Protein 4Y6X (pdb70)

Organism: NCBI:txid12317

Foldseek 3Di:
DPDDPPQKDKDWDFDDWFAFDDDDAWDKDFPVNLCPPTVLADQPKWWFKKKKKKAAQAKWKKDKDQAQSDDGDDPPIGIDGHRDMDMDIDTRPRDGCVRRRRMIMIIDGPDPRGHTNRMHIGMMMIMIGDGDPDDPDPCPPPPD/DPDDPPQKDKDWDFDDWFAFDDDAFDKDAPVNLPPPTQQDDQPKWWFKKKKKKAFQAKWKKDKDFADSHDDHDPVPIDIDGHGDMDMDMDTRPRDGCVRRRRMIMTIDGPDPRRHTRRMHIGMMMIMIGGGDPDDPDPCPCVPVD/DPDDPPQKDKDWDFDDFFAFDDDQDKDKDFPVNLCPPTVLADQPKWWFKKKKKKAFQAKWKKAKDQAVDDDDHDPPPIGIDGHGDMDMDIDTRPRDGCVRRRHMIMIIDGPDPRGHTRRMHIGIMMIMIGGGDDDDDDPCPPVD

InterPro domains:
  IPR002681 Coat protein, Ilarvirus [PF01787] (43-238)
  IPR016405 Coat protein, Ilarvirus, predicted [PIRSF004078] (25-238)

Sequence (433 aa):
SLKLPNNQVWVTRKASEWSAKTIDTNDAIPFKTIVEGIPEINSETKFYRLLIGFVAVSDGTFGMVDGVIPDPPVVGRLGFKKNTYRSRDFDLGGKLLNQLDDRAIVWCLDERRRDAKRVQLAGYWIAISKPAPLMPPEDFLVNQSLKLPNNQVWVTRKASEWSAKTITNDAIPFKTIVEGIPEINSETKFYRLLIGFVAVSDGTFGMVDGVVIPDPPVVGRLGFKKNTYRSRDFDLGGKLLNQLDDRAIVWCLDERRRDAKRVQLAGYWIAISKPAPLMPPEDFLVNQDSLKLPNNQVWVTRKASEWSAKTIDTNDAIPFKTIVEGIPEINSETKFYRLLIGFVAVSDGTFGMVDGDVIPDPPVVGRLGFKKNTYRSRDFDLGGKLLNQLDDRAIVWCLDERRRDAKRVQLAGYWIAISKPAPLMPPEDFLVN

Structure (mmCIF, N/CA/C/O backbone):
data_4Y6X
#
_entry.id   4Y6X
#
_cell.length_a   91.580
_cell.length_b   74.670
_cell.length_c   85.500
_cell.angle_alpha   90.000
_cell.angle_beta   123.730
_cell.angle_gamma   90.000
#
_symmetry.space_group_name_H-M   'C 1 2 1'
#
loop_
_entity.id
_entity.type
_entity.pdbx_description
1 polymer 'Coat protein'
2 water water
#
loop_
_atom_site.group_PDB
_atom_site.id
_atom_site.type_symbol
_atom_site.label_atom_id
_atom_site.label_alt_id
_atom_site.label_comp_id
_atom_site.label_asym_id
_atom_site.label_entity_id
_atom_site.label_seq_id
_atom_site.pdbx_PDB_ins_code
_atom_site.Cartn_x
_atom_site.Cartn_y
_atom_site.Cartn_z
_atom_site.occupancy
_atom_site.B_iso_or_equiv
_atom_site.auth_seq_id
_atom_site.auth_comp_id
_atom_site.auth_asym_id
_atom_site.auth_atom_id
_atom_site.pdbx_PDB_model_num
ATOM 1 N N . SER A 1 18 ? -57.068 46.534 88.584 1.00 50.80 90 SER A N 1
ATOM 2 C CA . SER A 1 18 ? -56.126 45.454 88.970 1.00 50.17 90 SER A CA 1
ATOM 3 C C . SER A 1 18 ? -55.737 44.579 87.783 1.00 46.94 90 SER A C 1
ATOM 4 O O . SER A 1 18 ? -54.867 43.737 87.953 1.00 53.34 90 SER A O 1
ATOM 7 N N . LEU A 1 19 ? -56.323 44.808 86.587 1.00 46.63 91 LEU A N 1
ATOM 8 C CA . LEU A 1 19 ? -55.723 44.374 85.303 1.00 47.21 91 LEU A CA 1
ATOM 9 C C . LEU A 1 19 ? -54.956 45.451 84.553 1.00 43.37 91 LEU A C 1
ATOM 10 O O . LEU A 1 19 ? -54.361 45.172 83.497 1.00 42.57 91 LEU A O 1
ATOM 15 N N . LYS A 1 20 ? -54.930 46.657 85.097 1.00 42.11 92 LYS A N 1
ATOM 16 C CA . LYS A 1 20 ? -54.121 47.738 84.523 1.00 39.29 92 LYS A CA 1
ATOM 17 C C . LYS A 1 20 ? -52.669 47.541 84.897 1.00 34.50 92 LYS A C 1
ATOM 18 O O . LYS A 1 20 ? -52.354 47.064 85.989 1.00 33.47 92 LYS A O 1
ATOM 22 N N . LEU A 1 21 ? -51.766 47.878 83.983 1.00 32.86 93 LEU A N 1
ATOM 23 C CA . LEU A 1 21 ? -50.299 47.834 84.258 1.00 32.33 93 LEU A CA 1
ATOM 24 C C . LEU A 1 21 ? -49.590 49.218 84.231 1.00 30.39 93 LEU A C 1
ATOM 25 O O . LEU A 1 21 ? -50.058 50.105 83.560 1.00 25.96 93 LEU A O 1
ATOM 30 N N . PRO A 1 22 ? -48.425 49.345 84.893 1.00 29.31 94 PRO A N 1
ATOM 31 C CA . PRO A 1 22 ? -47.590 50.518 84.622 1.00 33.43 94 PRO A CA 1
ATOM 32 C C . PRO A 1 22 ? -47.221 50.542 83.144 1.00 34.43 94 PRO A C 1
ATOM 33 O O . PRO A 1 22 ? -47.274 49.528 82.437 1.00 25.30 94 PRO A O 1
ATOM 37 N N . ASN A 1 23 ? -46.780 51.694 82.716 1.00 33.16 95 ASN A N 1
ATOM 38 C CA . ASN A 1 23 ? -46.510 51.960 81.315 1.00 35.47 95 ASN A CA 1
ATOM 39 C C . ASN A 1 23 ? -45.278 51.238 80.780 1.00 30.75 95 ASN A C 1
ATOM 40 O O . ASN A 1 23 ? -45.156 51.000 79.590 1.00 36.72 95 ASN A O 1
ATOM 45 N N . ASN A 1 24 ? -44.385 50.796 81.647 1.00 26.60 96 ASN A N 1
ATOM 46 C CA . ASN A 1 24 ? -43.272 49.981 81.208 1.00 28.92 96 ASN A CA 1
ATOM 47 C C . ASN A 1 24 ? -43.472 48.419 81.241 1.00 27.10 96 ASN A C 1
ATOM 48 O O . ASN A 1 24 ? -42.514 47.652 81.098 1.00 23.88 96 ASN A O 1
ATOM 53 N N . GLN A 1 25 ? -44.715 47.977 81.338 1.00 27.04 97 GLN A N 1
ATOM 54 C CA . GLN A 1 25 ? -45.048 46.529 81.321 1.00 28.73 97 GLN A CA 1
ATOM 55 C C . GLN A 1 25 ? -46.132 46.242 80.276 1.00 25.73 97 GLN A C 1
ATOM 56 O O . GLN A 1 25 ? -46.904 47.106 80.005 1.00 25.80 97 GLN A O 1
ATOM 62 N N . VAL A 1 26 ? -46.194 45.012 79.766 1.00 23.20 98 VAL A N 1
ATOM 63 C CA . VAL A 1 26 ? -47.288 44.535 78.946 1.00 23.59 98 VAL A CA 1
ATOM 64 C C . VAL A 1 26 ? -47.737 43.142 79.418 1.00 21.19 98 VAL A C 1
ATOM 65 O O . VAL A 1 26 ? -47.004 42.427 80.104 1.00 20.71 98 VAL A O 1
ATOM 69 N N . TRP A 1 27 ? -48.937 42.788 78.997 1.00 18.61 99 TRP A N 1
ATOM 70 C CA . TRP A 1 27 ? -49.505 41.464 79.146 1.00 20.89 99 TRP A CA 1
ATOM 71 C C . TRP A 1 27 ? -49.127 40.635 77.969 1.00 24.28 99 TRP A C 1
ATOM 72 O O . TRP A 1 27 ? -49.208 41.111 76.838 1.00 27.57 99 TRP A O 1
ATOM 83 N N . VAL A 1 28 ? -48.713 39.407 78.232 1.00 23.26 100 VAL A N 1
ATOM 84 C CA . VAL A 1 28 ? -48.637 38.399 77.220 1.00 23.74 100 VAL A CA 1
ATOM 85 C C . VAL A 1 28 ? -49.379 37.183 77.719 1.00 26.61 100 VAL A C 1
ATOM 86 O O . VAL A 1 28 ? -49.640 37.041 78.946 1.00 21.61 100 VAL A O 1
ATOM 90 N N . THR A 1 29 ? -49.775 36.293 76.804 1.00 23.36 101 THR A N 1
ATOM 91 C CA . THR A 1 29 ? -50.596 35.161 77.178 1.00 26.47 101 THR A CA 1
ATOM 92 C C . THR A 1 29 ? -50.253 34.005 76.309 1.00 31.88 101 THR A C 1
ATOM 93 O O . THR A 1 29 ? -49.765 34.207 75.195 1.00 31.29 101 THR A O 1
ATOM 97 N N . ARG A 1 30 ? -50.591 32.816 76.777 1.00 30.25 102 ARG A N 1
ATOM 98 C CA . ARG A 1 30 ? -50.756 31.682 75.891 1.00 35.03 102 ARG A CA 1
ATOM 99 C C . ARG A 1 30 ? -51.727 30.667 76.392 1.00 31.06 102 ARG A C 1
ATOM 100 O O . ARG A 1 30 ? -52.070 30.632 77.577 1.00 27.39 102 ARG A O 1
ATOM 108 N N . LYS A 1 31 ? -52.222 29.872 75.446 1.00 30.87 103 LYS A N 1
ATOM 109 C CA . LYS A 1 31 ? -53.249 28.866 75.691 1.00 31.50 103 LYS A CA 1
ATOM 110 C C . LYS A 1 31 ? -52.716 27.794 76.559 1.00 29.08 103 LYS A C 1
ATOM 111 O O . LYS A 1 31 ? -51.558 27.389 76.413 1.00 29.58 103 LYS A O 1
ATOM 113 N N . ALA A 1 32 ? -53.518 27.304 77.464 1.00 29.24 104 ALA A N 1
ATOM 114 C CA . ALA A 1 32 ? -53.088 26.194 78.318 1.00 31.27 104 ALA A CA 1
ATOM 115 C C . ALA A 1 32 ? -53.493 24.831 77.687 1.00 32.58 104 ALA A C 1
ATOM 116 O O . ALA A 1 32 ? -54.537 24.737 77.091 1.00 40.05 104 ALA A O 1
ATOM 118 N N . SER A 1 33 ? -52.683 23.795 77.818 1.00 38.27 105 SER A N 1
ATOM 119 C CA . SER A 1 33 ? -53.095 22.422 77.381 1.00 41.14 105 SER A CA 1
ATOM 120 C C . SER A 1 33 ? -54.175 21.786 78.248 1.00 39.99 105 SER A C 1
ATOM 121 O O . SER A 1 33 ? -54.188 22.025 79.481 1.00 35.82 105 SER A O 1
ATOM 124 N N . GLU A 1 34 ? -55.063 20.998 77.623 1.00 37.52 106 GLU A N 1
ATOM 125 C CA . GLU A 1 34 ? -56.053 20.165 78.366 1.00 36.05 106 GLU A CA 1
ATOM 126 C C . GLU A 1 34 ? -55.295 19.052 79.068 1.00 33.14 106 GLU A C 1
ATOM 127 O O . GLU A 1 34 ? -54.280 18.607 78.583 1.00 34.38 106 GLU A O 1
ATOM 129 N N . TRP A 1 35 ? -55.773 18.621 80.225 1.00 31.49 107 TRP A N 1
ATOM 130 C CA . TRP A 1 35 ? -55.068 17.646 81.018 1.00 28.61 107 TRP A CA 1
ATOM 131 C C . TRP A 1 35 ? -55.624 16.275 80.707 1.00 32.17 107 TRP A C 1
ATOM 132 O O . TRP A 1 35 ? -56.875 16.038 80.755 1.00 30.20 107 TRP A O 1
ATOM 143 N N . SER A 1 36 ? -54.734 15.343 80.437 1.00 30.35 108 SER A N 1
ATOM 144 C CA . SER A 1 36 ? -55.160 13.971 80.229 1.00 33.21 108 SER A CA 1
ATOM 145 C C . SER A 1 36 ? -55.366 13.230 81.555 1.00 33.81 108 SER A C 1
ATOM 146 O O . SER A 1 36 ? -54.847 13.612 82.595 1.00 30.45 108 SER A O 1
ATOM 149 N N . ALA A 1 37 ? -56.081 12.128 81.472 1.00 33.50 109 ALA A N 1
ATOM 150 C CA . ALA A 1 37 ? -56.241 11.237 82.593 1.00 38.37 109 ALA A CA 1
ATOM 151 C C . ALA A 1 37 ? -54.879 10.747 83.043 1.00 40.92 109 ALA A C 1
ATOM 152 O O . ALA A 1 37 ? -53.947 10.718 82.261 1.00 40.39 109 ALA A O 1
ATOM 154 N N . LYS A 1 38 ? -54.736 10.363 84.300 1.00 44.07 110 LYS A N 1
ATOM 155 C CA . LYS A 1 38 ? -53.463 9.777 84.684 1.00 49.02 110 LYS A CA 1
ATOM 156 C C . LYS A 1 38 ? -53.540 8.445 85.427 1.00 49.35 110 LYS A C 1
ATOM 157 O O . LYS A 1 38 ? -54.565 8.089 85.976 1.00 48.33 110 LYS A O 1
ATOM 163 N N . THR A 1 39 ? -52.460 7.678 85.311 1.00 59.25 111 THR A N 1
ATOM 164 C CA . THR A 1 39 ? -52.383 6.321 85.825 1.00 66.35 111 THR A CA 1
ATOM 165 C C . THR A 1 39 ? -51.587 6.269 87.146 1.00 64.41 111 THR A C 1
ATOM 166 O O . THR A 1 39 ? -51.782 5.352 87.919 1.00 62.64 111 THR A O 1
ATOM 168 N N . ILE A 1 40 ? -50.704 7.241 87.379 1.00 63.61 112 ILE A N 1
ATOM 169 C CA . ILE A 1 40 ? -49.869 7.312 88.583 1.00 65.68 112 ILE A CA 1
ATOM 170 C C . ILE A 1 40 ? -50.642 8.015 89.698 1.00 66.53 112 ILE A C 1
ATOM 171 O O . ILE A 1 40 ? -51.593 8.762 89.443 1.00 70.38 112 ILE A O 1
ATOM 175 N N . ASP A 1 41 ? -50.233 7.769 90.934 1.00 68.47 113 ASP A N 1
ATOM 176 C CA . ASP A 1 41 ? -50.587 8.656 92.056 1.00 79.03 113 ASP A CA 1
ATOM 177 C C . ASP A 1 41 ? -49.528 9.735 92.241 1.00 79.12 113 ASP A C 1
ATOM 178 O O . ASP A 1 41 ? -48.414 9.439 92.663 1.00 94.50 113 ASP A O 1
ATOM 180 N N . THR A 1 42 ? -49.870 10.980 91.939 1.00 78.56 114 THR A N 1
ATOM 181 C CA . THR A 1 42 ? -48.961 12.108 92.177 1.00 77.69 114 THR A CA 1
ATOM 182 C C . THR A 1 42 ? -49.721 13.433 92.310 1.00 67.40 114 THR A C 1
ATOM 183 O O . THR A 1 42 ? -50.957 13.477 92.169 1.00 56.69 114 THR A O 1
ATOM 187 N N . ASN A 1 43 ? -48.948 14.485 92.603 1.00 61.72 115 ASN A N 1
ATOM 188 C CA . ASN A 1 43 ? -49.376 15.876 92.487 1.00 57.93 115 ASN A CA 1
ATOM 189 C C . ASN A 1 43 ? -49.455 16.314 91.032 1.00 46.11 115 ASN A C 1
ATOM 190 O O . ASN A 1 43 ? -48.676 15.886 90.195 1.00 53.51 115 ASN A O 1
ATOM 195 N N . ASP A 1 44 ? -50.412 17.178 90.735 1.00 39.54 116 ASP A N 1
ATOM 196 C CA . ASP A 1 44 ? -50.457 17.865 89.445 1.00 35.89 116 ASP A CA 1
ATOM 197 C C . ASP A 1 44 ? -49.725 19.188 89.554 1.00 35.88 116 ASP A C 1
ATOM 198 O O . ASP A 1 44 ? -50.053 20.002 90.418 1.00 36.37 116 ASP A O 1
ATOM 203 N N . ALA A 1 45 ? -48.694 19.363 88.745 1.00 33.62 117 ALA A N 1
ATOM 204 C CA . ALA A 1 45 ? -47.822 20.522 88.810 1.00 36.06 117 ALA A CA 1
ATOM 205 C C . ALA A 1 45 ? -47.578 21.021 87.409 1.00 37.58 117 ALA A C 1
ATOM 206 O O . ALA A 1 45 ? -47.311 20.236 86.530 1.00 38.55 117 ALA A O 1
ATOM 208 N N . ILE A 1 46 ? -47.627 22.327 87.221 1.00 35.87 118 ILE A N 1
ATOM 209 C CA . ILE A 1 46 ? -47.132 22.933 85.995 1.00 34.81 118 ILE A CA 1
ATOM 210 C C . ILE A 1 46 ? -45.939 23.843 86.283 1.00 32.07 118 ILE A C 1
ATOM 211 O O . ILE A 1 46 ? -46.092 24.856 86.981 1.00 30.70 118 ILE A O 1
ATOM 216 N N . PRO A 1 47 ? -44.739 23.495 85.758 1.00 32.12 119 PRO A N 1
ATOM 217 C CA . PRO A 1 47 ? -43.568 24.320 86.004 1.00 33.50 119 PRO A CA 1
ATOM 218 C C . PRO A 1 47 ? -43.619 25.644 85.275 1.00 34.89 119 PRO A C 1
ATOM 219 O O . PRO A 1 47 ? 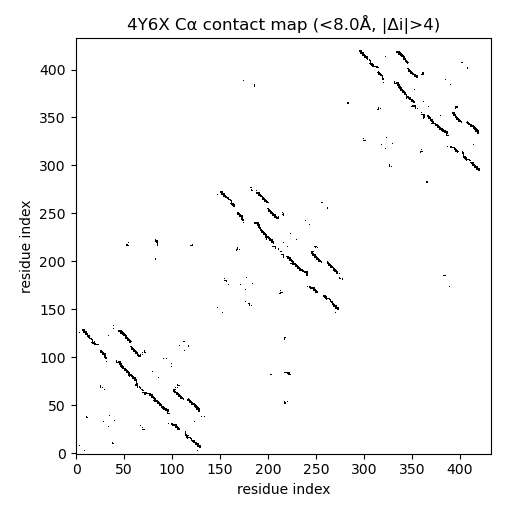-44.193 25.732 84.188 1.00 29.65 119 PRO A O 1
ATOM 223 N N . PHE A 1 48 ? -43.051 26.667 85.891 1.00 32.67 120 PHE A N 1
ATOM 224 C CA . PHE A 1 48 ? -43.014 27.995 85.286 1.00 36.89 120 PHE A CA 1
ATOM 225 C C . PHE A 1 48 ? -42.315 28.026 83.930 1.00 38.41 120 PHE A C 1
ATOM 226 O O . PHE A 1 48 ? -42.761 28.743 83.049 1.00 34.27 120 PHE A O 1
ATOM 234 N N . LYS A 1 49 ? -41.235 27.275 83.753 1.00 40.66 121 LYS A N 1
ATOM 235 C CA . LYS A 1 49 ? -40.546 27.255 82.445 1.00 40.98 121 LYS A CA 1
ATOM 236 C C . LYS A 1 49 ? -41.492 26.797 81.355 1.00 40.40 121 LYS A C 1
ATOM 237 O O . LYS A 1 49 ? -41.436 27.320 80.277 1.00 48.52 121 LYS A O 1
ATOM 239 N N . THR A 1 50 ? -42.388 25.855 81.641 1.00 39.06 122 THR A N 1
ATOM 240 C CA . THR A 1 50 ? -43.377 25.391 80.694 1.00 39.07 122 THR A CA 1
ATOM 241 C C . THR A 1 50 ? -44.414 26.453 80.397 1.00 42.68 122 THR A C 1
ATOM 242 O O . THR A 1 50 ? -44.873 26.552 79.293 1.00 39.77 122 THR A O 1
ATOM 246 N N . ILE A 1 51 ? -44.844 27.206 81.405 1.00 37.65 123 ILE A N 1
ATOM 247 C CA . ILE A 1 51 ? -45.810 28.228 81.180 1.00 37.45 123 ILE A CA 1
ATOM 248 C C . ILE A 1 51 ? -45.296 29.247 80.165 1.00 40.81 123 ILE A C 1
ATOM 249 O O . ILE A 1 51 ? -46.026 29.727 79.316 1.00 41.38 123 ILE A O 1
ATOM 254 N N . VAL A 1 52 ? -44.018 29.560 80.255 1.00 41.67 124 VAL A N 1
ATOM 255 C CA . VAL A 1 52 ? -43.380 30.568 79.428 1.00 44.20 124 VAL A CA 1
ATOM 256 C C . VAL A 1 52 ? -42.938 30.079 78.050 1.00 43.46 124 VAL A C 1
ATOM 257 O O . VAL A 1 52 ? -42.837 30.872 77.133 1.00 45.25 124 VAL A O 1
ATOM 261 N N . GLU A 1 53 ? -42.646 28.798 77.907 1.00 52.86 125 GLU A N 1
ATOM 262 C CA . GLU A 1 53 ? -42.291 28.226 76.618 1.00 54.65 125 GLU A CA 1
ATOM 263 C C . GLU A 1 53 ? -43.308 28.613 75.556 1.00 57.41 125 GLU A C 1
ATOM 264 O O . GLU A 1 53 ? -44.516 28.486 75.752 1.00 59.03 125 GLU A O 1
ATOM 268 N N . GLY A 1 54 ? -42.815 29.065 74.412 1.00 60.88 126 GLY A N 1
ATOM 269 C CA . GLY A 1 54 ? -43.691 29.421 73.292 1.00 59.58 126 GLY A CA 1
ATOM 270 C C . GLY A 1 54 ? -44.339 30.794 73.425 1.00 60.43 126 GLY A C 1
ATOM 271 O O . GLY A 1 54 ? -45.483 30.980 72.990 1.00 58.32 126 GLY A O 1
ATOM 272 N N . ILE A 1 55 ? -43.603 31.758 74.000 1.00 51.43 127 ILE A N 1
ATOM 273 C CA . ILE A 1 55 ? -44.014 33.147 74.012 1.00 47.34 127 ILE A CA 1
ATOM 274 C C . ILE A 1 55 ? -42.866 33.970 73.430 1.00 51.32 127 ILE A C 1
ATOM 275 O O . ILE A 1 55 ? -41.848 34.184 74.062 1.00 56.84 127 ILE A O 1
ATOM 280 N N . PRO A 1 56 ? -43.025 34.448 72.198 1.00 55.46 128 PRO A N 1
ATOM 281 C CA . PRO A 1 56 ? -41.889 35.119 71.518 1.00 53.52 128 PRO A CA 1
ATOM 282 C C . PRO A 1 56 ? -41.351 36.431 72.138 1.00 52.52 128 PRO A C 1
ATOM 283 O O . PRO A 1 56 ? -40.168 36.681 72.054 1.00 56.17 128 PRO A O 1
ATOM 287 N N . GLU A 1 57 ? -42.183 37.242 72.780 1.00 49.02 129 GLU A N 1
ATOM 288 C CA . GLU A 1 57 ? -41.732 38.473 73.480 1.00 49.58 129 GLU A CA 1
ATOM 289 C C . GLU A 1 57 ? -40.733 38.247 74.667 1.00 57.53 129 GLU A C 1
ATOM 290 O O . GLU A 1 57 ? -40.285 39.210 75.276 1.00 65.60 129 GLU A O 1
ATOM 296 N N . ILE A 1 58 ? -40.452 36.995 75.014 1.00 52.30 130 ILE A N 1
ATOM 297 C CA . ILE A 1 58 ? -39.711 36.649 76.201 1.00 56.04 130 ILE A CA 1
ATOM 298 C C . ILE A 1 58 ? -38.300 36.140 75.890 1.00 61.78 130 ILE A C 1
ATOM 299 O O . ILE A 1 58 ? -38.119 35.283 75.047 1.00 62.93 130 ILE A O 1
ATOM 304 N N . ASN A 1 59 ? -37.320 36.642 76.632 1.00 62.99 131 ASN A N 1
ATOM 305 C CA . ASN A 1 59 ? -35.926 36.234 76.486 1.00 59.05 131 ASN A CA 1
ATOM 306 C C . ASN A 1 59 ? -35.229 36.317 77.842 1.00 58.19 131 ASN A C 1
ATOM 307 O O . ASN A 1 59 ? -35.898 36.518 78.869 1.00 53.62 131 ASN A O 1
ATOM 312 N N . SER A 1 60 ? -33.896 36.170 77.847 1.00 55.74 132 SER A N 1
ATOM 313 C CA . SER A 1 60 ? -33.080 36.205 79.083 1.00 53.51 132 SER A CA 1
ATOM 314 C C . SER A 1 60 ? -33.089 37.497 79.873 1.00 43.97 132 SER A C 1
ATOM 315 O O . SER A 1 60 ? -32.800 37.494 81.055 1.00 50.17 132 SER A O 1
ATOM 318 N N . GLU A 1 61 ? -33.356 38.599 79.194 1.00 39.95 133 GLU A N 1
ATOM 319 C CA . GLU A 1 61 ? -33.468 39.913 79.819 1.00 40.82 133 GLU A CA 1
ATOM 320 C C . GLU A 1 61 ? -34.897 40.263 80.320 1.00 37.54 133 GLU A C 1
ATOM 321 O O . GLU A 1 61 ? -35.091 41.277 80.960 1.00 32.28 133 GLU A O 1
ATOM 323 N N . THR A 1 62 ? -35.906 39.442 80.037 1.00 36.07 134 THR A N 1
ATOM 324 C CA . THR A 1 62 ? -37.258 39.809 80.438 1.00 31.72 134 THR A CA 1
ATOM 325 C C . THR A 1 62 ? -37.418 39.768 81.959 1.00 27.02 134 THR A C 1
ATOM 326 O O . THR A 1 62 ? -37.058 38.800 82.566 1.00 31.58 134 THR A O 1
ATOM 330 N N . LYS A 1 63 ? -37.988 40.793 82.545 1.00 25.04 135 LYS A N 1
ATOM 331 C CA . LYS A 1 63 ? -38.412 40.749 83.929 1.00 28.61 135 LYS A CA 1
ATOM 332 C C . LYS A 1 63 ? -39.927 40.407 84.000 1.00 26.39 135 LYS A C 1
ATOM 333 O O . LYS A 1 63 ? -40.701 40.849 83.177 1.00 26.88 135 LYS A O 1
ATOM 339 N N . PHE A 1 64 ? -40.321 39.655 85.022 1.00 25.38 136 PHE A N 1
ATOM 340 C CA . PHE A 1 64 ? -41.653 39.110 85.202 1.00 24.90 136 PHE A CA 1
ATOM 341 C C . PHE A 1 64 ? -42.285 39.722 86.431 1.00 25.28 136 PHE A C 1
ATOM 342 O O . PHE A 1 64 ? -41.682 39.715 87.491 1.00 24.86 136 PHE A O 1
ATOM 350 N N . TYR A 1 65 ? -43.472 40.288 86.277 1.00 23.24 137 TYR A N 1
ATOM 351 C CA . TYR A 1 65 ? -44.152 40.944 87.375 1.00 24.46 137 TYR A CA 1
ATOM 352 C C . TYR A 1 65 ? -45.382 40.238 87.941 1.00 25.74 137 TYR A C 1
ATOM 353 O O . TYR A 1 65 ? -45.574 40.250 89.135 1.00 27.65 137 TYR A O 1
ATOM 362 N N . ARG A 1 66 ? -46.193 39.596 87.113 1.00 24.29 138 ARG A N 1
ATOM 363 C CA . ARG A 1 66 ? -47.434 38.953 87.606 1.00 25.80 138 ARG A CA 1
ATOM 364 C C . ARG A 1 66 ? -47.707 37.748 86.762 1.00 23.40 138 ARG A C 1
ATOM 365 O O . ARG A 1 66 ? -47.501 37.777 85.542 1.00 24.11 138 ARG A O 1
ATOM 373 N N . LEU A 1 67 ? -48.202 36.714 87.371 1.00 22.40 139 LEU A N 1
ATOM 374 C CA . LEU A 1 67 ? -48.775 35.608 86.656 1.00 22.32 139 LEU A CA 1
ATOM 375 C C . LEU A 1 67 ? -50.233 35.472 87.123 1.00 25.83 139 LEU A C 1
ATOM 376 O O . LEU A 1 67 ? -50.487 35.364 88.341 1.00 23.14 139 LEU A O 1
ATOM 381 N N . LEU A 1 68 ? -51.162 35.470 86.190 1.00 20.65 140 LEU A N 1
ATOM 382 C CA . LEU A 1 68 ? -52.575 35.251 86.436 1.00 22.62 140 LEU A CA 1
ATOM 383 C C . LEU A 1 68 ? -52.975 33.905 85.955 1.00 23.39 140 LEU A C 1
ATOM 384 O O . LEU A 1 68 ? -52.654 33.525 84.794 1.00 23.10 140 LEU A O 1
ATOM 389 N N . ILE A 1 69 ? -53.632 33.136 86.826 1.00 20.72 141 ILE A N 1
ATOM 390 C CA . ILE A 1 69 ? -54.198 31.906 86.401 1.00 23.46 141 ILE A CA 1
ATOM 391 C C . ILE A 1 69 ? -55.659 31.806 86.782 1.00 22.53 141 ILE A C 1
ATOM 392 O O . ILE A 1 69 ? -56.120 32.387 87.797 1.00 23.30 141 ILE A O 1
ATOM 397 N N . GLY A 1 70 ? -56.406 31.094 85.962 1.00 17.52 142 GLY A N 1
ATOM 398 C CA . GLY A 1 70 ? -57.817 30.842 86.250 1.00 19.02 142 GLY A CA 1
ATOM 399 C C . GLY A 1 70 ? -58.116 29.433 85.889 1.00 17.70 142 GLY A C 1
ATOM 400 O O . GLY A 1 70 ? -57.544 28.913 84.938 1.00 19.51 142 GLY A O 1
ATOM 401 N N . PHE A 1 71 ? -58.998 28.806 86.624 1.00 18.60 143 PHE A N 1
ATOM 402 C CA . PHE A 1 71 ? -59.340 27.435 86.362 1.00 18.40 143 PHE A CA 1
ATOM 403 C C . PHE A 1 71 ? -60.662 27.063 86.939 1.00 18.90 143 PHE A C 1
ATOM 404 O O . PHE A 1 71 ? -61.196 27.755 87.827 1.00 19.33 143 PHE A O 1
ATOM 412 N N . VAL A 1 72 ? -61.199 25.973 86.420 1.00 18.68 144 VAL A N 1
ATOM 413 C CA . VAL A 1 72 ? -62.333 25.270 87.008 1.00 22.12 144 VAL A CA 1
ATOM 414 C C . VAL A 1 72 ? -61.912 23.834 87.259 1.00 24.77 144 VAL A C 1
ATOM 415 O O . VAL A 1 72 ? -61.276 23.214 86.401 1.00 22.26 144 VAL A O 1
ATOM 419 N N . ALA A 1 73 ? -62.238 23.274 88.423 1.00 24.19 145 ALA A N 1
ATOM 420 C CA . ALA A 1 73 ? -61.884 21.866 88.721 1.00 22.88 145 ALA A CA 1
ATOM 421 C C . ALA A 1 73 ? -63.149 20.990 88.911 1.00 27.14 145 ALA A C 1
ATOM 422 O O . ALA A 1 73 ? -64.220 21.471 89.271 1.00 25.57 145 ALA A O 1
ATOM 424 N N . VAL A 1 74 ? -63.010 19.693 88.742 1.00 27.39 146 VAL A N 1
ATOM 425 C CA . VAL A 1 74 ? -64.126 18.769 88.984 1.00 31.96 146 VAL A CA 1
ATOM 426 C C . VAL A 1 74 ? -64.259 18.307 90.465 1.00 36.53 146 VAL A C 1
ATOM 427 O O . VAL A 1 74 ? -65.115 17.505 90.772 1.00 35.62 146 VAL A O 1
ATOM 431 N N . SER A 1 75 ? -63.430 18.826 91.366 1.00 34.51 147 SER A N 1
ATOM 432 C CA . SER A 1 75 ? -63.508 18.460 92.782 1.00 31.76 147 SER A CA 1
ATOM 433 C C . SER A 1 75 ? -63.047 19.679 93.613 1.00 30.93 147 SER A C 1
ATOM 434 O O . SER A 1 75 ? -62.419 20.585 93.086 1.00 26.70 147 SER A O 1
ATOM 437 N N . ASP A 1 76 ? -63.373 19.686 94.904 1.00 30.75 148 ASP A N 1
ATOM 438 C CA . ASP A 1 76 ? -62.758 20.612 95.858 1.00 34.72 148 ASP A CA 1
ATOM 439 C C . ASP A 1 76 ? -61.278 20.295 95.935 1.00 29.19 148 ASP A C 1
ATOM 440 O O . ASP A 1 76 ? -60.851 19.203 95.628 1.00 31.62 148 ASP A O 1
ATOM 445 N N . GLY A 1 77 ? -60.480 21.242 96.375 1.00 27.45 149 GLY A N 1
ATOM 446 C CA . GLY A 1 77 ? -59.083 20.956 96.604 1.00 27.64 149 GLY A CA 1
ATOM 447 C C . GLY A 1 77 ? -58.339 22.189 97.011 1.00 25.01 149 GLY A C 1
ATOM 448 O O . GLY A 1 77 ? -58.943 23.182 97.399 1.00 28.62 149 GLY A O 1
ATOM 449 N N . THR A 1 78 ? -57.017 22.131 96.901 1.00 26.99 150 THR A N 1
ATOM 450 C CA . THR A 1 78 ? -56.208 23.269 97.184 1.00 29.65 150 THR A CA 1
ATOM 451 C C . THR A 1 78 ? -55.118 23.435 96.112 1.00 28.90 150 THR A C 1
ATOM 452 O O . THR A 1 78 ? -54.797 22.512 95.379 1.00 26.46 150 THR A O 1
ATOM 456 N N . PHE A 1 79 ? -54.575 24.633 96.027 1.00 24.68 151 PHE A N 1
ATOM 457 C CA . PHE A 1 79 ? -53.512 24.892 95.125 1.00 25.67 151 PHE A CA 1
ATOM 458 C C . PHE A 1 79 ? -52.602 25.996 95.572 1.00 24.11 151 PHE A C 1
ATOM 459 O O . PHE A 1 79 ? -52.967 26.862 96.359 1.00 25.05 151 PHE A O 1
ATOM 467 N N . GLY A 1 80 ? -51.433 26.032 94.973 1.00 25.05 152 GLY A N 1
ATOM 468 C CA . GLY A 1 80 ? -50.543 27.187 95.159 1.00 26.75 152 GLY A CA 1
ATOM 469 C C . GLY A 1 80 ? -49.219 27.021 94.471 1.00 25.38 152 GLY A C 1
ATOM 470 O O . GLY A 1 80 ? -48.991 26.047 93.783 1.00 27.16 152 GLY A O 1
ATOM 471 N N . MET A 1 81 ? -48.388 28.040 94.593 1.00 28.79 153 MET A N 1
ATOM 472 C CA . MET A 1 81 ? -47.077 28.079 93.951 1.00 35.11 153 MET A CA 1
ATOM 473 C C . MET A 1 81 ? -46.018 27.509 94.863 1.00 35.92 153 MET A C 1
ATOM 474 O O . MET A 1 81 ? -46.013 27.816 96.032 1.00 35.92 153 MET A O 1
ATOM 479 N N . VAL A 1 82 ? -45.138 26.678 94.330 1.00 36.58 154 VAL A N 1
ATOM 480 C CA . VAL A 1 82 ? -44.000 26.136 95.075 1.00 38.42 154 VAL A CA 1
ATOM 481 C C . VAL A 1 82 ? -42.682 26.483 94.398 1.00 40.18 154 VAL A C 1
ATOM 482 O O . VAL A 1 82 ? -42.674 26.736 93.185 1.00 39.67 154 VAL A O 1
ATOM 486 N N . ASP A 1 83 ? -41.590 26.494 95.185 1.00 46.09 155 ASP A N 1
ATOM 487 C CA . ASP A 1 83 ? -40.212 26.876 94.748 1.00 48.93 155 ASP A CA 1
ATOM 488 C C . ASP A 1 83 ? -39.194 25.741 94.641 1.00 56.62 155 ASP A C 1
ATOM 489 O O . ASP A 1 83 ? -38.072 25.945 94.151 1.00 67.70 155 ASP A O 1
ATOM 491 N N . GLY A 1 84 ? -39.530 24.538 95.061 1.00 58.42 156 GLY A N 1
ATOM 492 C CA . GLY A 1 84 ? -38.458 23.520 95.137 1.00 68.45 156 GLY A CA 1
ATOM 493 C C . GLY A 1 84 ? -37.938 22.890 93.841 1.00 65.37 156 GLY A C 1
ATOM 494 O O . GLY A 1 84 ? -36.957 22.183 93.874 1.00 66.76 156 GLY A O 1
ATOM 495 N N . VAL A 1 85 ? -38.552 23.135 92.695 1.00 66.76 157 VAL A N 1
ATOM 496 C CA . VAL A 1 85 ? -38.388 22.200 91.578 1.00 70.10 157 VAL A CA 1
ATOM 497 C C . VAL A 1 85 ? -37.582 22.803 90.436 1.00 76.22 157 VAL A C 1
ATOM 498 O O . VAL A 1 85 ? -36.422 22.430 90.240 1.00 81.12 157 VAL A O 1
ATOM 502 N N . ILE A 1 90 ? -40.041 16.180 91.732 1.00 73.22 162 ILE A N 1
ATOM 503 C CA . ILE A 1 90 ? -41.354 15.774 92.253 1.00 76.96 162 ILE A CA 1
ATOM 504 C C . ILE A 1 90 ? -41.816 16.770 93.336 1.00 80.02 162 ILE A C 1
ATOM 505 O O . ILE A 1 90 ? -41.546 16.588 94.528 1.00 82.90 162 ILE A O 1
ATOM 507 N N . PRO A 1 91 ? -42.521 17.838 92.930 1.00 78.03 163 PRO A N 1
ATOM 508 C CA . PRO A 1 91 ? -42.745 18.980 93.848 1.00 70.32 163 PRO A CA 1
ATOM 509 C C . PRO A 1 91 ? -43.703 18.711 95.022 1.00 59.43 163 PRO A C 1
ATOM 510 O O . PRO A 1 91 ? -44.681 17.989 94.869 1.00 56.68 163 PRO A O 1
ATOM 514 N N . ASP A 1 92 ? -43.392 19.309 96.172 1.00 55.60 164 ASP A N 1
ATOM 515 C CA . ASP A 1 92 ? -44.153 19.154 97.391 1.00 58.93 164 ASP A CA 1
ATOM 516 C C . ASP A 1 92 ? -45.479 19.875 97.214 1.00 54.77 164 ASP A C 1
ATOM 517 O O . ASP A 1 92 ? -45.594 20.786 96.388 1.00 44.52 164 ASP A O 1
ATOM 519 N N . PRO A 1 93 ? -46.497 19.462 97.970 1.00 46.72 165 PRO A N 1
ATOM 520 C CA . PRO A 1 93 ? -47.656 20.336 98.041 1.00 42.31 165 PRO A CA 1
ATOM 521 C C . PRO A 1 93 ? -47.232 21.766 98.505 1.00 39.12 165 PRO A C 1
ATOM 522 O O . PRO A 1 93 ? -46.288 21.912 99.260 1.00 39.52 165 PRO A O 1
ATOM 526 N N . PRO A 1 94 ? -47.910 22.818 98.035 1.00 35.14 166 PRO A N 1
ATOM 527 C CA . PRO A 1 94 ? -47.561 24.170 98.465 1.00 33.58 166 PRO A CA 1
ATOM 528 C C . PRO A 1 94 ? -47.930 24.397 99.932 1.00 33.63 166 PRO A C 1
ATOM 529 O O . PRO A 1 94 ? -48.963 23.875 100.350 1.00 29.40 166 PRO A O 1
ATOM 533 N N . VAL A 1 95 ? -47.126 25.146 100.680 1.00 31.75 167 VAL A N 1
ATOM 534 C CA . VAL A 1 95 ? 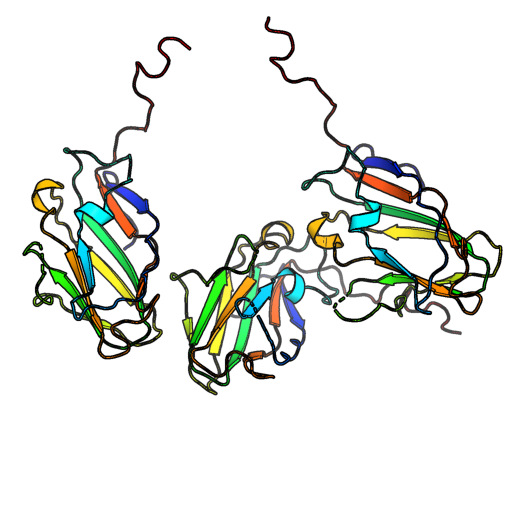-47.480 25.593 102.015 1.00 29.65 167 VAL A CA 1
ATOM 535 C C . VAL A 1 95 ? -47.904 27.049 102.057 1.00 28.41 167 VAL A C 1
ATOM 536 O O . VAL A 1 95 ? -49.101 27.365 102.164 1.00 28.31 167 VAL A O 1
ATOM 540 N N . VAL A 1 96 ? -46.947 27.960 102.007 1.00 31.73 168 VAL A N 1
ATOM 541 C CA . VAL A 1 96 ? -47.258 29.390 102.087 1.00 33.61 168 VAL A CA 1
ATOM 542 C C . VAL A 1 96 ? -48.102 29.802 100.889 1.00 33.54 168 VAL A C 1
ATOM 543 O O . VAL A 1 96 ? -47.783 29.438 99.785 1.00 37.81 168 VAL A O 1
ATOM 547 N N . GLY A 1 97 ? -49.179 30.526 101.143 1.00 30.84 169 GLY A N 1
ATOM 548 C CA . GLY A 1 97 ? -50.087 30.943 100.122 1.00 37.92 169 GLY A CA 1
ATOM 549 C C . GLY A 1 97 ? -51.025 29.887 99.545 1.00 37.80 169 GLY A C 1
ATOM 550 O O . GLY A 1 97 ? -51.667 30.172 98.552 1.00 37.40 169 GLY A O 1
ATOM 551 N N . ARG A 1 98 ? -51.054 28.673 100.109 1.00 34.72 170 ARG A N 1
ATOM 552 C CA . ARG A 1 98 ? -51.951 27.640 99.650 1.00 29.70 170 ARG A CA 1
ATOM 553 C C . ARG A 1 98 ? -53.364 28.175 99.756 1.00 33.74 170 ARG A C 1
ATOM 554 O O . ARG A 1 98 ? -53.717 28.813 100.743 1.00 31.98 170 ARG A O 1
ATOM 562 N N . LEU A 1 99 ? -54.186 27.946 98.742 1.00 33.16 171 LEU A N 1
ATOM 563 C CA . LEU A 1 99 ? -55.580 28.387 98.757 1.00 31.86 171 LEU A CA 1
ATOM 564 C C . LEU A 1 99 ? -56.511 27.250 98.354 1.00 30.09 171 LEU A C 1
ATOM 565 O O . LEU A 1 99 ? -56.140 26.397 97.609 1.00 28.72 171 LEU A O 1
ATOM 570 N N . GLY A 1 100 ? -57.745 27.300 98.817 1.00 28.19 172 GLY A N 1
ATOM 571 C CA . GLY A 1 100 ? -58.779 26.348 98.493 1.00 28.33 172 GLY A CA 1
ATOM 572 C C . GLY A 1 100 ? -59.566 26.745 97.248 1.00 30.81 172 GLY A C 1
ATOM 573 O O . GLY A 1 100 ? -59.533 27.917 96.808 1.00 29.66 172 GLY A O 1
ATOM 574 N N . PHE A 1 101 ? -60.208 25.746 96.646 1.00 28.58 173 PHE A N 1
ATOM 575 C CA . PHE A 1 101 ? -61.199 25.929 95.582 1.00 29.65 173 PHE A CA 1
ATOM 576 C C . PHE A 1 101 ? -62.295 24.904 95.716 1.00 28.13 173 PHE A C 1
ATOM 577 O O . PHE A 1 101 ? -62.119 23.910 96.385 1.00 27.94 173 PHE A O 1
ATOM 585 N N . LYS A 1 102 ? -63.418 25.173 95.064 1.00 32.17 174 LYS A N 1
ATOM 586 C CA . LYS A 1 102 ? -64.609 24.341 95.084 1.00 31.32 174 LYS A CA 1
ATOM 587 C C . LYS A 1 102 ? -64.923 23.744 93.722 1.00 32.21 174 LYS A C 1
ATOM 588 O O . LYS A 1 102 ? -64.558 24.298 92.697 1.00 26.88 174 LYS A O 1
ATOM 592 N N . LYS A 1 103 ? -65.629 22.623 93.731 1.00 26.62 175 LYS A N 1
ATOM 593 C CA . LYS A 1 103 ? -65.978 21.909 92.534 1.00 27.48 175 LYS A CA 1
ATOM 594 C C . LYS A 1 103 ? -66.771 22.809 91.635 1.00 27.45 175 LYS A C 1
ATOM 595 O O . LYS A 1 103 ? -67.615 23.541 92.093 1.00 24.20 175 LYS A O 1
ATOM 601 N N . ASN A 1 104 ? -66.511 22.734 90.332 1.00 26.56 176 ASN A N 1
ATOM 602 C CA . ASN A 1 104 ? -67.247 23.477 89.314 1.00 26.24 176 ASN A CA 1
ATOM 603 C C . ASN A 1 104 ? -67.398 24.944 89.597 1.00 26.18 176 ASN A C 1
ATOM 604 O O . ASN A 1 104 ? -68.371 25.525 89.230 1.00 27.93 176 ASN A O 1
ATOM 609 N N . THR A 1 105 ? -66.444 25.552 90.241 1.00 26.25 177 THR A N 1
ATOM 610 C CA . THR A 1 105 ? -66.489 26.982 90.504 1.00 28.05 177 THR A CA 1
ATOM 611 C C . THR A 1 105 ? -65.195 27.631 90.022 1.00 24.69 177 THR A C 1
ATOM 612 O O . THR A 1 105 ? -64.088 27.280 90.435 1.00 22.92 177 THR A O 1
ATOM 616 N N . TYR A 1 106 ? -65.329 28.570 89.101 1.00 24.41 178 TYR A N 1
ATOM 617 C CA . TYR A 1 106 ? -64.154 29.307 88.597 1.00 21.28 178 TYR A CA 1
ATOM 618 C C . TYR A 1 106 ? -63.377 29.873 89.783 1.00 21.34 178 TYR A C 1
ATOM 619 O O . TYR A 1 106 ? -63.929 30.518 90.661 1.00 24.89 178 TYR A O 1
ATOM 628 N N . ARG A 1 107 ? -62.088 29.691 89.772 1.00 20.92 179 ARG A N 1
ATOM 629 C CA . ARG A 1 107 ? -61.186 30.261 90.748 1.00 22.19 179 ARG A CA 1
ATOM 630 C C . ARG A 1 107 ? -60.051 30.945 90.035 1.00 21.05 179 ARG A C 1
ATOM 631 O O . ARG A 1 107 ? -59.527 30.444 89.030 1.00 19.13 179 ARG A O 1
ATOM 639 N N . SER A 1 108 ? -59.611 32.077 90.531 1.00 21.28 180 SER A N 1
ATOM 640 C CA . SER A 1 108 ? -58.446 32.674 89.920 1.00 21.44 180 SER A CA 1
ATOM 641 C C . SER A 1 108 ? -57.453 33.140 90.952 1.00 24.98 180 SER A C 1
ATOM 642 O O . SER A 1 108 ? -57.739 33.124 92.125 1.00 22.27 180 SER A O 1
ATOM 645 N N . ARG A 1 109 ? -56.246 33.462 90.510 1.00 23.63 181 ARG A N 1
ATOM 646 C CA . ARG A 1 109 ? -55.186 33.908 91.404 1.00 28.35 181 ARG A CA 1
ATOM 647 C C . ARG A 1 109 ? -54.184 34.737 90.654 1.00 27.12 181 ARG A C 1
ATOM 648 O O . ARG A 1 109 ? -53.847 34.399 89.502 1.00 24.30 181 ARG A O 1
ATOM 656 N N . ASP A 1 110 ? -53.758 35.828 91.281 1.00 27.84 182 ASP A N 1
ATOM 657 C CA . ASP A 1 110 ? -52.650 36.673 90.800 1.00 29.07 182 ASP A CA 1
ATOM 658 C C . ASP A 1 110 ? -51.421 36.412 91.612 1.00 31.92 182 ASP A C 1
ATOM 659 O O . ASP A 1 110 ? -51.448 36.575 92.815 1.00 38.85 182 ASP A O 1
ATOM 661 N N . PHE A 1 111 ? -50.366 35.913 91.019 1.00 31.09 183 PHE A N 1
ATOM 662 C CA . PHE A 1 111 ? -49.135 35.617 91.745 1.00 31.90 183 PHE A CA 1
ATOM 663 C C . PHE A 1 111 ? -48.169 36.768 91.441 1.00 39.69 183 PHE A C 1
ATOM 664 O O . PHE A 1 111 ? -48.012 37.133 90.257 1.00 34.31 183 PHE A O 1
ATOM 672 N N . ASP A 1 112 ? -47.534 37.334 92.475 1.00 38.16 184 ASP A N 1
ATOM 673 C CA . ASP A 1 112 ? -46.564 38.430 92.302 1.00 40.85 184 ASP A CA 1
ATOM 674 C C . ASP A 1 112 ? -45.207 37.771 92.020 1.00 36.65 184 ASP A C 1
ATOM 675 O O . ASP A 1 112 ? -44.772 36.867 92.713 1.00 40.33 184 ASP A O 1
ATOM 677 N N . LEU A 1 113 ? -44.576 38.155 90.932 1.00 34.59 185 LEU A N 1
ATOM 678 C CA . LEU A 1 113 ? -43.306 37.515 90.559 1.00 34.05 185 LEU A CA 1
ATOM 679 C C . LEU A 1 113 ? -42.101 38.411 90.868 1.00 34.32 185 LEU A C 1
ATOM 680 O O . LEU A 1 113 ? -40.980 38.015 90.619 1.00 38.87 185 LEU A O 1
ATOM 685 N N . GLY A 1 114 ? -42.347 39.621 91.370 1.00 40.95 186 GLY A N 1
ATOM 686 C CA . GLY A 1 114 ? -41.287 40.425 91.956 1.00 44.80 186 GLY A CA 1
ATOM 687 C C . GLY A 1 114 ? -40.302 41.123 91.042 1.00 45.76 186 GLY A C 1
ATOM 688 O O . GLY A 1 114 ? -39.258 41.583 91.488 1.00 43.82 186 GLY A O 1
ATOM 689 N N . GLY A 1 115 ? -40.597 41.212 89.752 1.00 44.94 187 GLY A N 1
ATOM 690 C CA . GLY A 1 115 ? -39.650 41.817 88.817 1.00 36.09 187 GLY A CA 1
ATOM 691 C C . GLY A 1 115 ? -38.446 40.951 88.527 1.00 37.02 187 GLY A C 1
ATOM 692 O O . GLY A 1 115 ? -37.418 41.452 88.124 1.00 43.41 187 GLY A O 1
ATOM 693 N N . LYS A 1 116 ? -38.558 39.644 88.714 1.00 36.09 188 LYS A N 1
ATOM 694 C CA . LYS A 1 116 ? -37.422 38.766 88.589 1.00 33.72 188 LYS A CA 1
ATOM 695 C C . LYS A 1 116 ? -37.225 38.298 87.148 1.00 37.98 188 LYS A C 1
ATOM 696 O O . LYS A 1 116 ? -38.168 38.317 86.337 1.00 30.94 188 LYS A O 1
ATOM 702 N N . LEU A 1 117 ? -36.029 37.794 86.862 1.00 38.01 189 LEU A N 1
ATOM 703 C CA . LEU A 1 117 ? -35.707 37.185 85.573 1.00 41.45 189 LEU A CA 1
ATOM 704 C C . LEU A 1 117 ? -36.048 35.723 85.598 1.00 37.57 189 LEU A C 1
ATOM 705 O O . LEU A 1 117 ? -36.223 35.112 86.660 1.00 35.00 189 LEU A O 1
ATOM 710 N N . LEU A 1 118 ? -36.137 35.137 84.415 1.00 36.64 190 LEU A N 1
ATOM 711 C CA . LEU A 1 118 ? -36.489 33.720 84.273 1.00 43.06 190 LEU A CA 1
ATOM 712 C C . LEU A 1 118 ? -35.584 32.774 85.061 1.00 47.36 190 LEU A C 1
ATOM 713 O O . LEU A 1 118 ? -36.082 31.846 85.713 1.00 42.44 190 LEU A O 1
ATOM 718 N N . ASN A 1 119 ? -34.280 33.014 85.054 1.00 47.96 191 ASN A N 1
ATOM 719 C CA . ASN A 1 119 ? -33.371 32.138 85.776 1.00 53.20 191 ASN A CA 1
ATOM 720 C C . ASN A 1 119 ? -33.636 32.129 87.280 1.00 54.17 191 ASN A C 1
ATOM 721 O O . ASN A 1 119 ? -33.260 31.171 87.952 1.00 53.08 191 ASN A O 1
ATOM 726 N N . GLN A 1 120 ? -34.273 33.177 87.806 1.00 49.68 192 GLN A N 1
ATOM 727 C CA . GLN A 1 120 ? -34.668 33.215 89.216 1.00 46.68 192 GLN A CA 1
ATOM 728 C C . GLN A 1 120 ? -36.049 32.587 89.503 1.00 49.94 192 GLN A C 1
ATOM 729 O O . GLN A 1 120 ? -36.377 32.352 90.655 1.00 55.93 192 GLN A O 1
ATOM 735 N N . LEU A 1 121 ? -36.846 32.321 88.472 1.00 42.20 193 LEU A N 1
ATOM 736 C CA . LEU A 1 121 ? -38.182 31.741 88.611 1.00 39.96 193 LEU A CA 1
ATOM 737 C C . LEU A 1 121 ? -38.294 30.337 88.038 1.00 42.75 193 LEU A C 1
ATOM 738 O O . LEU A 1 121 ? -39.341 29.678 88.181 1.00 42.83 193 LEU A O 1
ATOM 743 N N . ASP A 1 122 ? -37.229 29.847 87.423 1.00 49.31 194 ASP A N 1
ATOM 744 C CA . ASP A 1 122 ? -37.328 28.586 86.667 1.00 57.54 194 ASP A CA 1
ATOM 745 C C . ASP A 1 122 ? -37.400 27.337 87.564 1.00 50.55 194 ASP A C 1
ATOM 746 O O . ASP A 1 122 ? -37.571 26.252 87.047 1.00 51.41 194 ASP A O 1
ATOM 751 N N . ASP A 1 123 ? -37.277 27.491 88.887 1.00 43.55 195 ASP A N 1
ATOM 752 C CA . ASP A 1 123 ? -37.542 26.413 89.827 1.00 42.51 195 ASP A CA 1
ATOM 753 C C . ASP A 1 123 ? -39.016 26.397 90.383 1.00 37.23 195 ASP A C 1
ATOM 754 O O . ASP A 1 123 ? -39.320 25.623 91.293 1.00 37.07 195 ASP A O 1
ATOM 756 N N . ARG A 1 124 ? -39.880 27.283 89.897 1.00 33.00 196 ARG A N 1
ATOM 757 C CA . ARG A 1 124 ? -41.231 27.430 90.417 1.00 32.48 196 ARG A CA 1
ATOM 758 C C . ARG A 1 124 ? -42.268 26.614 89.647 1.00 32.44 196 ARG A C 1
ATOM 759 O O . ARG A 1 124 ? -42.147 26.381 88.451 1.00 29.76 196 ARG A O 1
ATOM 767 N N . ALA A 1 125 ? -43.309 26.226 90.339 1.00 29.98 197 ALA A N 1
ATOM 768 C CA . ALA A 1 125 ? -44.424 25.538 89.740 1.00 29.58 197 ALA A CA 1
ATOM 769 C C . ALA A 1 125 ? -45.694 25.888 90.438 1.00 29.89 197 ALA A C 1
ATOM 770 O O . ALA A 1 125 ? -45.686 26.322 91.603 1.00 25.75 197 ALA A O 1
ATOM 772 N N . ILE A 1 126 ? -46.802 25.686 89.737 1.00 25.97 198 ILE A N 1
ATOM 773 C CA . ILE A 1 126 ? -48.095 25.730 90.386 1.00 25.99 198 ILE A CA 1
ATOM 774 C C . ILE A 1 126 ? -48.543 24.303 90.575 1.00 25.36 198 ILE A C 1
ATOM 775 O O . ILE A 1 126 ? -48.407 23.492 89.675 1.00 24.82 198 ILE A O 1
ATOM 780 N N . VAL A 1 127 ? -49.044 24.004 91.760 1.00 24.68 199 VAL A N 1
ATOM 781 C CA . VAL A 1 127 ? -49.411 22.667 92.131 1.00 26.45 199 VAL A CA 1
ATOM 782 C C . VAL A 1 127 ? -50.850 22.631 92.616 1.00 24.88 199 VAL A C 1
ATOM 783 O O . VAL A 1 127 ? -51.244 23.456 93.415 1.00 27.84 199 VAL A O 1
ATOM 787 N N . TRP A 1 128 ? -51.623 21.657 92.135 1.00 23.46 200 TRP A N 1
ATOM 788 C CA . TRP A 1 128 ? -52.982 21.415 92.574 1.00 25.89 200 TRP A CA 1
ATOM 789 C C . TRP A 1 128 ? -53.085 20.081 93.335 1.00 31.38 200 TRP A C 1
ATOM 790 O O . TRP A 1 128 ? -52.496 19.100 92.897 1.00 31.16 200 TRP A O 1
ATOM 801 N N . CYS A 1 129 ? -53.839 20.077 94.429 1.00 31.01 201 CYS A N 1
ATOM 802 C CA . CYS A 1 129 ? -54.192 18.836 95.176 1.00 36.75 201 CYS A CA 1
ATOM 803 C C . CYS A 1 129 ? -55.711 18.688 95.227 1.00 29.48 201 CYS A C 1
ATOM 804 O O . CYS A 1 129 ? -56.404 19.461 95.898 1.00 31.51 201 CYS A O 1
ATOM 807 N N . LEU A 1 130 ? -56.231 17.690 94.537 1.00 28.93 202 LEU A N 1
ATOM 808 C CA . LEU A 1 130 ? -57.650 17.462 94.509 1.00 30.38 202 LEU A CA 1
ATOM 809 C C . LEU A 1 130 ? -58.063 16.480 95.591 1.00 32.53 202 LEU A C 1
ATOM 810 O O . LEU A 1 130 ? -57.405 15.481 95.793 1.00 34.89 202 LEU A O 1
ATOM 815 N N . ASP A 1 131 ? -59.215 16.740 96.194 1.00 35.71 203 ASP A N 1
ATOM 816 C CA . ASP A 1 131 ? -59.839 15.854 97.184 1.00 40.71 203 ASP A CA 1
ATOM 817 C C . ASP A 1 131 ? -60.318 14.560 96.547 1.00 38.39 203 ASP A C 1
ATOM 818 O O . ASP A 1 131 ? -60.110 13.508 97.096 1.00 51.47 203 ASP A O 1
ATOM 823 N N . GLU A 1 132 ? -60.956 14.666 95.390 1.00 39.44 204 GLU A N 1
ATOM 824 C CA . GLU A 1 132 ? -61.584 13.553 94.720 1.00 44.97 204 GLU A CA 1
ATOM 825 C C . GLU A 1 132 ? -61.280 13.608 93.194 1.00 45.07 204 GLU A C 1
ATOM 826 O O . GLU A 1 132 ? -60.759 14.611 92.680 1.00 39.81 204 GLU A O 1
ATOM 828 N N . ARG A 1 133 ? -61.575 12.516 92.493 1.00 41.43 205 ARG A N 1
ATOM 829 C CA . ARG A 1 133 ? -61.384 12.407 91.033 1.00 43.54 205 ARG A CA 1
ATOM 830 C C . ARG A 1 133 ? -59.978 12.784 90.573 1.00 38.98 205 ARG A C 1
ATOM 831 O O . ARG A 1 133 ? -59.766 13.452 89.509 1.00 37.72 205 ARG A O 1
ATOM 839 N N . ARG A 1 134 ? -59.017 12.330 91.368 1.00 35.08 206 ARG A N 1
ATOM 840 C CA . ARG A 1 134 ? -57.627 12.781 91.252 1.00 40.60 206 ARG A CA 1
ATOM 841 C C . ARG A 1 134 ? -56.925 12.358 89.968 1.00 33.53 206 ARG A C 1
ATOM 842 O O . ARG A 1 134 ? -55.842 12.860 89.652 1.00 30.73 206 ARG A O 1
ATOM 847 N N . ARG A 1 135 ? -57.541 11.453 89.224 1.00 34.88 207 ARG A N 1
ATOM 848 C CA . ARG A 1 135 ? -56.942 10.897 87.998 1.00 37.85 207 ARG A CA 1
ATOM 849 C C . ARG A 1 135 ? -57.740 11.180 86.727 1.00 34.16 207 ARG A C 1
ATOM 850 O O . ARG A 1 135 ? -57.296 10.833 85.629 1.00 43.17 207 ARG A O 1
ATOM 858 N N . ASP A 1 136 ? -58.890 11.822 86.869 1.00 33.75 208 ASP A N 1
ATOM 859 C CA . ASP A 1 136 ? -59.778 12.128 85.710 1.00 31.60 208 ASP A CA 1
ATOM 860 C C . ASP A 1 136 ? -59.218 13.066 84.674 1.00 29.80 208 ASP A C 1
ATOM 861 O O . ASP A 1 136 ? -58.459 14.000 84.986 1.00 31.85 208 ASP A O 1
ATOM 863 N N . ALA A 1 137 ? -59.593 12.832 83.422 1.00 28.44 209 ALA A N 1
ATOM 864 C CA . ALA A 1 137 ? -59.244 13.727 82.360 1.00 31.78 209 ALA A CA 1
ATOM 865 C C . ALA A 1 137 ? -59.982 15.059 82.628 1.00 30.86 209 ALA A C 1
ATOM 866 O O . ALA A 1 137 ? -61.051 15.073 83.188 1.00 31.73 209 ALA A O 1
ATOM 868 N N . LYS A 1 138 ? -59.323 16.156 82.299 1.00 32.35 210 LYS A N 1
ATOM 869 C CA . LYS A 1 138 ? -59.843 17.508 82.500 1.00 32.84 210 LYS A CA 1
ATOM 870 C C . LYS A 1 138 ? -60.221 17.783 83.929 1.00 29.37 210 LYS A C 1
ATOM 871 O O . LYS A 1 138 ? -61.097 18.562 84.189 1.00 29.24 210 LYS A O 1
ATOM 877 N N . ARG A 1 139 ? -59.549 17.147 84.862 1.00 26.89 211 ARG A N 1
ATOM 878 C CA . ARG A 1 139 ? -59.897 17.304 86.251 1.00 27.43 211 ARG A CA 1
ATOM 879 C C . ARG A 1 139 ? -59.676 18.757 86.703 1.00 26.44 211 ARG A C 1
ATOM 880 O O . ARG A 1 139 ? -60.378 19.204 87.613 1.00 26.40 211 ARG A O 1
ATOM 888 N N . VAL A 1 140 ? -58.733 19.442 86.087 1.00 23.08 212 VAL A N 1
ATOM 889 C CA . VAL A 1 140 ? -58.579 20.897 86.173 1.00 24.43 212 VAL A CA 1
ATOM 890 C C . VAL A 1 140 ? -58.526 21.468 84.731 1.00 23.39 212 VAL A C 1
ATOM 891 O O . VAL A 1 140 ? -57.833 20.931 83.872 1.00 24.74 212 VAL A O 1
ATOM 895 N N . GLN A 1 141 ? -59.341 22.437 84.435 1.00 22.60 213 GLN A N 1
ATOM 896 C CA . GLN A 1 141 ? -59.339 23.083 83.128 1.00 24.34 213 GLN A CA 1
ATOM 897 C C . GLN A 1 141 ? -58.871 24.514 83.327 1.00 23.17 213 GLN A C 1
ATOM 898 O O . GLN A 1 141 ? -59.522 25.279 84.046 1.00 19.55 213 GLN A O 1
ATOM 904 N N . LEU A 1 142 ? -57.750 24.835 82.708 1.00 22.34 214 LEU A N 1
ATOM 905 C CA . LEU A 1 142 ? -57.096 26.118 82.851 1.00 22.99 214 LEU A CA 1
ATOM 906 C C . LEU A 1 142 ? -57.466 27.054 81.737 1.00 23.72 214 LEU A C 1
ATOM 907 O O . LEU A 1 142 ? -57.523 26.676 80.600 1.00 22.28 214 LEU A O 1
ATOM 912 N N . ALA A 1 143 ? -57.751 28.286 82.085 1.00 21.20 215 ALA A N 1
ATOM 913 C CA . ALA A 1 143 ? -57.821 29.371 81.095 1.00 21.73 215 ALA A CA 1
ATOM 914 C C . ALA A 1 143 ? -56.450 29.636 80.556 1.00 25.27 215 ALA A C 1
ATOM 915 O O . ALA A 1 143 ? -55.443 29.080 81.075 1.00 28.78 215 ALA A O 1
ATOM 917 N N . GLY A 1 144 ? -56.340 30.485 79.550 1.00 26.79 216 GLY A N 1
ATOM 918 C CA . GLY A 1 144 ? -55.012 30.997 79.140 1.00 27.84 216 GLY A CA 1
ATOM 919 C C . GLY A 1 144 ? -54.190 31.547 80.319 1.00 26.44 216 GLY A C 1
ATOM 920 O O . GLY A 1 144 ? -54.749 32.068 81.282 1.00 30.76 216 GLY A O 1
ATOM 921 N N . TYR A 1 145 ? -52.878 31.398 80.268 1.00 26.84 217 TYR A N 1
ATOM 922 C CA . TYR A 1 145 ? -51.972 31.993 81.249 1.00 27.71 217 TYR A CA 1
ATOM 923 C C . TYR A 1 145 ? -51.739 33.421 80.844 1.00 27.43 217 TYR A C 1
ATOM 924 O O . TYR A 1 145 ? -51.595 33.691 79.639 1.00 24.40 217 TYR A O 1
ATOM 933 N N . TRP A 1 146 ? -51.770 34.350 81.808 1.00 22.57 218 TRP A N 1
ATOM 934 C CA . TRP A 1 146 ? -51.483 35.762 81.511 1.00 21.85 218 TRP A CA 1
ATOM 935 C C . TRP A 1 146 ? -50.284 36.155 82.366 1.00 24.03 218 TRP A C 1
ATOM 936 O O . TRP A 1 146 ? -50.292 35.882 83.532 1.00 21.77 218 TRP A O 1
ATOM 947 N N . ILE A 1 147 ? -49.286 36.788 81.771 1.00 20.74 219 ILE A N 1
ATOM 948 C CA . ILE A 1 147 ? -48.086 37.182 82.420 1.00 22.65 219 ILE A CA 1
ATOM 949 C C . ILE A 1 147 ? -47.809 38.639 82.100 1.00 22.12 219 ILE A C 1
ATOM 950 O O . ILE A 1 147 ? -47.847 39.036 80.933 1.00 22.12 219 ILE A O 1
ATOM 955 N N . ALA A 1 148 ? -47.546 39.426 83.125 1.00 18.95 220 ALA A N 1
ATOM 956 C CA . ALA A 1 148 ? -47.124 40.796 82.940 1.00 20.54 220 ALA A CA 1
ATOM 957 C C . ALA A 1 148 ? -45.591 40.795 82.956 1.00 22.31 220 ALA A C 1
ATOM 958 O O . ALA A 1 148 ? -44.992 40.310 83.902 1.00 22.63 220 ALA A O 1
ATOM 960 N N . ILE A 1 149 ? -45.006 41.323 81.867 1.00 20.83 221 ILE A N 1
ATOM 961 C CA . ILE A 1 149 ? -43.595 41.371 81.666 1.00 22.22 221 ILE A CA 1
ATOM 962 C C . ILE A 1 149 ? -43.135 42.786 81.339 1.00 21.15 221 ILE A C 1
ATOM 963 O O . ILE A 1 149 ? -43.933 43.650 80.959 1.00 19.30 221 ILE A O 1
ATOM 968 N N . SER A 1 150 ? -41.849 43.001 81.438 1.00 22.90 222 SER A N 1
ATOM 969 C CA . SER A 1 150 ? -41.233 44.242 80.930 1.00 25.49 222 SER A CA 1
ATOM 970 C C . SER A 1 150 ? -41.525 44.384 79.453 1.00 25.48 222 SER A C 1
ATOM 971 O O . SER A 1 150 ? -41.472 43.398 78.694 1.00 25.71 222 SER A O 1
ATOM 974 N N . LYS A 1 151 ? -41.899 45.594 79.075 1.00 26.83 223 LYS A N 1
ATOM 975 C CA . LYS A 1 151 ? -42.352 45.891 77.721 1.00 28.68 223 LYS A CA 1
ATOM 976 C C . LYS A 1 151 ? -41.206 45.708 76.723 1.00 34.58 223 LYS A C 1
ATOM 977 O O . LYS A 1 151 ? -40.134 46.253 76.910 1.00 34.79 223 LYS A O 1
ATOM 983 N N . PRO A 1 152 ? -41.410 44.861 75.702 1.00 35.26 224 PRO A N 1
ATOM 984 C CA . PRO A 1 152 ? -40.363 44.606 74.735 1.00 35.17 224 PRO A CA 1
ATOM 985 C C . PRO A 1 152 ? -40.299 45.707 73.679 1.00 32.60 224 PRO A C 1
ATOM 986 O O . PRO A 1 152 ? -41.239 46.441 73.500 1.00 33.83 224 PRO A O 1
ATOM 990 N N . ALA A 1 153 ? -39.199 45.802 72.946 1.00 38.03 225 ALA A N 1
ATOM 991 C CA . ALA A 1 153 ? -39.178 46.631 71.719 1.00 46.04 225 ALA A CA 1
ATOM 992 C C . ALA A 1 153 ? -40.239 46.119 70.713 1.00 46.22 225 ALA A C 1
ATOM 993 O O . ALA A 1 153 ? -40.625 44.964 70.760 1.00 38.22 225 ALA A O 1
ATOM 995 N N . PRO A 1 154 ? -40.680 46.965 69.781 1.00 49.13 226 PRO A N 1
ATOM 996 C CA . PRO A 1 154 ? -41.616 46.478 68.739 1.00 53.01 226 PRO A CA 1
ATOM 997 C C . PRO A 1 154 ? -41.081 45.246 67.998 1.00 41.76 226 PRO A C 1
ATOM 998 O O . PRO A 1 154 ? -39.925 45.154 67.653 1.00 41.05 226 PRO A O 1
ATOM 1002 N N . LEU A 1 155 ? -41.927 44.274 67.825 1.00 39.86 227 LEU A N 1
ATOM 1003 C CA . LEU A 1 155 ? -41.484 42.998 67.316 1.00 40.33 227 LEU A CA 1
ATOM 1004 C C . LEU A 1 155 ? -41.120 43.128 65.810 1.00 37.21 227 LEU A C 1
ATOM 1005 O O . LEU A 1 155 ? -41.835 43.766 65.032 1.00 34.63 227 LEU A O 1
ATOM 1010 N N . MET A 1 156 ? -40.000 42.542 65.407 1.00 35.66 228 MET A N 1
ATOM 1011 C CA . MET A 1 156 ? -39.503 42.723 64.047 1.00 38.39 228 MET A CA 1
ATOM 1012 C C . MET A 1 156 ? -38.768 41.459 63.702 1.00 34.74 228 MET A C 1
ATOM 1013 O O . MET A 1 156 ? -38.032 40.986 64.549 1.00 26.33 228 MET A O 1
ATOM 1018 N N . PRO A 1 157 ? -38.882 40.953 62.444 1.00 26.15 229 PRO A N 1
ATOM 1019 C CA . PRO A 1 157 ? -38.034 39.790 62.112 1.00 27.28 229 PRO A CA 1
ATOM 1020 C C . PRO A 1 157 ? -36.540 40.141 62.139 1.00 28.89 229 PRO A C 1
ATOM 1021 O O . PRO A 1 157 ? -36.183 41.292 61.952 1.00 29.86 229 PRO A O 1
ATOM 1025 N N . PRO A 1 158 ? -35.665 39.159 62.352 1.00 32.10 230 PRO A N 1
ATOM 1026 C CA . PRO A 1 158 ? -34.234 39.503 62.343 1.00 33.36 230 PRO A CA 1
ATOM 1027 C C . PRO A 1 158 ? -33.850 40.074 60.998 1.00 35.25 230 PRO A C 1
ATOM 1028 O O . PRO A 1 158 ? -34.466 39.762 59.957 1.00 31.95 230 PRO A O 1
ATOM 1032 N N . GLU A 1 159 ? -32.853 40.924 61.008 1.00 39.03 231 GLU A N 1
ATOM 1033 C CA . GLU A 1 159 ? -32.372 41.614 59.823 1.00 41.89 231 GLU A CA 1
ATOM 1034 C C . GLU A 1 159 ? -31.963 40.630 58.702 1.00 42.48 231 GLU A C 1
ATOM 1035 O O . GLU A 1 159 ? -32.163 40.902 57.529 1.00 49.20 231 GLU A O 1
ATOM 1037 N N . ASP A 1 160 ? -31.407 39.488 59.060 1.00 39.53 232 ASP A N 1
ATOM 1038 C CA . ASP A 1 160 ? -31.007 38.519 58.059 1.00 46.22 232 ASP A CA 1
ATOM 1039 C C . ASP A 1 160 ? -32.129 37.528 57.691 1.00 40.44 232 ASP A C 1
ATOM 1040 O O . ASP A 1 160 ? -31.867 36.503 57.053 1.00 37.48 232 ASP A O 1
ATOM 1045 N N . PHE A 1 161 ? -33.387 37.840 58.006 1.00 35.75 233 PHE A N 1
ATOM 1046 C CA . PHE A 1 161 ? -34.436 36.900 57.660 1.00 29.14 233 PHE A CA 1
ATOM 1047 C C . PHE A 1 161 ? -34.645 36.694 56.153 1.00 32.23 233 PHE A C 1
ATOM 1048 O O . PHE A 1 161 ? -34.925 35.549 55.709 1.00 28.22 233 PHE A O 1
ATOM 1056 N N . LEU A 1 162 ? -34.529 37.755 55.362 1.00 27.67 234 LEU A N 1
ATOM 1057 C CA . LEU A 1 162 ? -34.843 37.656 53.946 1.00 33.34 234 LEU A CA 1
ATOM 1058 C C . LEU A 1 162 ? -33.610 37.568 53.048 1.00 31.85 234 LEU A C 1
ATOM 1059 O O . LEU A 1 162 ? -33.691 37.898 51.888 1.00 39.03 234 LEU A O 1
ATOM 1064 N N . VAL A 1 163 ? -32.501 37.080 53.581 1.00 35.22 235 VAL A N 1
ATOM 1065 C CA . VAL A 1 163 ? -31.377 36.586 52.771 1.00 34.08 235 VAL A CA 1
ATOM 1066 C C . VAL A 1 163 ? -31.909 35.522 51.803 1.00 33.48 235 VAL A C 1
ATOM 1067 O O . VAL A 1 163 ? -32.748 34.694 52.174 1.00 29.13 235 VAL A O 1
ATOM 1071 N N . ASN A 1 164 ? -31.481 35.616 50.535 1.00 35.61 236 ASN A N 1
ATOM 1072 C CA . ASN A 1 164 ? -31.779 34.609 49.480 1.00 31.68 236 ASN A CA 1
ATOM 1073 C C . ASN A 1 164 ? -33.291 34.438 49.324 1.00 31.60 236 ASN A C 1
ATOM 1074 O O . ASN A 1 164 ? -33.842 33.287 49.390 1.00 28.13 236 ASN A O 1
ATOM 1079 N N . GLN A 1 165 ? -33.966 35.583 49.133 1.00 33.75 237 GLN A N 1
ATOM 1080 C CA . GLN A 1 165 ? -35.430 35.631 48.930 1.00 42.46 237 GLN A CA 1
ATOM 1081 C C . GLN A 1 165 ? -35.776 35.755 47.456 1.00 44.06 237 GLN A C 1
ATOM 1082 O O . GLN A 1 165 ? -35.003 35.325 46.633 1.00 48.05 237 GLN A O 1
ATOM 1088 N N . SER B 1 18 ? -78.886 45.981 85.452 1.00 70.54 90 SER B N 1
ATOM 1089 C CA . SER B 1 18 ? -80.297 46.470 85.445 1.00 65.57 90 SER B CA 1
ATOM 1090 C C . SER B 1 18 ? -81.010 46.037 84.167 1.00 63.29 90 SER B C 1
ATOM 1091 O O . SER B 1 18 ? -80.396 45.991 83.102 1.00 55.96 90 SER B O 1
ATOM 1094 N N . LEU B 1 19 ? -82.322 45.827 84.263 1.00 53.42 91 LEU B N 1
ATOM 1095 C CA . LEU B 1 19 ? -83.095 45.399 83.126 1.00 49.62 91 LEU B CA 1
ATOM 1096 C C . LEU B 1 19 ? -83.581 46.563 82.264 1.00 49.36 91 LEU B C 1
ATOM 1097 O O . LEU B 1 19 ? -84.195 46.312 81.223 1.00 42.35 91 LEU B O 1
ATOM 1102 N N . LYS B 1 20 ? -83.381 47.815 82.698 1.00 47.28 92 LYS B N 1
ATOM 1103 C CA . LYS B 1 20 ? -83.909 48.971 81.953 1.00 51.37 92 LYS B CA 1
ATOM 1104 C C . LYS B 1 20 ? -83.037 49.179 80.768 1.00 45.90 92 LYS B C 1
ATOM 1105 O O . LYS B 1 20 ? -81.831 49.170 80.904 1.00 52.57 92 LYS B O 1
ATOM 1109 N N . LEU B 1 21 ? -83.637 49.417 79.616 1.00 42.73 93 LEU B N 1
ATOM 1110 C CA . LEU B 1 21 ? -82.854 49.583 78.407 1.00 42.59 93 LEU B CA 1
ATOM 1111 C C . LEU B 1 21 ? -82.863 51.023 77.909 1.00 43.37 93 LEU B C 1
ATOM 1112 O O . LEU B 1 21 ? -83.802 51.749 78.154 1.00 45.35 93 LEU B O 1
ATOM 1117 N N . PRO B 1 22 ? -81.835 51.419 77.153 1.00 48.39 94 PRO B N 1
ATOM 1118 C CA . PRO B 1 22 ? -81.926 52.702 76.445 1.00 51.56 94 PRO B CA 1
ATOM 1119 C C . PRO B 1 22 ? -83.115 52.703 75.527 1.00 56.56 94 PRO B C 1
ATOM 1120 O O . PRO B 1 22 ? -83.674 51.637 75.217 1.00 55.67 94 PRO B O 1
ATOM 1124 N N . ASN B 1 23 ? -83.496 53.895 75.083 1.00 58.77 95 ASN B N 1
ATOM 1125 C CA . ASN B 1 23 ? -84.731 54.090 74.305 1.00 56.18 95 ASN B CA 1
ATOM 1126 C C . ASN B 1 23 ? -84.718 53.471 72.927 1.00 51.83 95 ASN B C 1
ATOM 1127 O O . ASN B 1 23 ? -85.749 53.168 72.353 1.00 52.12 95 ASN B O 1
ATOM 1132 N N . ASN B 1 24 ? -83.542 53.293 72.378 1.00 46.70 96 ASN B N 1
ATOM 1133 C CA . ASN B 1 24 ? -83.491 52.686 71.075 1.00 48.95 96 ASN B CA 1
ATOM 1134 C C . ASN B 1 24 ? -83.414 51.135 71.117 1.00 40.53 96 ASN B C 1
ATOM 1135 O O . ASN B 1 24 ? -83.003 50.531 70.118 1.00 40.34 96 ASN B O 1
ATOM 1140 N N . GLN B 1 25 ? -83.713 50.519 72.270 1.00 33.15 97 GLN B N 1
ATOM 1141 C CA . GLN B 1 25 ? -83.596 49.033 72.445 1.00 32.43 97 GLN B CA 1
ATOM 1142 C C . GLN B 1 25 ? -84.835 48.463 73.075 1.00 28.85 97 GLN B C 1
ATOM 1143 O O . GLN B 1 25 ? -85.503 49.158 73.769 1.00 31.32 97 GLN B O 1
ATOM 1149 N N . VAL B 1 26 ? -85.163 47.217 72.798 1.00 28.02 98 VAL B N 1
ATOM 1150 C CA . VAL B 1 26 ? -86.296 46.552 73.407 1.00 27.06 98 VAL B CA 1
ATOM 1151 C C . VAL B 1 26 ? -85.907 45.132 73.764 1.00 24.99 98 VAL B C 1
ATOM 1152 O O . VAL B 1 26 ? -84.977 44.573 73.185 1.00 24.71 98 VAL B O 1
ATOM 1156 N N . TRP B 1 27 ? -86.677 44.555 74.667 1.00 23.99 99 TRP B N 1
ATOM 1157 C CA . TRP B 1 27 ? -86.622 43.168 75.009 1.00 24.09 99 TRP B CA 1
ATOM 1158 C C . TRP B 1 27 ? -87.556 42.400 74.102 1.00 24.08 99 TRP B C 1
ATOM 1159 O O . TRP B 1 27 ? -88.666 42.835 73.858 1.00 29.17 99 TRP B O 1
ATOM 1170 N N . VAL B 1 28 ? -87.092 41.268 73.594 1.00 23.36 100 VAL B N 1
ATOM 1171 C CA . VAL B 1 28 ? -87.944 40.290 72.957 1.00 24.32 100 VAL B CA 1
ATOM 1172 C C . VAL B 1 28 ? -87.638 38.942 73.599 1.00 25.76 100 VAL B C 1
ATOM 1173 O O . VAL B 1 28 ? -86.572 38.764 74.238 1.00 24.03 100 VAL B O 1
ATOM 1177 N N . THR B 1 29 ? -88.567 38.013 73.479 1.00 25.78 101 THR B N 1
ATOM 1178 C CA . THR B 1 29 ? -88.435 36.728 74.129 1.00 33.84 101 THR B CA 1
ATOM 1179 C C . THR B 1 29 ? -89.113 35.658 73.295 1.00 34.52 101 THR B C 1
ATOM 1180 O O . THR B 1 29 ? -89.915 35.952 72.416 1.00 37.13 101 THR B O 1
ATOM 1184 N N . ARG B 1 30 ? -88.728 34.424 73.512 1.00 30.66 102 ARG B N 1
ATOM 1185 C CA . ARG B 1 30 ? -89.511 33.301 73.012 1.00 32.85 102 ARG B CA 1
ATOM 1186 C C . ARG B 1 30 ? -89.268 32.086 73.894 1.00 35.27 102 ARG B C 1
ATOM 1187 O O . ARG B 1 30 ? -88.207 31.965 74.548 1.00 28.94 102 ARG B O 1
ATOM 1195 N N . LYS B 1 31 ? -90.214 31.169 73.799 1.00 35.65 103 LYS B N 1
ATOM 1196 C CA . LYS B 1 31 ? -90.196 29.965 74.575 1.00 41.15 103 LYS B CA 1
ATOM 1197 C C . LYS B 1 31 ? -89.080 29.088 74.052 1.00 34.61 103 LYS B C 1
ATOM 1198 O O . LYS B 1 31 ? -88.863 28.970 72.865 1.00 29.07 103 LYS B O 1
ATOM 1204 N N . ALA B 1 32 ? -88.390 28.433 74.955 1.00 33.99 104 ALA B N 1
ATOM 1205 C CA . ALA B 1 32 ? -87.343 27.487 74.548 1.00 35.41 104 ALA B CA 1
ATOM 1206 C C . ALA B 1 32 ? -87.896 26.087 74.193 1.00 35.19 104 ALA B C 1
ATOM 1207 O O . ALA B 1 32 ? -88.823 25.639 74.825 1.00 35.41 104 ALA B O 1
ATOM 1209 N N . SER B 1 33 ? -87.274 25.376 73.254 1.00 35.36 105 SER B N 1
ATOM 1210 C CA . SER B 1 33 ? -87.574 23.937 72.988 1.00 41.39 105 SER B CA 1
ATOM 1211 C C . SER B 1 33 ? -87.183 23.008 74.128 1.00 38.76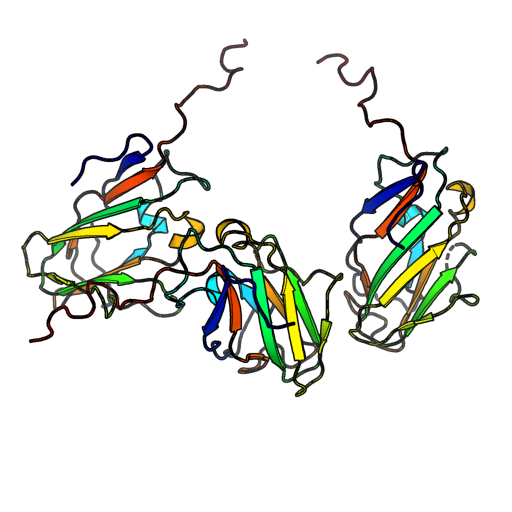 105 SER B C 1
ATOM 1212 O O . SER B 1 33 ? -86.151 23.220 74.785 1.00 41.77 105 SER B O 1
ATOM 1215 N N . GLU B 1 34 ? -87.973 21.955 74.320 1.00 39.20 106 GLU B N 1
ATOM 1216 C CA . GLU B 1 34 ? -87.650 20.870 75.281 1.00 35.47 106 GLU B CA 1
ATOM 1217 C C . GLU B 1 34 ? -86.540 20.009 74.705 1.00 32.73 106 GLU B C 1
ATOM 1218 O O . GLU B 1 34 ? -86.378 19.945 73.483 1.00 33.97 106 GLU B O 1
ATOM 1221 N N . TRP B 1 35 ? -85.692 19.416 75.541 1.00 30.43 107 TRP B N 1
ATOM 1222 C CA . TRP B 1 35 ? -84.542 18.679 74.997 1.00 28.67 107 TRP B CA 1
ATOM 1223 C C . TRP B 1 35 ? -84.887 17.178 74.955 1.00 32.46 107 TRP B C 1
ATOM 1224 O O . TRP B 1 35 ? -85.316 16.583 75.975 1.00 31.34 107 TRP B O 1
ATOM 1235 N N . SER B 1 36 ? -84.686 16.547 73.812 1.00 27.56 108 SER B N 1
ATOM 1236 C CA . SER B 1 36 ? -84.941 15.128 73.731 1.00 29.98 108 SER B CA 1
ATOM 1237 C C . SER B 1 36 ? -83.716 14.346 74.200 1.00 29.31 108 SER B C 1
ATOM 1238 O O . SER B 1 36 ? -82.579 14.868 74.310 1.00 30.83 108 SER B O 1
ATOM 1241 N N . ALA B 1 37 ? -83.943 13.087 74.538 1.00 29.07 109 ALA B N 1
ATOM 1242 C CA . ALA B 1 37 ? -82.874 12.180 74.905 1.00 30.51 109 ALA B CA 1
ATOM 1243 C C . ALA B 1 37 ? -81.888 12.108 73.757 1.00 34.79 109 ALA B C 1
ATOM 1244 O O . ALA B 1 37 ? -82.241 12.292 72.605 1.00 33.47 109 ALA B O 1
ATOM 1246 N N . LYS B 1 38 ? -80.647 11.787 74.040 1.00 37.36 110 LYS B N 1
ATOM 1247 C CA . LYS B 1 38 ? -79.736 11.608 72.904 1.00 44.76 110 LYS B CA 1
ATOM 1248 C C . LYS B 1 38 ? -78.912 10.337 72.947 1.00 43.42 110 LYS B C 1
ATOM 1249 O O . LYS B 1 38 ? -78.759 9.696 73.971 1.00 48.03 110 LYS B O 1
ATOM 1255 N N . THR B 1 39 ? -78.421 9.974 71.776 1.00 57.48 111 THR B N 1
ATOM 1256 C CA . THR B 1 39 ? -77.390 8.980 71.624 1.00 63.75 111 THR B CA 1
ATOM 1257 C C . THR B 1 39 ? -76.316 9.737 70.816 1.00 76.51 111 THR B C 1
ATOM 1258 O O . THR B 1 39 ? -76.539 10.090 69.658 1.00 86.54 111 THR B O 1
ATOM 1260 N N . ILE B 1 40 ? -75.191 10.088 71.430 1.00 87.34 112 ILE B N 1
ATOM 1261 C CA . ILE B 1 40 ? -74.197 10.898 70.706 1.00 80.90 112 ILE B CA 1
ATOM 1262 C C . ILE B 1 40 ? -72.947 11.088 71.527 1.00 72.81 112 ILE B C 1
ATOM 1263 O O . ILE B 1 40 ? -71.973 11.601 70.997 1.00 67.84 112 ILE B O 1
ATOM 1265 N N . THR B 1 42 ? -71.369 14.534 71.072 1.00 53.27 114 THR B N 1
ATOM 1266 C CA . THR B 1 42 ? -71.230 15.996 71.029 1.00 61.05 114 THR B CA 1
ATOM 1267 C C . THR B 1 42 ? -71.659 16.586 72.389 1.00 57.41 114 THR B C 1
ATOM 1268 O O . THR B 1 42 ? -72.372 15.926 73.124 1.00 59.69 114 THR B O 1
ATOM 1270 N N . ASN B 1 43 ? -71.160 17.775 72.761 1.00 56.85 115 ASN B N 1
ATOM 1271 C CA . ASN B 1 43 ? -71.615 18.515 73.997 1.00 56.12 115 ASN B CA 1
ATOM 1272 C C . ASN B 1 43 ? -73.095 18.911 73.840 1.00 42.54 115 ASN B C 1
ATOM 1273 O O . ASN B 1 43 ? -73.575 18.819 72.711 1.00 46.80 115 ASN B O 1
ATOM 1278 N N . ASP B 1 44 ? -73.813 19.389 74.874 1.00 35.22 116 ASP B N 1
ATOM 1279 C CA . ASP B 1 44 ? -75.116 20.037 74.609 1.00 33.47 116 ASP B CA 1
ATOM 1280 C C . ASP B 1 44 ? -74.873 21.500 74.364 1.00 31.08 116 ASP B C 1
ATOM 1281 O O . ASP B 1 44 ? -74.263 22.174 75.189 1.00 27.64 116 ASP B O 1
ATOM 1286 N N . ALA B 1 45 ? -75.369 21.966 73.247 1.00 29.78 117 ALA B N 1
ATOM 1287 C CA . ALA B 1 45 ? -75.082 23.313 72.766 1.00 31.99 117 ALA B CA 1
ATOM 1288 C C . ALA B 1 45 ? -76.342 23.811 72.118 1.00 34.73 117 ALA B C 1
ATOM 1289 O O . ALA B 1 45 ? -76.969 23.088 71.371 1.00 33.98 117 ALA B O 1
ATOM 1291 N N . ILE B 1 46 ? -76.660 25.067 72.345 1.00 31.18 118 ILE B N 1
ATOM 1292 C CA . ILE B 1 46 ? -77.636 25.727 71.572 1.00 27.51 118 ILE B CA 1
ATOM 1293 C C . ILE B 1 46 ? -77.007 26.891 70.822 1.00 27.29 118 ILE B C 1
ATOM 1294 O O . ILE B 1 46 ? -76.507 27.848 71.442 1.00 27.95 118 ILE B O 1
ATOM 1299 N N . PRO B 1 47 ? -77.005 26.812 69.508 1.00 29.18 119 PRO B N 1
ATOM 1300 C CA . PRO B 1 47 ? -76.383 27.882 68.739 1.00 29.64 119 PRO B CA 1
ATOM 1301 C C . PRO B 1 47 ? -77.209 29.136 68.855 1.00 28.71 119 PRO B C 1
ATOM 1302 O O . PRO B 1 47 ? -78.452 29.081 68.915 1.00 29.22 119 PRO B O 1
ATOM 1306 N N . PHE B 1 48 ? -76.533 30.262 68.831 1.00 30.25 120 PHE B N 1
ATOM 1307 C CA . PHE B 1 48 ? -77.231 31.542 68.809 1.00 33.30 120 PHE B CA 1
ATOM 1308 C C . PHE B 1 48 ? -78.225 31.716 67.654 1.00 33.27 120 PHE B C 1
ATOM 1309 O O . PHE B 1 48 ? -79.301 32.270 67.846 1.00 28.70 120 PHE B O 1
ATOM 1317 N N . LYS B 1 49 ? -77.903 31.241 66.459 1.00 36.72 121 LYS B N 1
ATOM 1318 C CA . LYS B 1 49 ? -78.863 31.341 65.329 1.00 42.05 121 LYS B CA 1
ATOM 1319 C C . LYS B 1 49 ? -80.206 30.631 65.610 1.00 42.74 121 LYS B C 1
ATOM 1320 O O . LYS B 1 49 ? -81.259 31.150 65.275 1.00 42.82 121 LYS B O 1
ATOM 1326 N N . THR B 1 50 ? -80.175 29.517 66.336 1.00 37.43 122 THR B N 1
ATOM 1327 C CA . THR B 1 50 ? -81.395 28.854 66.762 1.00 36.50 122 THR B CA 1
ATOM 1328 C C . THR B 1 50 ? -82.163 29.633 67.793 1.00 32.92 122 THR B C 1
ATOM 1329 O O . THR B 1 50 ? -83.381 29.624 67.800 1.00 40.35 122 THR B O 1
ATOM 1333 N N . ILE B 1 51 ? -81.469 30.264 68.724 1.00 32.60 123 ILE B N 1
ATOM 1334 C CA . ILE B 1 51 ? -82.141 31.055 69.717 1.00 32.38 123 ILE B CA 1
ATOM 1335 C C . ILE B 1 51 ? -83.017 32.139 69.088 1.00 34.78 123 ILE B C 1
ATOM 1336 O O . ILE B 1 51 ? -84.125 32.409 69.529 1.00 36.00 123 ILE B O 1
ATOM 1341 N N . VAL B 1 52 ? -82.501 32.724 68.043 1.00 34.39 124 VAL B N 1
ATOM 1342 C CA . VAL B 1 52 ? -83.137 33.822 67.404 1.00 39.83 124 VAL B CA 1
ATOM 1343 C C . VAL B 1 52 ? -84.190 33.419 66.371 1.00 45.94 124 VAL B C 1
ATOM 1344 O O . VAL B 1 52 ? -85.103 34.192 66.111 1.00 53.14 124 VAL B O 1
ATOM 1348 N N . GLU B 1 53 ? -84.077 32.237 65.776 1.00 50.02 125 GLU B N 1
ATOM 1349 C CA . GLU B 1 53 ? -85.108 31.755 64.829 1.00 55.80 125 GLU B CA 1
ATOM 1350 C C . GLU B 1 53 ? -86.526 31.843 65.422 1.00 55.20 125 GLU B C 1
ATOM 1351 O O . GLU B 1 53 ? -86.764 31.441 66.557 1.00 56.98 125 GLU B O 1
ATOM 1354 N N . GLY B 1 54 ? -87.467 32.375 64.648 1.00 55.19 126 GLY B N 1
ATOM 1355 C CA . GLY B 1 54 ? -88.865 32.487 65.091 1.00 53.68 126 GLY B CA 1
ATOM 1356 C C . GLY B 1 54 ? -89.149 33.653 66.043 1.00 57.31 126 GLY B C 1
ATOM 1357 O O . GLY B 1 54 ? -89.963 33.544 66.960 1.00 58.87 126 GLY B O 1
ATOM 1358 N N . ILE B 1 55 ? -88.447 34.760 65.856 1.00 47.02 127 ILE B N 1
ATOM 1359 C CA . ILE B 1 55 ? -88.762 35.991 66.549 1.00 42.07 127 ILE B CA 1
ATOM 1360 C C . ILE B 1 55 ? -88.981 36.996 65.428 1.00 39.29 127 ILE B C 1
ATOM 1361 O O . ILE B 1 55 ? -88.024 37.458 64.800 1.00 36.58 127 ILE B O 1
ATOM 1366 N N . PRO B 1 56 ? -90.222 37.375 65.190 1.00 42.94 128 PRO B N 1
ATOM 1367 C CA . PRO B 1 56 ? -90.490 38.275 64.056 1.00 41.74 128 PRO B CA 1
ATOM 1368 C C . PRO B 1 56 ? -89.811 39.669 64.066 1.00 44.60 128 PRO B C 1
ATOM 1369 O O . PRO B 1 56 ? -89.479 40.181 63.001 1.00 42.60 128 PRO B O 1
ATOM 1373 N N . GLU B 1 57 ? -89.566 40.265 65.228 1.00 44.18 129 GLU B N 1
ATOM 1374 C CA . GLU B 1 57 ? -88.891 41.582 65.333 1.00 48.04 129 GLU B CA 1
ATOM 1375 C C . GLU B 1 57 ? -87.418 41.605 64.879 1.00 46.21 129 GLU B C 1
ATOM 1376 O O . GLU B 1 57 ? -86.800 42.673 64.817 1.00 53.35 129 GLU B O 1
ATOM 1382 N N . ILE B 1 58 ? -86.867 40.449 64.527 1.00 40.81 130 ILE B N 1
ATOM 1383 C CA . ILE B 1 58 ? -85.459 40.304 64.186 1.00 38.48 130 ILE B CA 1
ATOM 1384 C C . ILE B 1 58 ? -85.189 40.097 62.700 1.00 40.91 130 ILE B C 1
ATOM 1385 O O . ILE B 1 58 ? -85.866 39.340 62.026 1.00 44.45 130 ILE B O 1
ATOM 1390 N N . ASN B 1 59 ? -84.211 40.815 62.173 1.00 42.90 131 ASN B N 1
ATOM 1391 C CA . ASN B 1 59 ? -83.889 40.698 60.758 1.00 43.80 131 ASN B CA 1
ATOM 1392 C C . ASN B 1 59 ? -82.394 40.844 60.629 1.00 41.74 131 ASN B C 1
ATOM 1393 O O . ASN B 1 59 ? -81.704 40.941 61.649 1.00 41.64 131 ASN B O 1
ATOM 1398 N N . SER B 1 60 ? -81.893 40.903 59.388 1.00 41.13 132 SER B N 1
ATOM 1399 C CA . SER B 1 60 ? -80.432 40.916 59.151 1.00 43.51 132 SER B CA 1
ATOM 1400 C C . SER B 1 60 ? -79.736 42.165 59.687 1.00 41.27 132 SER B C 1
ATOM 1401 O O . SER B 1 60 ? -78.516 42.176 59.877 1.00 42.80 132 SER B O 1
ATOM 1404 N N . GLU B 1 61 ? -80.498 43.234 59.884 1.00 39.07 133 GLU B N 1
ATOM 1405 C CA . GLU B 1 61 ? -79.931 44.518 60.362 1.00 38.97 133 GLU B CA 1
ATOM 1406 C C . GLU B 1 61 ? -80.075 44.690 61.884 1.00 36.09 133 GLU B C 1
ATOM 1407 O O . GLU B 1 61 ? -79.582 45.642 62.452 1.00 34.84 133 GLU B O 1
ATOM 1411 N N . THR B 1 62 ? -80.733 43.750 62.570 1.00 34.99 134 THR B N 1
ATOM 1412 C CA . THR B 1 62 ? -80.889 43.889 64.027 1.00 29.62 134 THR B CA 1
ATOM 1413 C C . THR B 1 62 ? -79.521 43.811 64.740 1.00 28.30 134 THR B C 1
ATOM 1414 O O . THR B 1 62 ? -78.703 42.946 64.462 1.00 26.37 134 THR B O 1
ATOM 1418 N N . LYS B 1 63 ? -79.287 44.725 65.667 1.00 29.25 135 LYS B N 1
ATOM 1419 C CA . LYS B 1 63 ? -78.149 44.631 66.580 1.00 29.74 135 LYS B CA 1
ATOM 1420 C C . LYS B 1 63 ? -78.594 43.964 67.892 1.00 29.31 135 LYS B C 1
ATOM 1421 O O . LYS B 1 63 ? -79.691 44.255 68.352 1.00 30.24 135 LYS B O 1
ATOM 1427 N N . PHE B 1 64 ? -77.692 43.185 68.517 1.00 25.97 136 PHE B N 1
ATOM 1428 C CA . PHE B 1 64 ? -77.958 42.420 69.715 1.00 24.35 136 PHE B CA 1
ATOM 1429 C C . PHE B 1 64 ? -77.144 42.953 70.851 1.00 23.37 136 PHE B C 1
ATOM 1430 O O . PHE B 1 64 ? -75.950 43.105 70.714 1.00 29.65 136 PHE B O 1
ATOM 1438 N N . TYR B 1 65 ? -77.773 43.316 71.951 1.00 24.57 137 TYR B N 1
ATOM 1439 C CA . TYR B 1 65 ? -77.082 43.811 73.103 1.00 25.66 137 TYR B CA 1
ATOM 1440 C C . TYR B 1 65 ? -76.950 42.859 74.285 1.00 28.84 137 TYR B C 1
ATOM 1441 O O . TYR B 1 65 ? -75.910 42.854 74.943 1.00 31.24 137 TYR B O 1
ATOM 1450 N N . ARG B 1 66 ? -77.972 42.047 74.581 1.00 27.24 138 ARG B N 1
ATOM 1451 C CA . ARG B 1 66 ? -77.930 41.219 75.797 1.00 29.44 138 ARG B CA 1
ATOM 1452 C C . ARG B 1 66 ? -78.698 39.970 75.566 1.00 25.44 138 ARG B C 1
ATOM 1453 O O . ARG B 1 66 ? -79.697 39.995 74.875 1.00 25.64 138 ARG B O 1
ATOM 1461 N N . LEU B 1 67 ? -78.219 38.864 76.099 1.00 21.72 139 LEU B N 1
ATOM 1462 C CA . LEU B 1 67 ? -78.978 37.630 76.098 1.00 24.98 139 LEU B CA 1
ATOM 1463 C C . LEU B 1 67 ? -79.059 37.134 77.556 1.00 27.88 139 LEU B C 1
ATOM 1464 O O . LEU B 1 67 ? -78.046 36.995 78.215 1.00 26.08 139 LEU B O 1
ATOM 1469 N N . LEU B 1 68 ? -80.268 36.852 78.002 1.00 22.77 140 LEU B N 1
ATOM 1470 C CA . LEU B 1 68 ? -80.543 36.308 79.315 1.00 22.93 140 LEU B CA 1
ATOM 1471 C C . LEU B 1 68 ? -81.045 34.900 79.175 1.00 21.36 140 LEU B C 1
ATOM 1472 O O . LEU B 1 68 ? -81.944 34.633 78.378 1.00 26.98 140 LEU B O 1
ATOM 1477 N N . ILE B 1 69 ? -80.426 34.001 79.897 1.00 22.08 141 ILE B N 1
ATOM 1478 C CA . ILE B 1 69 ? -80.888 32.671 79.953 1.00 26.26 141 ILE B CA 1
ATOM 1479 C C . ILE B 1 69 ? -81.032 32.187 81.368 1.00 25.52 141 ILE B C 1
ATOM 1480 O O . ILE B 1 69 ? -80.290 32.587 82.293 1.00 25.76 141 ILE B O 1
ATOM 1485 N N . GLY B 1 70 ? -82.012 31.304 81.531 1.00 20.80 142 GLY B N 1
ATOM 1486 C CA . GLY B 1 70 ? -82.251 30.686 82.817 1.00 22.41 142 GLY B CA 1
ATOM 1487 C C . GLY B 1 70 ? -82.613 29.250 82.610 1.00 20.71 142 GLY B C 1
ATOM 1488 O O . GLY B 1 70 ? -83.208 28.912 81.615 1.00 22.40 142 GLY B O 1
ATOM 1489 N N . PHE B 1 71 ? -82.269 28.400 83.556 1.00 19.08 143 PHE B N 1
ATOM 1490 C CA . PHE B 1 71 ? -82.534 27.007 83.404 1.00 18.61 143 PHE B CA 1
ATOM 1491 C C . PHE B 1 71 ? -82.438 26.295 84.719 1.00 19.21 143 PHE B C 1
ATOM 1492 O O . PHE B 1 71 ? -81.885 26.827 85.668 1.00 18.33 143 PHE B O 1
ATOM 1500 N N . VAL B 1 72 ? -83.038 25.093 84.742 1.00 18.71 144 VAL B N 1
ATOM 1501 C CA . VAL B 1 72 ? -82.813 24.100 85.768 1.00 20.68 144 VAL B CA 1
ATOM 1502 C C . VAL B 1 72 ? -82.267 22.825 85.102 1.00 20.47 144 VAL B C 1
ATOM 1503 O O . VAL B 1 72 ? -82.826 22.356 84.093 1.00 22.83 144 VAL B O 1
ATOM 1507 N N . ALA B 1 73 ? -81.241 22.223 85.657 1.00 21.76 145 ALA B N 1
ATOM 1508 C CA . ALA B 1 73 ? -80.735 20.947 85.159 1.00 23.01 145 ALA B CA 1
ATOM 1509 C C . ALA B 1 73 ? -80.974 19.785 86.105 1.00 27.23 145 ALA B C 1
ATOM 1510 O O . ALA B 1 73 ? -81.019 19.963 87.311 1.00 27.10 145 ALA B O 1
ATOM 1512 N N . VAL B 1 74 ? -81.010 18.566 85.571 1.00 27.02 146 VAL B N 1
ATOM 1513 C CA . VAL B 1 74 ? -81.127 17.361 86.450 1.00 31.11 146 VAL B CA 1
ATOM 1514 C C . VAL B 1 74 ? -79.812 16.856 87.075 1.00 33.07 146 VAL B C 1
ATOM 1515 O O . VAL B 1 74 ? -79.790 15.844 87.760 1.00 30.39 146 VAL B O 1
ATOM 1519 N N . SER B 1 75 ? -78.720 17.559 86.864 1.00 31.54 147 SER B N 1
ATOM 1520 C CA . SER B 1 75 ? -77.426 17.183 87.427 1.00 32.10 147 SER B CA 1
ATOM 1521 C C . SER B 1 75 ? -76.605 18.436 87.674 1.00 29.07 147 SER B C 1
ATOM 1522 O O . SER B 1 75 ? -76.937 19.496 87.155 1.00 29.73 147 SER B O 1
ATOM 1525 N N . ASP B 1 76 ? -75.586 18.350 88.509 1.00 28.53 148 ASP B N 1
ATOM 1526 C CA . ASP B 1 76 ? -74.556 19.411 88.634 1.00 29.83 148 ASP B CA 1
ATOM 1527 C C . ASP B 1 76 ? -73.783 19.512 87.310 1.00 27.73 148 ASP B C 1
ATOM 1528 O O . ASP B 1 76 ? -73.794 18.562 86.509 1.00 22.58 148 ASP B O 1
ATOM 1533 N N . GLY B 1 77 ? -73.093 20.609 87.086 1.00 21.22 149 GLY B N 1
ATOM 1534 C CA . GLY B 1 77 ? -72.298 20.745 85.880 1.00 23.75 149 GLY B CA 1
ATOM 1535 C C . GLY B 1 77 ? -71.824 22.180 85.707 1.00 24.64 149 GLY B C 1
ATOM 1536 O O . GLY B 1 77 ? -71.874 22.972 86.660 1.00 24.60 149 GLY B O 1
ATOM 1537 N N . THR B 1 78 ? -71.374 22.524 84.511 1.00 21.73 150 THR B N 1
ATOM 1538 C CA . THR B 1 78 ? -70.989 23.902 84.219 1.00 23.32 150 THR B CA 1
ATOM 1539 C C . THR B 1 78 ? -71.489 24.294 82.848 1.00 20.78 150 THR B C 1
ATOM 1540 O O . THR B 1 78 ? -71.875 23.429 82.003 1.00 21.56 150 THR B O 1
ATOM 1544 N N . PHE B 1 79 ? -71.543 25.594 82.621 1.00 22.14 151 PHE B N 1
ATOM 1545 C CA . PHE B 1 79 ? -71.970 26.082 81.350 1.00 22.32 151 PHE B CA 1
ATOM 1546 C C . PHE B 1 79 ? -71.355 27.388 81.006 1.00 22.88 151 PHE B C 1
ATOM 1547 O O . PHE B 1 79 ? -70.842 28.144 81.885 1.00 19.67 151 PHE B O 1
ATOM 1555 N N . GLY B 1 80 ? -71.392 27.691 79.722 1.00 24.48 152 GLY B N 1
ATOM 1556 C CA . GLY B 1 80 ? -70.910 29.037 79.264 1.00 28.47 152 GLY B CA 1
ATOM 1557 C C . GLY B 1 80 ? -71.038 29.205 77.752 1.00 27.82 152 GLY B C 1
ATOM 1558 O O . GLY B 1 80 ? -71.499 28.309 77.042 1.00 24.18 152 GLY B O 1
ATOM 1559 N N . MET B 1 81 ? -70.726 30.395 77.276 1.00 27.59 153 MET B N 1
ATOM 1560 C CA . MET B 1 81 ? -70.869 30.736 75.854 1.00 32.57 153 MET B CA 1
ATOM 1561 C C . MET B 1 81 ? -69.532 30.483 75.139 1.00 30.75 153 MET B C 1
ATOM 1562 O O . MET B 1 81 ? -68.522 30.842 75.635 1.00 33.27 153 MET B O 1
ATOM 1567 N N . VAL B 1 82 ? -69.569 29.874 73.980 1.00 32.14 154 VAL B N 1
ATOM 1568 C CA . VAL B 1 82 ? -68.397 29.658 73.169 1.00 39.42 154 VAL B CA 1
ATOM 1569 C C . VAL B 1 82 ? -68.541 30.312 71.803 1.00 43.07 154 VAL B C 1
ATOM 1570 O O . VAL B 1 82 ? -69.663 30.496 71.316 1.00 37.70 154 VAL B O 1
ATOM 1574 N N . ASP B 1 83 ? -67.387 30.586 71.189 1.00 46.98 155 ASP B N 1
ATOM 1575 C CA . ASP B 1 83 ? -67.240 31.232 69.890 1.00 52.74 155 ASP B CA 1
ATOM 1576 C C . ASP B 1 83 ? -66.729 30.175 68.883 1.00 55.91 155 ASP B C 1
ATOM 1577 O O . ASP B 1 83 ? -66.536 29.019 69.233 1.00 56.89 155 ASP B O 1
ATOM 1579 N N . GLY B 1 84 ? -66.530 30.566 67.636 1.00 62.33 156 GLY B N 1
ATOM 1580 C CA . GLY B 1 84 ? -66.047 29.666 66.593 1.00 65.22 156 GLY B CA 1
ATOM 1581 C C . GLY B 1 84 ? -66.554 28.226 66.669 1.00 69.27 156 GLY B C 1
ATOM 1582 O O . GLY B 1 84 ? -65.828 27.309 67.056 1.00 86.79 156 GLY B O 1
ATOM 1583 N N . VAL B 1 85 ? -67.831 28.034 66.348 1.00 71.66 157 VAL B N 1
ATOM 1584 C CA . VAL B 1 85 ? -68.364 26.718 66.013 1.00 75.93 157 VAL B CA 1
ATOM 1585 C C . VAL B 1 85 ? -69.062 26.811 64.656 1.00 80.55 157 VAL B C 1
ATOM 1586 O O . VAL B 1 85 ? -68.400 26.836 63.621 1.00 81.98 157 VAL B O 1
ATOM 1590 N N . VAL B 1 89 ? -69.151 20.253 64.891 1.00 58.32 161 VAL B N 1
ATOM 1591 C CA . VAL B 1 89 ? -68.124 20.146 65.926 1.00 65.10 161 VAL B CA 1
ATOM 1592 C C . VAL B 1 89 ? -68.381 21.185 67.032 1.00 69.73 161 VAL B C 1
ATOM 1593 O O . VAL B 1 89 ? -68.311 22.374 66.758 1.00 73.16 161 VAL B O 1
ATOM 1595 N N . ILE B 1 90 ? -68.666 20.742 68.263 1.00 70.72 162 ILE B N 1
ATOM 1596 C CA . ILE B 1 90 ? -69.018 21.627 69.409 1.00 63.17 162 ILE B CA 1
ATOM 1597 C C . ILE B 1 90 ? -67.939 21.658 70.529 1.00 53.60 162 ILE B C 1
ATOM 1598 O O . ILE B 1 90 ? -67.779 20.693 71.283 1.00 56.48 162 ILE B O 1
ATOM 1600 N N . PRO B 1 91 ? -67.191 22.753 70.652 1.00 49.79 163 PRO B N 1
ATOM 1601 C CA . PRO B 1 91 ? -66.159 22.839 71.714 1.00 54.54 163 PRO B CA 1
ATOM 1602 C C . PRO B 1 91 ? -66.723 22.944 73.126 1.00 52.49 163 PRO B C 1
ATOM 1603 O O . PRO B 1 91 ? -67.847 23.424 73.309 1.00 56.08 163 PRO B O 1
ATOM 1607 N N . ASP B 1 92 ? -65.950 22.507 74.116 1.00 53.08 164 ASP B N 1
ATOM 1608 C CA . ASP B 1 92 ? -66.208 22.890 75.536 1.00 51.91 164 ASP B CA 1
ATOM 1609 C C . ASP B 1 92 ? -66.313 24.415 75.725 1.00 47.20 164 ASP B C 1
ATOM 1610 O O . ASP B 1 92 ? -65.645 25.188 75.020 1.00 45.31 164 ASP B O 1
ATOM 1612 N N . PRO B 1 93 ? -67.132 24.858 76.703 1.00 44.78 165 PRO B N 1
ATOM 1613 C CA . PRO B 1 93 ? -67.073 26.292 77.018 1.00 48.72 165 PRO B CA 1
ATOM 1614 C C . PRO B 1 93 ? -65.640 26.777 77.417 1.00 44.32 165 PRO B C 1
ATOM 1615 O O . PRO B 1 93 ? -64.883 26.028 78.042 1.00 42.89 165 PRO B O 1
ATOM 1619 N N . PRO B 1 94 ? -65.296 28.020 77.106 1.00 37.97 166 PRO B N 1
ATOM 1620 C CA . PRO B 1 94 ? -64.087 28.514 77.705 1.00 36.60 166 PRO B CA 1
ATOM 1621 C C . PRO B 1 94 ? -64.166 28.476 79.271 1.00 32.08 166 PRO B C 1
ATOM 1622 O O . PRO B 1 94 ? -65.224 28.298 79.890 1.00 30.06 166 PRO B O 1
ATOM 1626 N N . VAL B 1 95 ? -63.009 28.632 79.893 1.00 29.41 167 VAL B N 1
ATOM 1627 C CA . VAL B 1 95 ? -62.908 28.496 81.307 1.00 27.88 167 VAL B CA 1
ATOM 1628 C C . VAL B 1 95 ? -63.315 29.811 81.844 1.00 24.78 167 VAL B C 1
ATOM 1629 O O . VAL B 1 95 ? -64.087 29.871 82.743 1.00 23.31 167 VAL B O 1
ATOM 1633 N N . VAL B 1 96 ? -62.820 30.881 81.267 1.00 26.26 168 VAL B N 1
ATOM 1634 C CA . VAL B 1 96 ? -63.176 32.211 81.766 1.00 29.61 168 VAL B CA 1
ATOM 1635 C C . VAL B 1 96 ? -64.663 32.463 81.510 1.00 28.76 168 VAL B C 1
ATOM 1636 O O . VAL B 1 96 ? -65.149 32.171 80.453 1.00 33.02 168 VAL B O 1
ATOM 1640 N N . GLY B 1 97 ? -65.356 32.924 82.530 1.00 28.64 169 GLY B N 1
ATOM 1641 C CA . GLY B 1 97 ? -66.807 33.109 82.488 1.00 32.76 169 GLY B CA 1
ATOM 1642 C C . GLY B 1 97 ? -67.653 31.852 82.686 1.00 30.64 169 GLY B C 1
ATOM 1643 O O . GLY B 1 97 ? -68.848 31.917 82.498 1.00 38.34 169 GLY B O 1
ATOM 1644 N N . ARG B 1 98 ? -67.051 30.697 82.965 1.00 27.46 170 ARG B N 1
ATOM 1645 C CA . ARG B 1 98 ? -67.768 29.460 83.185 1.00 27.09 170 ARG B CA 1
ATOM 1646 C C . ARG B 1 98 ? -68.534 29.607 84.484 1.00 28.38 170 ARG B C 1
ATOM 1647 O O . ARG B 1 98 ? -67.970 30.062 85.493 1.00 30.59 170 ARG B O 1
ATOM 1655 N N . LEU B 1 99 ? -69.802 29.202 84.480 1.00 26.65 171 LEU B N 1
ATOM 1656 C CA . LEU B 1 99 ? -70.542 29.103 85.729 1.00 29.50 171 LEU B CA 1
ATOM 1657 C C . LEU B 1 99 ? -70.936 27.675 86.036 1.00 26.15 171 LEU B C 1
ATOM 1658 O O . LEU B 1 99 ? -71.307 26.915 85.155 1.00 26.21 171 LEU B O 1
ATOM 1663 N N . GLY B 1 100 ? -70.858 27.337 87.298 1.00 23.49 172 GLY B N 1
ATOM 1664 C CA . GLY B 1 100 ? -71.324 26.066 87.801 1.00 22.89 172 GLY B CA 1
ATOM 1665 C C . GLY B 1 100 ? -72.821 26.105 88.097 1.00 24.12 172 GLY B C 1
ATOM 1666 O O . GLY B 1 100 ? -73.395 27.161 88.342 1.00 23.55 172 GLY B O 1
ATOM 1667 N N . PHE B 1 101 ? -73.463 24.953 88.031 1.00 23.86 173 PHE B N 1
ATOM 1668 C CA . PHE B 1 101 ? -74.816 24.854 88.469 1.00 26.44 173 PHE B CA 1
ATOM 1669 C C . PHE B 1 101 ? -75.034 23.564 89.265 1.00 30.63 173 PHE B C 1
ATOM 1670 O O . PHE B 1 101 ? -74.232 22.646 89.181 1.00 25.11 173 PHE B O 1
ATOM 1678 N N . LYS B 1 102 ? -76.100 23.556 90.064 1.00 34.07 174 LYS B N 1
ATOM 1679 C CA . LYS B 1 102 ? -76.443 22.400 90.939 1.00 34.42 174 LYS B CA 1
ATOM 1680 C C . LYS B 1 102 ? -77.721 21.779 90.443 1.00 30.51 174 LYS B C 1
ATOM 1681 O O . LYS B 1 102 ? -78.571 22.462 89.875 1.00 30.18 174 LYS B O 1
ATOM 1687 N N . LYS B 1 103 ? -77.869 20.502 90.722 1.00 27.38 175 LYS B N 1
ATOM 1688 C CA . LYS B 1 103 ? -79.026 19.739 90.366 1.00 28.78 175 LYS B CA 1
ATOM 1689 C C . LYS B 1 103 ? -80.270 20.416 90.892 1.00 27.67 175 LYS B C 1
ATOM 1690 O O . LYS B 1 103 ? -80.311 20.888 92.030 1.00 27.88 175 LYS B O 1
ATOM 1696 N N . ASN B 1 104 ? -81.281 20.499 90.032 1.00 27.19 176 ASN B N 1
ATOM 1697 C CA . ASN B 1 104 ? -82.594 21.051 90.343 1.00 30.00 176 ASN B CA 1
ATOM 1698 C C . ASN B 1 104 ? -82.685 22.498 90.853 1.00 27.35 176 ASN B C 1
ATOM 1699 O O . ASN B 1 104 ? -83.699 22.897 91.361 1.00 34.62 176 ASN B O 1
ATOM 1704 N N . THR B 1 105 ? -81.636 23.278 90.689 1.00 26.55 177 THR B N 1
ATOM 1705 C CA . THR B 1 105 ? -81.560 24.626 91.247 1.00 26.60 177 THR B CA 1
ATOM 1706 C C . THR B 1 105 ? -81.492 25.643 90.089 1.00 24.07 177 THR B C 1
ATOM 1707 O O . THR B 1 105 ? -80.719 25.493 89.167 1.00 23.49 177 THR B O 1
ATOM 1711 N N . TYR B 1 106 ? -82.369 26.617 90.109 1.00 23.88 178 TYR B N 1
ATOM 1712 C CA . TYR B 1 106 ? -82.436 27.626 89.042 1.00 24.50 178 TYR B CA 1
ATOM 1713 C C . TYR B 1 106 ? -81.107 28.363 88.953 1.00 24.39 178 TYR B C 1
ATOM 1714 O O . TYR B 1 106 ? -80.526 28.754 89.948 1.00 22.82 178 TYR B O 1
ATOM 1723 N N . ARG B 1 107 ? -80.604 28.472 87.750 1.00 21.03 179 ARG B N 1
ATOM 1724 C CA . ARG B 1 107 ? -79.426 29.237 87.512 1.00 23.83 179 ARG B CA 1
ATOM 1725 C C . ARG B 1 107 ? -79.714 30.176 86.361 1.00 26.04 179 ARG B C 1
ATOM 1726 O O . ARG B 1 107 ? -80.389 29.808 85.379 1.00 24.19 179 ARG B O 1
ATOM 1734 N N . SER B 1 108 ? -79.144 31.363 86.396 1.00 24.02 180 SER B N 1
ATOM 1735 C CA . SER B 1 108 ? -79.312 32.262 85.262 1.00 24.43 180 SER B CA 1
ATOM 1736 C C . SER B 1 108 ? -78.002 32.941 84.858 1.00 25.86 180 SER B C 1
ATOM 1737 O O . SER B 1 108 ? -77.041 32.874 85.570 1.00 25.92 180 SER B O 1
ATOM 1740 N N . ARG B 1 109 ? -77.997 33.582 83.709 1.00 23.58 181 ARG B N 1
ATOM 1741 C CA . ARG B 1 109 ? -76.828 34.318 83.260 1.00 27.26 181 ARG B CA 1
ATOM 1742 C C . ARG B 1 109 ? -77.266 35.385 82.276 1.00 25.27 181 ARG B C 1
ATOM 1743 O O . ARG B 1 109 ? -78.111 35.150 81.417 1.00 24.87 181 ARG B O 1
ATOM 1751 N N . ASP B 1 110 ? -76.674 36.554 82.413 1.00 26.70 182 ASP B N 1
ATOM 1752 C CA . ASP B 1 110 ? -76.750 37.656 81.423 1.00 31.46 182 ASP B CA 1
ATOM 1753 C C . ASP B 1 110 ? -75.484 37.696 80.570 1.00 31.61 182 ASP B C 1
ATOM 1754 O O . ASP B 1 110 ? -74.408 37.887 81.092 1.00 28.95 182 ASP B O 1
ATOM 1759 N N . PHE B 1 111 ? -75.592 37.524 79.269 1.00 34.67 183 PHE B N 1
ATOM 1760 C CA . PHE B 1 111 ? -74.432 37.554 78.365 1.00 31.54 183 PHE B CA 1
ATOM 1761 C C . PHE B 1 111 ? -74.447 38.896 77.612 1.00 34.49 183 PHE B C 1
ATOM 1762 O O . PHE B 1 111 ? -75.505 39.322 77.112 1.00 33.01 183 PHE B O 1
ATOM 1770 N N . ASP B 1 112 ? -73.295 39.563 77.520 1.00 39.20 184 ASP B N 1
ATOM 1771 C CA . ASP B 1 112 ? -73.156 40.882 76.802 1.00 39.86 184 ASP B CA 1
ATOM 1772 C C . ASP B 1 112 ? -72.873 40.549 75.362 1.00 37.33 184 ASP B C 1
ATOM 1773 O O . ASP B 1 112 ? -71.989 39.752 75.072 1.00 37.46 184 ASP B O 1
ATOM 1778 N N . LEU B 1 113 ? -73.663 41.077 74.440 1.00 38.37 185 LEU B N 1
ATOM 1779 C CA . LEU B 1 113 ? -73.470 40.695 73.024 1.00 34.79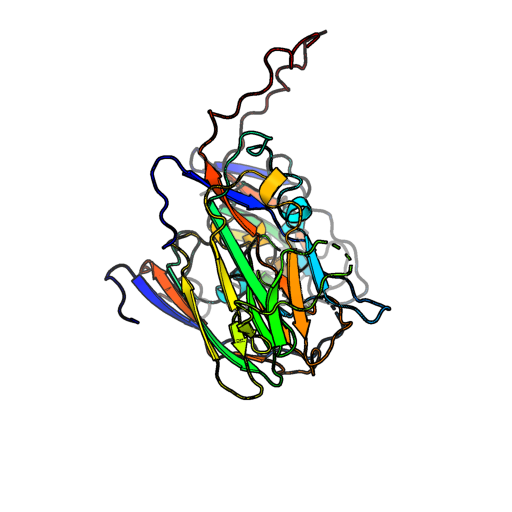 185 LEU B CA 1
ATOM 1780 C C . LEU B 1 113 ? -72.824 41.833 72.218 1.00 37.75 185 LEU B C 1
ATOM 1781 O O . LEU B 1 113 ? -72.608 41.689 71.005 1.00 42.93 185 LEU B O 1
ATOM 1786 N N . GLY B 1 114 ? -72.585 42.961 72.853 1.00 35.56 186 GLY B N 1
ATOM 1787 C CA . GLY B 1 114 ? -71.758 44.013 72.226 1.00 43.22 186 GLY B CA 1
ATOM 1788 C C . GLY B 1 114 ? -72.316 44.865 71.074 1.00 42.04 186 GLY B C 1
ATOM 1789 O O . GLY B 1 114 ? -71.577 45.603 70.447 1.00 49.10 186 GLY B O 1
ATOM 1790 N N . GLY B 1 115 ? -73.616 44.846 70.836 1.00 36.02 187 GLY B N 1
ATOM 1791 C CA . GLY B 1 115 ? -74.202 45.608 69.767 1.00 34.45 187 GLY B CA 1
ATOM 1792 C C . GLY B 1 115 ? -73.908 45.012 68.405 1.00 37.07 187 GLY B C 1
ATOM 1793 O O . GLY B 1 115 ? -73.956 45.711 67.426 1.00 41.94 187 GLY B O 1
ATOM 1794 N N . LYS B 1 116 ? -73.625 43.721 68.341 1.00 34.48 188 LYS B N 1
ATOM 1795 C CA . LYS B 1 116 ? -73.237 43.116 67.117 1.00 34.99 188 LYS B CA 1
ATOM 1796 C C . LYS B 1 116 ? -74.426 42.652 66.285 1.00 39.43 188 LYS B C 1
ATOM 1797 O O . LYS B 1 116 ? -75.528 42.454 66.808 1.00 35.81 188 LYS B O 1
ATOM 1803 N N . LEU B 1 117 ? -74.168 42.396 65.003 1.00 34.17 189 LEU B N 1
ATOM 1804 C CA . LEU B 1 117 ? -75.138 41.818 64.099 1.00 35.91 189 LEU B CA 1
ATOM 1805 C C . LEU B 1 117 ? -75.083 40.318 64.170 1.00 36.81 189 LEU B C 1
ATOM 1806 O O . LEU B 1 117 ? -74.104 39.738 64.593 1.00 37.20 189 LEU B O 1
ATOM 1811 N N . LEU B 1 118 ? -76.132 39.695 63.695 1.00 36.30 190 LEU B N 1
ATOM 1812 C CA . LEU B 1 118 ? -76.233 38.254 63.672 1.00 40.57 190 LEU B CA 1
ATOM 1813 C C . LEU B 1 118 ? -75.055 37.592 62.972 1.00 46.70 190 LEU B C 1
ATOM 1814 O O . LEU B 1 118 ? -74.567 36.581 63.468 1.00 42.25 190 LEU B O 1
ATOM 1819 N N . ASN B 1 119 ? -74.595 38.116 61.833 1.00 45.54 191 ASN B N 1
ATOM 1820 C CA . ASN B 1 119 ? -73.470 37.455 61.123 1.00 52.06 191 ASN B CA 1
ATOM 1821 C C . ASN B 1 119 ? -72.172 37.462 61.924 1.00 51.08 191 ASN B C 1
ATOM 1822 O O . ASN B 1 119 ? -71.318 36.630 61.702 1.00 53.43 191 ASN B O 1
ATOM 1827 N N . GLN B 1 120 ? -72.053 38.369 62.891 1.00 51.09 192 GLN B N 1
ATOM 1828 C CA . GLN B 1 120 ? -70.933 38.370 63.821 1.00 45.20 192 GLN B CA 1
ATOM 1829 C C . GLN B 1 120 ? -71.137 37.456 65.052 1.00 44.05 192 GLN B C 1
ATOM 1830 O O . GLN B 1 120 ? -70.189 37.220 65.795 1.00 47.46 192 GLN B O 1
ATOM 1836 N N . LEU B 1 121 ? -72.357 36.990 65.290 1.00 42.16 193 LEU B N 1
ATOM 1837 C CA . LEU B 1 121 ? -72.699 36.151 66.450 1.00 40.53 193 LEU B CA 1
ATOM 1838 C C . LEU B 1 121 ? -73.107 34.723 66.045 1.00 43.60 193 LEU B C 1
ATOM 1839 O O . LEU B 1 121 ? -73.318 33.863 66.895 1.00 47.77 193 LEU B O 1
ATOM 1844 N N . ASP B 1 122 ? -73.143 34.447 64.746 1.00 44.99 194 ASP B N 1
ATOM 1845 C CA . ASP B 1 122 ? -73.569 33.172 64.186 1.00 50.75 194 ASP B CA 1
ATOM 1846 C C . ASP B 1 122 ? -72.584 32.019 64.437 1.00 48.11 194 ASP B C 1
ATOM 1847 O O . ASP B 1 122 ? -72.909 30.878 64.161 1.00 49.78 194 ASP B O 1
ATOM 1849 N N . ASP B 1 123 ? -71.390 32.315 64.927 1.00 44.26 195 ASP B N 1
ATOM 1850 C CA . ASP B 1 123 ? -70.451 31.288 65.351 1.00 47.44 195 ASP B CA 1
ATOM 1851 C C . ASP B 1 123 ? -70.607 30.930 66.854 1.00 42.69 195 ASP B C 1
ATOM 1852 O O . ASP B 1 123 ? -69.871 30.104 67.354 1.00 45.82 195 ASP B O 1
ATOM 1854 N N . ARG B 1 124 ? -71.514 31.596 67.578 1.00 39.48 196 ARG B N 1
ATOM 1855 C CA . ARG B 1 124 ? -71.631 31.447 69.033 1.00 35.11 196 ARG B CA 1
ATOM 1856 C C . ARG B 1 124 ? -72.674 30.433 69.442 1.00 32.04 196 ARG B C 1
ATOM 1857 O O . ARG B 1 124 ? -73.689 30.201 68.751 1.00 29.72 196 ARG B O 1
ATOM 1865 N N . ALA B 1 125 ? -72.427 29.847 70.607 1.00 29.93 197 ALA B N 1
ATOM 1866 C CA . ALA B 1 125 ? -73.358 28.898 71.201 1.00 25.77 197 ALA B CA 1
ATOM 1867 C C . ALA B 1 125 ? -73.241 28.890 72.700 1.00 24.90 197 ALA B C 1
ATOM 1868 O O . ALA B 1 125 ? -72.256 29.300 73.257 1.00 25.81 197 ALA B O 1
ATOM 1870 N N . ILE B 1 126 ? -74.302 28.459 73.356 1.00 24.90 198 ILE B N 1
ATOM 1871 C CA . ILE B 1 126 ? -74.240 28.212 74.791 1.00 27.33 198 ILE B CA 1
ATOM 1872 C C . ILE B 1 126 ? -74.112 26.732 74.972 1.00 25.62 198 ILE B C 1
ATOM 1873 O O . ILE B 1 126 ? -74.800 25.979 74.282 1.00 26.63 198 ILE B O 1
ATOM 1878 N N . VAL B 1 127 ? -73.191 26.330 75.826 1.00 24.61 199 VAL B N 1
ATOM 1879 C CA . VAL B 1 127 ? -72.847 24.936 75.965 1.00 25.42 199 VAL B CA 1
ATOM 1880 C C . VAL B 1 127 ? -72.952 24.554 77.424 1.00 25.18 199 VAL B C 1
ATOM 1881 O O . VAL B 1 127 ? -72.420 25.277 78.286 1.00 25.73 199 VAL B O 1
ATOM 1885 N N . TRP B 1 128 ? -73.557 23.401 77.678 1.00 22.52 200 TRP B N 1
ATOM 1886 C CA . TRP B 1 128 ? -73.663 22.810 79.013 1.00 24.53 200 TRP B CA 1
ATOM 1887 C C . TRP B 1 128 ? -72.880 21.549 79.100 1.00 26.90 200 TRP B C 1
ATOM 1888 O O . TRP B 1 128 ? -72.927 20.762 78.159 1.00 29.55 200 TRP B O 1
ATOM 1899 N N . CYS B 1 129 ? -72.156 21.349 80.208 1.00 27.74 201 CYS B N 1
ATOM 1900 C CA . CYS B 1 129 ? -71.465 20.091 80.501 1.00 30.55 201 CYS B CA 1
ATOM 1901 C C . CYS B 1 129 ? -72.017 19.537 81.807 1.00 28.89 201 CYS B C 1
ATOM 1902 O O . CYS B 1 129 ? -71.741 20.081 82.876 1.00 25.98 201 CYS B O 1
ATOM 1905 N N . LEU B 1 130 ? -72.780 18.470 81.698 1.00 29.14 202 LEU B N 1
ATOM 1906 C CA . LEU B 1 130 ? -73.370 17.826 82.827 1.00 32.59 202 LEU B CA 1
ATOM 1907 C C . LEU B 1 130 ? -72.475 16.747 83.392 1.00 32.61 202 LEU B C 1
ATOM 1908 O O . LEU B 1 130 ? -71.912 15.942 82.644 1.00 32.52 202 LEU B O 1
ATOM 1913 N N . ASP B 1 131 ? -72.411 16.681 84.718 1.00 34.76 203 ASP B N 1
ATOM 1914 C CA . ASP B 1 131 ? -71.660 15.640 85.440 1.00 38.93 203 ASP B CA 1
ATOM 1915 C C . ASP B 1 131 ? -72.287 14.261 85.224 1.00 42.59 203 ASP B C 1
ATOM 1916 O O . ASP B 1 131 ? -71.580 13.297 85.030 1.00 49.83 203 ASP B O 1
ATOM 1921 N N . GLU B 1 132 ? -73.611 14.168 85.270 1.00 41.03 204 GLU B N 1
ATOM 1922 C CA . GLU B 1 132 ? -74.291 12.879 85.124 1.00 42.73 204 GLU B CA 1
ATOM 1923 C C . GLU B 1 132 ? -75.562 13.044 84.282 1.00 41.02 204 GLU B C 1
ATOM 1924 O O . GLU B 1 132 ? -75.963 14.170 83.966 1.00 37.78 204 GLU B O 1
ATOM 1927 N N . ARG B 1 133 ? -76.207 11.922 83.947 1.00 38.60 205 ARG B N 1
ATOM 1928 C CA . ARG B 1 133 ? -77.479 11.895 83.210 1.00 36.43 205 ARG B CA 1
ATOM 1929 C C . ARG B 1 133 ? -77.391 12.637 81.890 1.00 34.38 205 ARG B C 1
ATOM 1930 O O . ARG B 1 133 ? -78.342 13.277 81.433 1.00 29.82 205 ARG B O 1
ATOM 1935 N N . ARG B 1 134 ? -76.243 12.493 81.257 1.00 33.96 206 ARG B N 1
ATOM 1936 C CA . ARG B 1 134 ? -75.865 13.319 80.123 1.00 37.73 206 ARG B CA 1
ATOM 1937 C C . ARG B 1 134 ? -76.676 13.093 78.866 1.00 33.12 206 ARG B C 1
ATOM 1938 O O . ARG B 1 134 ? -76.569 13.865 77.931 1.00 34.76 206 ARG B O 1
ATOM 1946 N N . ARG B 1 135 ? -77.442 12.006 78.815 1.00 31.36 207 ARG B N 1
ATOM 1947 C CA . ARG B 1 135 ? -78.212 11.655 77.648 1.00 34.88 207 ARG B CA 1
ATOM 1948 C C . ARG B 1 135 ? -79.698 11.696 77.873 1.00 34.24 207 ARG B C 1
ATOM 1949 O O . ARG B 1 135 ? -80.479 11.514 76.930 1.00 31.27 207 ARG B O 1
ATOM 1953 N N . ASP B 1 136 ? -80.120 11.931 79.104 1.00 34.62 208 ASP B N 1
ATOM 1954 C CA . ASP B 1 136 ? -81.556 11.895 79.455 1.00 31.19 208 ASP B CA 1
ATOM 1955 C C . ASP B 1 136 ? -82.389 13.001 78.819 1.00 25.95 208 ASP B C 1
ATOM 1956 O O . ASP B 1 136 ? -81.946 14.170 78.626 1.00 25.35 208 ASP B O 1
ATOM 1961 N N . ALA B 1 137 ? -83.637 12.667 78.511 1.00 25.66 209 ALA B N 1
ATOM 1962 C CA . ALA B 1 137 ? -84.598 13.649 78.042 1.00 26.88 20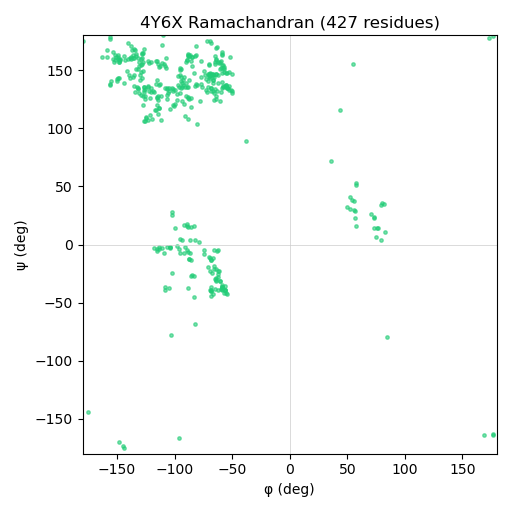9 ALA B CA 1
ATOM 1963 C C . ALA B 1 137 ? -84.827 14.698 79.131 1.00 26.32 209 ALA B C 1
ATOM 1964 O O . ALA B 1 137 ? -84.687 14.420 80.329 1.00 27.06 209 ALA B O 1
ATOM 1966 N N . LYS B 1 138 ? -85.063 15.925 78.719 1.00 26.88 210 LYS B N 1
ATOM 1967 C CA . LYS B 1 138 ? -85.326 17.052 79.645 1.00 28.65 210 LYS B CA 1
ATOM 1968 C C . LYS B 1 138 ? -84.210 17.247 80.646 1.00 24.28 210 LYS B C 1
ATOM 1969 O O . LYS B 1 138 ? -84.433 17.767 81.700 1.00 27.07 210 LYS B O 1
ATOM 1975 N N . ARG B 1 139 ? -82.973 16.884 80.294 1.00 23.85 211 ARG B N 1
ATOM 1976 C CA . ARG B 1 139 ? -81.849 16.985 81.265 1.00 23.39 211 ARG B CA 1
ATOM 1977 C C . ARG B 1 139 ? -81.564 18.451 81.656 1.00 24.69 211 ARG B C 1
ATOM 1978 O O . ARG B 1 139 ? -81.026 18.718 82.721 1.00 23.45 211 ARG B O 1
ATOM 1986 N N . VAL B 1 140 ? -81.847 19.364 80.738 1.00 24.24 212 VAL B N 1
ATOM 1987 C CA . VAL B 1 140 ? -81.821 20.820 81.017 1.00 24.32 212 VAL B CA 1
ATOM 1988 C C . VAL B 1 140 ? -83.173 21.397 80.586 1.00 22.57 212 VAL B C 1
ATOM 1989 O O . VAL B 1 140 ? -83.673 21.095 79.528 1.00 26.89 212 VAL B O 1
ATOM 1993 N N . GLN B 1 141 ? -83.791 22.161 81.435 1.00 22.44 213 GLN B N 1
ATOM 1994 C CA . GLN B 1 141 ? -85.016 22.805 81.115 1.00 25.16 213 GLN B CA 1
ATOM 1995 C C . GLN B 1 141 ? -84.778 24.290 81.125 1.00 22.03 213 GLN B C 1
ATOM 1996 O O . GLN B 1 141 ? -84.512 24.875 82.165 1.00 19.63 213 GLN B O 1
ATOM 1998 N N . LEU B 1 142 ? -85.008 24.903 79.993 1.00 22.80 214 LEU B N 1
ATOM 1999 C CA . LEU B 1 142 ? -84.764 26.336 79.802 1.00 24.69 214 LEU B CA 1
ATOM 2000 C C . LEU B 1 142 ? -86.002 27.185 79.978 1.00 26.98 214 LEU B C 1
ATOM 2001 O O . LEU B 1 142 ? -87.069 26.843 79.497 1.00 26.52 214 LEU B O 1
ATOM 2006 N N . ALA B 1 143 ? -85.847 28.301 80.654 1.00 27.90 215 ALA B N 1
ATOM 2007 C CA . ALA B 1 143 ? -86.878 29.313 80.682 1.00 32.17 215 ALA B CA 1
ATOM 2008 C C . ALA B 1 143 ? -86.882 29.950 79.286 1.00 33.34 215 ALA B C 1
ATOM 2009 O O . ALA B 1 143 ? -86.029 29.645 78.444 1.00 34.53 215 ALA B O 1
ATOM 2011 N N . GLY B 1 144 ? -87.824 30.847 79.047 1.00 35.22 216 GLY B N 1
ATOM 2012 C CA . GLY B 1 144 ? -87.770 31.632 77.817 1.00 36.39 216 GLY B CA 1
ATOM 2013 C C . GLY B 1 144 ? -86.423 32.350 77.655 1.00 33.31 216 GLY B C 1
ATOM 2014 O O . GLY B 1 144 ? -85.787 32.731 78.620 1.00 34.56 216 GLY B O 1
ATOM 2015 N N . TYR B 1 145 ? -85.987 32.506 76.415 1.00 32.93 217 TYR B N 1
ATOM 2016 C CA . TYR B 1 145 ? -84.820 33.330 76.092 1.00 29.14 217 TYR B CA 1
ATOM 2017 C C . TYR B 1 145 ? -85.272 34.793 76.071 1.00 27.09 217 TYR B C 1
ATOM 2018 O O . TYR B 1 145 ? -86.370 35.081 75.554 1.00 28.32 217 TYR B O 1
ATOM 2027 N N . TRP B 1 146 ? -84.487 35.692 76.643 1.00 23.33 218 TRP B N 1
ATOM 2028 C CA . TRP B 1 146 ? -84.741 37.117 76.575 1.00 23.62 218 TRP B CA 1
ATOM 2029 C C . TRP B 1 146 ? -83.541 37.728 75.878 1.00 24.50 218 TRP B C 1
ATOM 2030 O O . TRP B 1 146 ? -82.428 37.487 76.261 1.00 26.17 218 TRP B O 1
ATOM 2041 N N . ILE B 1 147 ? -83.785 38.574 74.907 1.00 26.04 219 ILE B N 1
ATOM 2042 C CA . ILE B 1 147 ? -82.743 39.241 74.145 1.00 25.27 219 ILE B CA 1
ATOM 2043 C C . ILE B 1 147 ? -83.050 40.724 74.032 1.00 23.92 219 ILE B C 1
ATOM 2044 O O . ILE B 1 147 ? -84.205 41.101 73.753 1.00 23.85 219 ILE B O 1
ATOM 2049 N N . ALA B 1 148 ? -82.046 41.570 74.241 1.00 21.74 220 ALA B N 1
ATOM 2050 C CA . ALA B 1 148 ? -82.195 43.009 74.079 1.00 23.28 220 ALA B CA 1
ATOM 2051 C C . ALA B 1 148 ? -81.629 43.348 72.722 1.00 24.47 220 ALA B C 1
ATOM 2052 O O . ALA B 1 148 ? -80.518 42.969 72.416 1.00 23.05 220 ALA B O 1
ATOM 2054 N N . ILE B 1 149 ? -82.481 43.925 71.879 1.00 27.18 221 ILE B N 1
ATOM 2055 C CA . ILE B 1 149 ? -82.173 44.222 70.506 1.00 25.88 221 ILE B CA 1
ATOM 2056 C C . ILE B 1 149 ? -82.486 45.679 70.148 1.00 26.28 221 ILE B C 1
ATOM 2057 O O . ILE B 1 149 ? -83.212 46.366 70.853 1.00 26.01 221 ILE B O 1
ATOM 2062 N N . SER B 1 150 ? -81.935 46.142 69.022 1.00 29.55 222 SER B N 1
ATOM 2063 C CA . SER B 1 150 ? -82.307 47.454 68.428 1.00 30.73 222 SER B CA 1
ATOM 2064 C C . SER B 1 150 ? -83.796 47.466 68.125 1.00 29.54 222 SER B C 1
ATOM 2065 O O . SER B 1 150 ? -84.381 46.473 67.692 1.00 26.62 222 SER B O 1
ATOM 2068 N N . LYS B 1 151 ? -84.420 48.570 68.495 1.00 29.46 223 LYS B N 1
ATOM 2069 C CA . LYS B 1 151 ? -85.875 48.690 68.402 1.00 34.55 223 LYS B CA 1
ATOM 2070 C C . LYS B 1 151 ? -86.345 48.527 66.949 1.00 32.96 223 LYS B C 1
ATOM 2071 O O . LYS B 1 151 ? -85.907 49.263 66.084 1.00 32.40 223 LYS B O 1
ATOM 2076 N N . PRO B 1 152 ? -87.250 47.574 66.685 1.00 36.04 224 PRO B N 1
ATOM 2077 C CA . PRO B 1 152 ? -87.776 47.357 65.351 1.00 33.77 224 PRO B CA 1
ATOM 2078 C C . PRO B 1 152 ? -88.901 48.295 64.925 1.00 31.17 224 PRO B C 1
ATOM 2079 O O . PRO B 1 152 ? -89.424 49.090 65.714 1.00 27.47 224 PRO B O 1
ATOM 2083 N N . ALA B 1 153 ? -89.250 48.216 63.650 1.00 34.53 225 ALA B N 1
ATOM 2084 C CA . ALA B 1 153 ? -90.492 48.811 63.156 1.00 40.64 225 ALA B CA 1
ATOM 2085 C C . ALA B 1 153 ? -91.654 48.131 63.879 1.00 39.01 225 ALA B C 1
ATOM 2086 O O . ALA B 1 153 ? -91.507 47.037 64.364 1.00 36.25 225 ALA B O 1
ATOM 2088 N N . PRO B 1 154 ? -92.808 48.802 63.971 1.00 41.94 226 PRO B N 1
ATOM 2089 C CA . PRO B 1 154 ? -93.966 48.181 64.655 1.00 43.31 226 PRO B CA 1
ATOM 2090 C C . PRO B 1 154 ? -94.320 46.807 64.027 1.00 34.16 226 PRO B C 1
ATOM 2091 O O . PRO B 1 154 ? -94.267 46.651 62.833 1.00 36.72 226 PRO B O 1
ATOM 2095 N N . LEU B 1 155 ? -94.611 45.840 64.863 1.00 32.18 227 LEU B N 1
ATOM 2096 C CA . LEU B 1 155 ? -94.823 44.507 64.426 1.00 32.88 227 LEU B CA 1
ATOM 2097 C C . LEU B 1 155 ? -96.126 44.416 63.607 1.00 32.41 227 LEU B C 1
ATOM 2098 O O . LEU B 1 155 ? -97.143 45.036 63.954 1.00 28.27 227 LEU B O 1
ATOM 2103 N N . MET B 1 156 ? -96.075 43.728 62.472 1.00 31.05 228 MET B N 1
ATOM 2104 C CA . MET B 1 156 ? -97.246 43.541 61.603 1.00 34.55 228 MET B CA 1
ATOM 2105 C C . MET B 1 156 ? -97.258 42.085 61.194 1.00 34.08 228 MET B C 1
ATOM 2106 O O . MET B 1 156 ? -96.202 41.499 61.065 1.00 31.10 228 MET B O 1
ATOM 2111 N N . PRO B 1 157 ? -98.449 41.471 61.018 1.00 32.93 229 PRO B N 1
ATOM 2112 C CA . PRO B 1 157 ? -98.424 40.105 60.454 1.00 32.06 229 PRO B CA 1
ATOM 2113 C C . PRO B 1 157 ? -97.827 40.100 59.030 1.00 32.60 229 PRO B C 1
ATOM 2114 O O . PRO B 1 157 ? -97.887 41.096 58.341 1.00 30.23 229 PRO B O 1
ATOM 2118 N N . PRO B 1 158 ? -97.307 38.967 58.578 1.00 36.00 230 PRO B N 1
ATOM 2119 C CA . PRO B 1 158 ? -96.806 38.973 57.190 1.00 39.47 230 PRO B CA 1
ATOM 2120 C C . PRO B 1 158 ? -97.902 39.367 56.213 1.00 38.31 230 PRO B C 1
ATOM 2121 O O . PRO B 1 158 ? -99.074 39.103 56.456 1.00 33.08 230 PRO B O 1
ATOM 2125 N N . GLU B 1 159 ? -97.498 39.974 55.113 1.00 37.58 231 GLU B N 1
ATOM 2126 C CA . GLU B 1 159 ? -98.403 40.448 54.064 1.00 44.20 231 GLU B CA 1
ATOM 2127 C C . GLU B 1 159 ? -99.220 39.298 53.436 1.00 43.08 231 GLU B C 1
ATOM 2128 O O . GLU B 1 159 ? -100.355 39.497 53.025 1.00 50.02 231 GLU B O 1
ATOM 2130 N N . ASP B 1 160 ? -98.656 38.095 53.384 1.00 37.67 232 ASP B N 1
ATOM 2131 C CA . ASP B 1 160 ? -99.413 36.959 52.898 1.00 42.13 232 ASP B CA 1
ATOM 2132 C C . ASP B 1 160 ? -100.213 36.214 54.007 1.00 38.16 232 ASP B C 1
ATOM 2133 O O . ASP B 1 160 ? -100.725 35.143 53.748 1.00 30.52 232 ASP B O 1
ATOM 2138 N N . PHE B 1 161 ? -100.424 36.810 55.196 1.00 33.56 233 PHE B N 1
ATOM 2139 C CA . PHE B 1 161 ? -101.187 36.090 56.226 1.00 29.00 233 PHE B CA 1
ATOM 2140 C C . PHE B 1 161 ? -102.655 35.886 55.908 1.00 29.16 233 PHE B C 1
ATOM 2141 O O . PHE B 1 161 ? -103.200 34.790 56.131 1.00 30.00 233 PHE B O 1
ATOM 2149 N N . LEU B 1 162 ? -103.285 36.893 55.332 1.00 26.57 234 LEU B N 1
ATOM 2150 C CA . LEU B 1 162 ? -104.668 36.828 55.060 1.00 29.57 234 LEU B CA 1
ATOM 2151 C C . LEU B 1 162 ? -105.004 36.527 53.581 1.00 32.93 234 LEU B C 1
ATOM 2152 O O . LEU B 1 162 ? -106.091 36.834 53.126 1.00 38.03 234 LEU B O 1
ATOM 2157 N N . VAL B 1 163 ? -104.126 35.833 52.884 1.00 34.20 235 VAL B N 1
ATOM 2158 C CA . VAL B 1 163 ? -104.487 35.095 51.661 1.00 36.02 235 VAL B CA 1
ATOM 2159 C C . VAL B 1 163 ? -105.616 34.131 51.993 1.00 35.50 235 VAL B C 1
ATOM 2160 O O . VAL B 1 163 ? -105.621 33.483 53.051 1.00 36.80 235 VAL B O 1
ATOM 2164 N N . ASN B 1 164 ? -106.600 34.080 51.109 1.00 34.39 236 ASN B N 1
ATOM 2165 C CA . ASN B 1 164 ? -107.726 33.116 51.195 1.00 36.33 236 ASN B CA 1
ATOM 2166 C C . ASN B 1 164 ? -108.484 33.243 52.516 1.00 36.41 236 ASN B C 1
ATOM 2167 O O . ASN B 1 164 ? -108.713 32.268 53.242 1.00 30.37 236 ASN B O 1
ATOM 2172 N N . GLN B 1 165 ? -108.865 34.484 52.828 1.00 39.96 237 GLN B N 1
ATOM 2173 C CA . GLN B 1 165 ? -109.547 34.778 54.085 1.00 4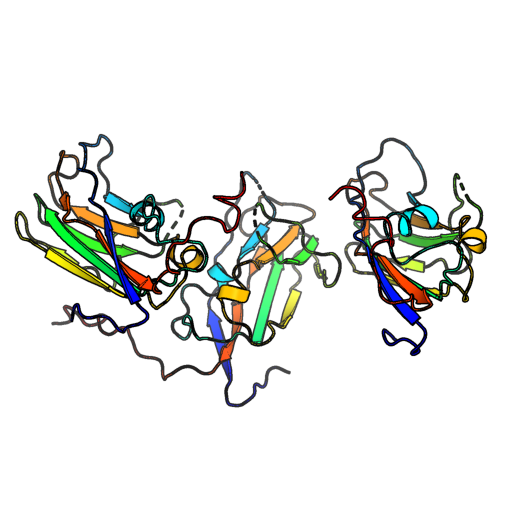3.85 237 GLN B CA 1
ATOM 2174 C C . GLN B 1 165 ? -111.077 34.807 53.940 1.00 49.35 237 GLN B C 1
ATOM 2175 O O . GLN B 1 165 ? -111.815 34.946 54.945 1.00 51.88 237 GLN B O 1
ATOM 2181 N N . ASP B 1 166 ? -111.523 34.724 52.697 1.00 51.56 238 ASP B N 1
ATOM 2182 C CA . ASP B 1 166 ? -112.942 34.759 52.302 1.00 67.10 238 ASP B CA 1
ATOM 2183 C C . ASP B 1 166 ? -113.205 36.004 51.486 1.00 69.28 238 ASP B C 1
ATOM 2184 O O . ASP B 1 166 ? -113.522 37.039 52.069 1.00 85.32 238 ASP B O 1
ATOM 2186 N N . SER C 1 18 ? -89.957 43.798 39.747 1.00 66.79 90 SER C N 1
ATOM 2187 C CA . SER C 1 18 ? -89.140 44.021 38.513 1.00 64.18 90 SER C CA 1
ATOM 2188 C C . SER C 1 18 ? -87.830 43.242 38.559 1.00 57.07 90 SER C C 1
ATOM 2189 O O . SER C 1 18 ? -87.265 43.035 39.623 1.00 70.33 90 SER C O 1
ATOM 2192 N N . LEU C 1 19 ? -87.329 42.868 37.393 1.00 54.59 91 LEU C N 1
ATOM 2193 C CA . LEU C 1 19 ? -86.132 42.061 37.297 1.00 55.08 91 LEU C CA 1
ATOM 2194 C C . LEU C 1 19 ? -84.847 42.917 37.229 1.00 64.16 91 LEU C C 1
ATOM 2195 O O . LEU C 1 19 ? -83.751 42.341 37.240 1.00 51.91 91 LEU C O 1
ATOM 2200 N N . LYS C 1 20 ? -84.957 44.257 37.159 1.00 64.48 92 LYS C N 1
ATOM 2201 C CA . LYS C 1 20 ? -83.729 45.107 37.164 1.00 61.05 92 LYS C CA 1
ATOM 2202 C C . LYS C 1 20 ? -83.233 45.174 38.570 1.00 56.91 92 LYS C C 1
ATOM 2203 O O . LYS C 1 20 ? -84.014 45.309 39.527 1.00 52.05 92 LYS C O 1
ATOM 2206 N N . LEU C 1 21 ? -81.930 45.069 38.704 1.00 53.89 93 LEU C N 1
ATOM 2207 C CA . LEU C 1 21 ? -81.339 45.035 40.039 1.00 53.83 93 LEU C CA 1
ATOM 2208 C C . LEU C 1 21 ? -80.618 46.343 40.323 1.00 47.49 93 LEU C C 1
ATOM 2209 O O . LEU C 1 21 ? -80.107 46.965 39.407 1.00 44.92 93 LEU C O 1
ATOM 2214 N N . PRO C 1 22 ? -80.526 46.725 41.596 1.00 45.40 94 PRO C N 1
ATOM 2215 C CA . PRO C 1 22 ? -79.518 47.743 41.886 1.00 54.76 94 PRO C CA 1
ATOM 2216 C C . PRO C 1 22 ? -78.121 47.395 41.349 1.00 58.21 94 PRO C C 1
ATOM 2217 O O . PRO C 1 22 ? -77.812 46.233 41.084 1.00 56.34 94 PRO C O 1
ATOM 2221 N N . ASN C 1 23 ? -77.273 48.403 41.237 1.00 62.85 95 ASN C N 1
ATOM 2222 C CA . ASN C 1 23 ? -75.942 48.242 40.622 1.00 61.23 95 ASN C CA 1
ATOM 2223 C C . ASN C 1 23 ? -74.953 47.417 41.432 1.00 55.09 95 ASN C C 1
ATOM 2224 O O . ASN C 1 23 ? -74.024 46.863 40.887 1.00 53.07 95 ASN C O 1
ATOM 2229 N N . ASN C 1 24 ? -75.167 47.319 42.730 1.00 46.58 96 ASN C N 1
ATOM 2230 C CA . ASN C 1 24 ? -74.320 46.467 43.524 1.00 50.18 96 ASN C CA 1
ATOM 2231 C C . ASN C 1 24 ? -74.758 44.953 43.576 1.00 50.00 96 ASN C C 1
ATOM 2232 O O . ASN C 1 24 ? -74.298 44.220 44.440 1.00 43.87 96 ASN C O 1
ATOM 2237 N N . GLN C 1 25 ? -75.650 44.518 42.664 1.00 54.08 97 GLN C N 1
ATOM 2238 C CA . GLN C 1 25 ? -76.185 43.140 42.636 1.00 45.56 97 GLN C CA 1
ATOM 2239 C C . GLN C 1 25 ? -76.149 42.611 41.245 1.00 43.19 97 GLN C C 1
ATOM 2240 O O . GLN C 1 25 ? -76.226 43.356 40.325 1.00 49.55 97 GLN C O 1
ATOM 2246 N N . VAL C 1 26 ? -76.024 41.297 41.093 1.00 39.71 98 VAL C N 1
ATOM 2247 C CA . VAL C 1 26 ? -76.123 40.659 39.821 1.00 35.25 98 VAL C CA 1
ATOM 2248 C C . VAL C 1 26 ? -76.989 39.393 39.915 1.00 32.29 98 VAL C C 1
ATOM 2249 O O . VAL C 1 26 ? -77.182 38.842 40.995 1.00 32.74 98 VAL C O 1
ATOM 2253 N N . TRP C 1 27 ? -77.432 38.934 38.751 1.00 35.97 99 TRP C N 1
ATOM 2254 C CA . TRP C 1 27 ? -78.135 37.672 38.603 1.00 36.66 99 TRP C CA 1
ATOM 2255 C C . TRP C 1 27 ? -77.117 36.623 38.275 1.00 36.11 99 TRP C C 1
ATOM 2256 O O . TRP C 1 27 ? -76.223 36.842 37.488 1.00 44.16 99 TRP C O 1
ATOM 2267 N N . VAL C 1 28 ? -77.269 35.492 38.900 1.00 38.15 100 VAL C N 1
ATOM 2268 C CA . VAL C 1 28 ? -76.583 34.283 38.484 1.00 38.62 100 VAL C CA 1
ATOM 2269 C C . VAL C 1 28 ? -77.656 33.207 38.331 1.00 36.44 100 VAL C C 1
ATOM 2270 O O . VAL C 1 28 ? -78.733 33.300 38.911 1.00 38.84 100 VAL C O 1
ATOM 2274 N N . THR C 1 29 ? -77.350 32.203 37.544 1.00 42.60 101 THR C N 1
ATOM 2275 C CA . THR C 1 29 ? -78.262 31.128 37.304 1.00 43.61 101 THR C CA 1
ATOM 2276 C C . THR C 1 29 ? -77.519 29.824 37.206 1.00 40.93 101 THR C C 1
ATOM 2277 O O . THR C 1 29 ? -76.341 29.809 36.931 1.00 46.35 101 THR C O 1
ATOM 2281 N N . ARG C 1 30 ? -78.230 28.736 37.423 1.00 40.05 102 ARG C N 1
ATOM 2282 C CA . ARG C 1 30 ? -77.779 27.458 36.928 1.00 44.61 102 ARG C CA 1
ATOM 2283 C C . ARG C 1 30 ? -78.963 26.564 36.578 1.00 44.94 102 ARG C C 1
ATOM 2284 O O . ARG C 1 30 ? -80.082 26.761 37.061 1.00 43.48 102 ARG C O 1
ATOM 2292 N N . LYS C 1 31 ? -78.685 25.621 35.703 1.00 43.05 103 LYS C N 1
ATOM 2293 C CA . LYS C 1 31 ? -79.678 24.725 35.147 1.00 49.86 103 LYS C CA 1
ATOM 2294 C C . LYS C 1 31 ? -80.037 23.762 36.254 1.00 50.65 103 LYS C C 1
ATOM 2295 O O . LYS C 1 31 ? -79.210 23.393 37.108 1.00 50.82 103 LYS C O 1
ATOM 2297 N N . ALA C 1 32 ? -81.309 23.425 36.298 1.00 62.54 104 ALA C N 1
ATOM 2298 C CA . ALA C 1 32 ? -81.794 22.497 37.317 1.00 63.47 104 ALA C CA 1
ATOM 2299 C C . ALA C 1 32 ? -81.645 21.054 36.791 1.00 58.39 104 ALA C C 1
ATOM 2300 O O . ALA C 1 32 ? -81.863 20.828 35.613 1.00 59.87 104 ALA C O 1
ATOM 2302 N N . SER C 1 33 ? -81.263 20.106 37.644 1.00 59.27 105 SER C N 1
ATOM 2303 C CA . SER C 1 33 ? -81.273 18.663 37.289 1.00 60.92 105 SER C CA 1
ATOM 2304 C C . SER C 1 33 ? -82.700 18.120 37.066 1.00 54.90 105 SER C C 1
ATOM 2305 O O . SER C 1 33 ? -83.649 18.571 37.740 1.00 62.40 105 SER C O 1
ATOM 2307 N N . GLU C 1 34 ? -82.860 17.237 36.074 1.00 47.26 106 GLU C N 1
ATOM 2308 C CA . GLU C 1 34 ? -84.155 16.603 35.782 1.00 46.50 106 GLU C CA 1
ATOM 2309 C C . GLU C 1 34 ? -84.463 15.656 36.914 1.00 44.49 106 GLU C C 1
ATOM 2310 O O . GLU C 1 34 ? -83.568 15.067 37.460 1.00 46.83 106 GLU C O 1
ATOM 2312 N N . TRP C 1 35 ? -85.728 15.519 37.289 1.00 41.79 107 TRP C N 1
ATOM 2313 C CA . TRP C 1 35 ? -86.033 14.748 38.469 1.00 37.44 107 TRP C CA 1
ATOM 2314 C C . TRP C 1 35 ? -86.257 13.270 38.089 1.00 41.23 107 TRP C C 1
ATOM 2315 O O . TRP C 1 35 ? -87.096 12.967 37.237 1.00 36.96 107 TRP C O 1
ATOM 2326 N N . SER C 1 36 ? -85.553 12.365 38.757 1.00 42.16 108 SER C N 1
ATOM 2327 C CA . SER C 1 36 ? -85.735 10.949 38.494 1.00 44.51 108 SER C CA 1
ATOM 2328 C C . SER C 1 36 ? -86.911 10.403 39.302 1.00 42.75 108 SER C C 1
ATOM 2329 O O . SER C 1 36 ? -87.383 11.004 40.295 1.00 37.83 108 SER C O 1
ATOM 2332 N N . ALA C 1 37 ? -87.408 9.257 38.857 1.00 42.30 109 ALA C N 1
ATOM 2333 C CA . ALA C 1 37 ? -88.446 8.529 39.577 1.00 42.11 109 ALA C CA 1
ATOM 2334 C C . ALA C 1 37 ? -87.964 8.149 40.978 1.00 40.78 109 ALA C C 1
ATOM 2335 O O . ALA C 1 37 ? -86.788 8.047 41.227 1.00 41.02 109 ALA C O 1
ATOM 2337 N N . LYS C 1 38 ? -88.873 8.011 41.918 1.00 41.07 110 LYS C N 1
ATOM 2338 C CA . LYS C 1 38 ? -88.439 7.619 43.238 1.00 45.26 110 LYS C CA 1
ATOM 2339 C C . LYS C 1 38 ? -89.245 6.453 43.821 1.00 48.04 110 LYS C C 1
ATOM 2340 O O . LYS C 1 38 ? -90.348 6.187 43.416 1.00 48.24 110 LYS C O 1
ATOM 2346 N N . THR C 1 39 ? -88.652 5.743 44.753 1.00 58.58 111 THR C N 1
ATOM 2347 C CA . THR C 1 39 ? -89.327 4.592 45.377 1.00 64.47 111 THR C CA 1
ATOM 2348 C C . THR C 1 39 ? -90.179 4.989 46.621 1.00 69.68 111 THR C C 1
ATOM 2349 O O . THR C 1 39 ? -91.273 4.457 46.829 1.00 69.88 111 THR C O 1
ATOM 2353 N N . ILE C 1 40 ? -89.686 5.946 47.413 1.00 69.42 112 ILE C N 1
ATOM 2354 C CA . ILE C 1 40 ? -90.363 6.415 48.625 1.00 65.55 112 ILE C CA 1
ATOM 2355 C C . ILE C 1 40 ? -91.361 7.503 48.213 1.00 66.08 112 ILE C C 1
ATOM 2356 O O . ILE C 1 40 ? -90.969 8.532 47.689 1.00 69.66 112 ILE C O 1
ATOM 2358 N N . ASP C 1 41 ? -92.651 7.294 48.437 1.00 64.93 113 ASP C N 1
ATOM 2359 C CA . ASP C 1 41 ? -93.641 8.322 48.115 1.00 63.50 113 ASP C CA 1
ATOM 2360 C C . ASP C 1 41 ? -93.689 9.385 49.226 1.00 67.94 113 ASP C C 1
ATOM 2361 O O . ASP C 1 41 ? -94.232 9.155 50.303 1.00 73.41 113 ASP C O 1
ATOM 2366 N N . THR C 1 42 ? -93.097 10.535 48.965 1.00 57.40 114 THR C N 1
ATOM 2367 C CA . THR C 1 42 ? -93.078 11.637 49.920 1.00 56.08 114 THR C CA 1
ATOM 2368 C C . THR C 1 42 ? -92.887 12.954 49.160 1.00 49.82 114 THR C C 1
ATOM 2369 O O . THR C 1 42 ? -92.759 12.979 47.931 1.00 47.51 114 THR C O 1
ATOM 2373 N N . ASN C 1 43 ? -92.888 14.032 49.916 1.00 37.10 115 ASN C N 1
ATOM 2374 C CA . ASN C 1 43 ? -92.698 15.358 49.373 1.00 40.39 115 ASN C CA 1
ATOM 2375 C C . ASN C 1 43 ? -91.322 15.478 48.795 1.00 35.89 115 ASN C C 1
ATOM 2376 O O . ASN C 1 43 ? -90.420 14.761 49.168 1.00 42.81 115 ASN C O 1
ATOM 2381 N N . ASP C 1 44 ? -91.176 16.411 47.896 1.00 33.88 116 ASP C N 1
ATOM 2382 C CA . ASP C 1 44 ? -89.898 16.727 47.287 1.00 31.85 116 ASP C CA 1
ATOM 2383 C C . ASP C 1 44 ? -89.360 18.036 47.849 1.00 33.02 116 ASP C C 1
ATOM 2384 O O . ASP C 1 44 ? -90.059 19.020 47.862 1.00 31.02 116 ASP C O 1
ATOM 2389 N N . ALA C 1 45 ? -88.108 18.050 48.273 1.00 31.60 117 ALA C N 1
ATOM 2390 C CA . ALA C 1 45 ? -87.483 19.252 48.818 1.00 39.39 117 ALA C CA 1
ATOM 2391 C C . ALA C 1 45 ? -86.148 19.442 48.173 1.00 41.90 117 ALA C C 1
ATOM 2392 O O . ALA C 1 45 ? -85.435 18.487 47.962 1.00 44.66 117 ALA C O 1
ATOM 2394 N N . ILE C 1 46 ? -85.853 20.661 47.767 1.00 41.88 118 ILE C N 1
ATOM 2395 C CA . ILE C 1 46 ? -84.544 21.013 47.300 1.00 38.30 118 ILE C CA 1
ATOM 2396 C C . ILE C 1 46 ? -83.979 22.018 48.305 1.00 43.42 118 ILE C C 1
ATOM 2397 O O . ILE C 1 46 ? -84.477 23.158 48.411 1.00 38.06 118 ILE C O 1
ATOM 2402 N N . PRO C 1 47 ? -82.934 21.607 49.039 1.00 47.81 119 PRO C N 1
ATOM 2403 C CA . PRO C 1 47 ? -82.298 22.509 49.972 1.00 45.36 119 PRO C CA 1
ATOM 2404 C C . PRO C 1 47 ? -81.607 23.643 49.269 1.00 44.70 119 PRO C C 1
ATOM 2405 O O . PRO C 1 47 ? -81.092 23.499 48.140 1.00 42.93 119 PRO C O 1
ATOM 2409 N N . PHE C 1 48 ? -81.629 24.805 49.911 1.00 41.13 120 PHE C N 1
ATOM 2410 C CA . PHE C 1 48 ? -80.952 25.970 49.339 1.00 41.47 120 PHE C CA 1
ATOM 2411 C C . PHE C 1 48 ? -79.457 25.760 49.103 1.00 40.95 120 PHE C C 1
ATOM 2412 O O . PHE C 1 48 ? -78.927 26.246 48.090 1.00 40.19 120 PHE C O 1
ATOM 2420 N N . LYS C 1 49 ? -78.759 25.027 49.980 1.00 37.50 121 LYS C N 1
ATOM 2421 C CA . LYS C 1 49 ? -77.332 24.728 49.730 1.00 43.93 121 LYS C CA 1
ATOM 2422 C C . LYS C 1 49 ? -77.121 24.046 48.384 1.00 40.96 121 LYS C C 1
ATOM 2423 O O . LYS C 1 49 ? -76.160 24.339 47.700 1.00 46.75 121 LYS C O 1
ATOM 2425 N N . THR C 1 50 ? -78.015 23.142 48.003 1.00 39.75 122 THR C N 1
ATOM 2426 C CA . THR C 1 50 ? -77.915 22.451 46.713 1.00 40.92 122 THR C CA 1
ATOM 2427 C C . THR C 1 50 ? -78.163 23.374 45.537 1.00 40.68 122 THR C C 1
ATOM 2428 O O . THR C 1 50 ? -77.551 23.246 44.494 1.00 47.44 122 THR C O 1
ATOM 2432 N N . ILE C 1 51 ? -79.083 24.311 45.683 1.00 40.86 123 ILE C N 1
ATOM 2433 C CA . ILE C 1 51 ? -79.356 25.246 44.581 1.00 42.96 123 ILE C CA 1
ATOM 2434 C C . ILE C 1 51 ? -78.105 26.025 44.241 1.00 46.63 123 ILE C C 1
ATOM 2435 O O . ILE C 1 51 ? -77.830 26.301 43.098 1.00 48.20 123 ILE C O 1
ATOM 2440 N N . VAL C 1 52 ? -77.356 26.374 45.274 1.00 47.26 124 VAL C N 1
ATOM 2441 C CA . VAL C 1 52 ? -76.200 27.228 45.148 1.00 57.49 124 VAL C CA 1
ATOM 2442 C C . VAL C 1 52 ? -74.908 26.499 44.788 1.00 54.77 124 VAL C C 1
ATOM 2443 O O . VAL C 1 52 ? -74.036 27.091 44.180 1.00 46.72 124 VAL C O 1
ATOM 2447 N N . GLU C 1 53 ? -74.798 25.226 45.145 1.00 66.15 125 GLU C N 1
ATOM 2448 C CA . GLU C 1 53 ? -73.652 24.410 44.746 1.00 70.00 125 GLU C CA 1
ATOM 2449 C C . GLU C 1 53 ? -73.390 24.520 43.234 1.00 76.97 125 GLU C C 1
ATOM 2450 O O . GLU C 1 53 ? -74.312 24.409 42.392 1.00 84.83 125 GLU C O 1
ATOM 2452 N N . GLY C 1 54 ? -72.133 24.779 42.885 1.00 84.30 126 GLY C N 1
ATOM 2453 C CA . GLY C 1 54 ? -71.726 24.871 41.477 1.00 88.89 126 GLY C CA 1
ATOM 2454 C C . GLY C 1 54 ? -72.001 26.209 40.814 1.00 91.44 126 GLY C C 1
ATOM 2455 O O . GLY C 1 54 ? -72.365 26.260 39.626 1.00 100.64 126 GLY C O 1
ATOM 2456 N N . ILE C 1 55 ? -71.878 27.287 41.590 1.00 81.49 127 ILE C N 1
ATOM 2457 C CA . ILE C 1 55 ? -71.960 28.639 41.058 1.00 67.64 127 ILE C CA 1
ATOM 2458 C C . ILE C 1 55 ? -70.694 29.367 41.525 1.00 66.32 127 ILE C C 1
ATOM 2459 O O . ILE C 1 55 ? -70.559 29.712 42.699 1.00 60.10 127 ILE C O 1
ATOM 2464 N N . PRO C 1 56 ? -69.752 29.590 40.608 1.00 66.38 128 PRO C N 1
ATOM 2465 C CA . PRO C 1 56 ? -68.439 30.092 41.025 1.00 68.90 128 PRO C CA 1
ATOM 2466 C C . PRO C 1 56 ? -68.426 31.504 41.655 1.00 71.95 128 PRO C C 1
ATOM 2467 O O . PRO C 1 56 ? -67.609 31.762 42.519 1.00 75.10 128 PRO C O 1
ATOM 2471 N N . GLU C 1 57 ? -69.342 32.389 41.262 1.00 70.78 129 GLU C N 1
ATOM 2472 C CA . GLU C 1 57 ? -69.436 33.758 41.827 1.00 68.10 129 GLU C CA 1
ATOM 2473 C C . GLU C 1 57 ? -69.773 33.830 43.322 1.00 67.94 129 GLU C C 1
ATOM 2474 O O . GLU C 1 57 ? -69.838 34.915 43.886 1.00 70.81 129 GLU C O 1
ATOM 2480 N N . ILE C 1 58 ? -70.057 32.693 43.940 1.00 65.59 130 ILE C N 1
ATOM 2481 C CA . ILE C 1 58 ? -70.584 32.654 45.281 1.00 63.56 130 ILE C CA 1
ATOM 2482 C C . ILE C 1 58 ? -69.537 32.179 46.271 1.00 65.01 130 ILE C C 1
ATOM 2483 O O . ILE C 1 58 ? -68.897 31.164 46.064 1.00 66.20 130 ILE C O 1
ATOM 2488 N N . ASN C 1 59 ? -69.427 32.884 47.383 1.00 66.57 131 ASN C N 1
ATOM 2489 C CA . ASN C 1 59 ? -68.494 32.515 48.432 1.00 67.01 131 ASN C CA 1
ATOM 2490 C C . ASN C 1 59 ? -69.110 32.818 49.782 1.00 70.99 131 ASN C C 1
ATOM 2491 O O . ASN C 1 59 ? -70.299 33.209 49.840 1.00 60.51 131 ASN C O 1
ATOM 2496 N N . SER C 1 60 ? -68.326 32.624 50.852 1.00 66.84 132 SER C N 1
ATOM 2497 C CA . SER C 1 60 ? -68.834 32.765 52.224 1.00 69.50 132 SER C CA 1
ATOM 2498 C C . SER C 1 60 ? -69.242 34.211 52.587 1.00 62.60 132 SER C C 1
ATOM 2499 O O . SER C 1 60 ? -69.997 34.394 53.519 1.00 60.39 132 SER C O 1
ATOM 2502 N N . GLU C 1 61 ? -68.773 35.208 51.829 1.00 60.11 133 GLU C N 1
ATOM 2503 C CA . GLU C 1 61 ? -69.169 36.616 51.989 1.00 58.66 133 GLU C CA 1
ATOM 2504 C C . GLU C 1 61 ? -70.388 37.068 51.113 1.00 53.34 133 GLU C C 1
ATOM 2505 O O . GLU C 1 61 ? -70.877 38.180 51.261 1.00 53.44 133 GLU C O 1
ATOM 2507 N N . THR C 1 62 ? -70.872 36.230 50.199 1.00 52.95 134 THR C N 1
ATOM 2508 C CA . THR C 1 62 ? -71.965 36.633 49.302 1.00 44.73 134 THR C CA 1
ATOM 2509 C C . THR C 1 62 ? -73.250 36.879 50.078 1.00 39.23 134 THR C C 1
ATOM 2510 O O . THR C 1 62 ? -73.645 36.060 50.877 1.00 38.60 134 THR C O 1
ATOM 2514 N N . LYS C 1 63 ? -73.891 38.015 49.843 1.00 42.51 135 LYS C N 1
ATOM 2515 C CA . LYS C 1 63 ? -75.240 38.249 50.333 1.00 46.02 135 LYS C CA 1
ATOM 2516 C C . LYS C 1 63 ? -76.267 37.864 49.220 1.00 37.84 135 LYS C C 1
ATOM 2517 O O . LYS C 1 63 ? -76.046 38.091 48.045 1.00 44.31 135 LYS C O 1
ATOM 2520 N N . PHE C 1 64 ? -77.403 37.314 49.637 1.00 44.26 136 PHE C N 1
ATOM 2521 C CA . PHE C 1 64 ? -78.430 36.786 48.725 1.00 40.75 136 PHE C CA 1
ATOM 2522 C C . PHE C 1 64 ? -79.665 37.613 48.863 1.00 36.77 136 PHE C C 1
ATOM 2523 O O . PHE C 1 64 ? -80.128 37.803 49.961 1.00 40.42 136 PHE C O 1
ATOM 2531 N N . TYR C 1 65 ? -80.186 38.094 47.748 1.00 42.76 137 TYR C N 1
ATOM 2532 C CA . TYR C 1 65 ? -81.370 38.952 47.757 1.00 43.70 137 TYR C CA 1
ATOM 2533 C C . TYR C 1 65 ? -82.661 38.337 47.232 1.00 44.60 137 TYR C C 1
ATOM 2534 O O . TYR C 1 65 ? -83.700 38.599 47.796 1.00 41.47 137 TYR C O 1
ATOM 2543 N N . ARG C 1 66 ? -82.599 37.532 46.168 1.00 35.19 138 ARG C N 1
ATOM 2544 C CA . ARG C 1 66 ? -83.816 36.991 45.568 1.00 40.51 138 ARG C CA 1
ATOM 2545 C C . ARG C 1 66 ? -83.538 35.650 44.968 1.00 38.21 138 ARG C C 1
ATOM 2546 O O . ARG C 1 66 ? -82.457 35.434 44.439 1.00 39.60 138 ARG C O 1
ATOM 2554 N N . LEU C 1 67 ? -84.511 34.754 45.068 1.00 34.24 139 LEU C N 1
ATOM 2555 C CA . LEU C 1 67 ? -84.456 33.483 44.365 1.00 29.71 139 LEU C CA 1
ATOM 2556 C C . LEU C 1 67 ? -85.737 33.369 43.545 1.00 29.88 139 LEU C C 1
ATOM 2557 O O . LEU C 1 67 ? -86.825 33.491 44.084 1.00 25.94 139 LEU C O 1
ATOM 2562 N N . LEU C 1 68 ? -85.576 33.155 42.254 1.00 26.75 140 LEU C N 1
ATOM 2563 C CA . LEU C 1 68 ? -86.667 32.989 41.323 1.00 31.84 140 LEU C CA 1
ATOM 2564 C C . LEU C 1 68 ? -86.714 31.504 40.955 1.00 31.07 140 LEU C C 1
ATOM 2565 O O . LEU C 1 68 ? -85.711 30.962 40.491 1.00 29.20 140 LEU C O 1
ATOM 2570 N N . ILE C 1 69 ? -87.877 30.908 41.154 1.00 25.44 141 ILE C N 1
ATOM 2571 C CA . ILE C 1 69 ? -88.163 29.547 40.787 1.00 31.71 141 ILE C CA 1
ATOM 2572 C C . ILE C 1 69 ? -89.370 29.504 39.853 1.00 27.82 141 ILE C C 1
ATOM 2573 O O . ILE C 1 69 ? -90.387 30.141 40.116 1.00 27.06 141 ILE C O 1
ATOM 2578 N N . GLY C 1 70 ? -89.275 28.709 38.817 1.00 24.30 142 GLY C N 1
ATOM 2579 C CA . GLY C 1 70 ? -90.399 28.487 37.895 1.00 24.31 142 GLY C CA 1
ATOM 2580 C C . GLY C 1 70 ? -90.464 27.025 37.518 1.00 21.96 142 GLY C C 1
ATOM 2581 O O . GLY C 1 70 ? -89.426 26.377 37.398 1.00 20.52 142 GLY C O 1
ATOM 2582 N N . PHE C 1 71 ? -91.666 26.511 37.380 1.00 19.80 143 PHE C N 1
ATOM 2583 C CA . PHE C 1 71 ? -91.812 25.112 37.030 1.00 20.22 143 PHE C CA 1
ATOM 2584 C C . PHE C 1 71 ? -93.151 24.819 36.425 1.00 20.01 143 PHE C C 1
ATOM 2585 O O . PHE C 1 71 ? -94.085 25.589 36.534 1.00 20.78 143 PHE C O 1
ATOM 2593 N N . VAL C 1 72 ? -93.238 23.625 35.856 1.00 22.81 144 VAL C N 1
ATOM 2594 C CA . VAL C 1 72 ? -94.470 23.000 35.465 1.00 21.74 144 VAL C CA 1
ATOM 2595 C C . VAL C 1 72 ? -94.515 21.607 36.103 1.00 25.19 144 VAL C C 1
ATOM 2596 O O . VAL C 1 72 ? -93.555 20.863 36.084 1.00 24.99 144 VAL C O 1
ATOM 2600 N N . ALA C 1 73 ? -95.642 21.267 36.707 1.00 26.60 145 ALA C N 1
ATOM 2601 C CA . ALA C 1 73 ? -95.788 19.947 37.352 1.00 29.61 145 ALA C CA 1
ATOM 2602 C C . ALA C 1 73 ? -96.817 19.080 36.627 1.00 27.21 145 ALA C C 1
ATOM 2603 O O . ALA C 1 73 ? -97.760 19.591 36.050 1.00 30.59 145 ALA C O 1
ATOM 2605 N N . VAL C 1 74 ? -96.657 17.779 36.710 1.00 29.54 146 VAL C N 1
ATOM 2606 C CA . VAL C 1 74 ? -97.671 16.854 36.146 1.00 34.26 146 VAL C CA 1
ATOM 2607 C C . VAL C 1 74 ? -98.947 16.639 36.990 1.00 35.73 146 VAL C C 1
ATOM 2608 O O . VAL C 1 74 ? -99.810 15.842 36.624 1.00 38.08 146 VAL C O 1
ATOM 2612 N N . SER C 1 75 ? -99.069 17.316 38.127 1.00 40.63 147 SER C N 1
ATOM 2613 C CA . SER C 1 75 ? -100.240 17.169 39.004 1.00 39.48 147 SER C CA 1
ATOM 2614 C C . SER C 1 75 ? -100.493 18.508 39.723 1.00 36.58 147 SER C C 1
ATOM 2615 O O . SER C 1 75 ? -99.615 19.346 39.761 1.00 34.14 147 SER C O 1
ATOM 2618 N N . ASP C 1 76 ? -101.699 18.720 40.228 1.00 29.86 148 ASP C N 1
ATOM 2619 C CA . ASP C 1 76 ? -101.967 19.767 41.145 1.00 31.26 148 ASP C CA 1
ATOM 2620 C C . ASP C 1 76 ? -101.113 19.559 42.383 1.00 26.30 148 ASP C C 1
ATOM 2621 O O . ASP C 1 76 ? -100.706 18.465 42.691 1.00 27.75 148 ASP C O 1
ATOM 2623 N N . GLY C 1 77 ? -100.884 20.623 43.109 1.00 26.61 149 GLY C N 1
ATOM 2624 C CA . GLY C 1 77 ? -100.229 20.484 44.380 1.00 30.16 149 GLY C CA 1
ATOM 2625 C C . GLY C 1 77 ? -99.993 21.798 45.013 1.00 29.40 149 GLY C C 1
ATOM 2626 O O . GLY C 1 77 ? -100.564 22.807 44.586 1.00 28.26 149 GLY C O 1
ATOM 2627 N N . THR C 1 78 ? -99.106 21.798 46.004 1.00 28.53 150 THR C N 1
ATOM 2628 C CA . THR C 1 78 ? -98.718 23.030 46.607 1.00 31.71 150 THR C CA 1
ATOM 2629 C C . THR C 1 78 ? -97.213 23.072 46.781 1.00 27.67 150 THR C C 1
ATOM 2630 O O . THR C 1 78 ? -96.531 22.056 46.766 1.00 23.84 150 THR C O 1
ATOM 2634 N N . PHE C 1 79 ? -96.698 24.277 46.949 1.00 26.78 151 PHE C N 1
ATOM 2635 C CA . PHE C 1 79 ? -95.291 24.467 47.195 1.00 29.09 151 PHE C CA 1
ATOM 2636 C C . PHE C 1 79 ? -94.968 25.732 47.966 1.00 29.83 151 PHE C C 1
ATOM 2637 O O . PHE C 1 79 ? -95.799 26.608 48.136 1.00 27.14 151 PHE C O 1
ATOM 2645 N N . GLY C 1 80 ? -93.742 25.775 48.455 1.00 28.02 152 GLY C N 1
ATOM 2646 C CA . GLY C 1 80 ? -93.251 26.981 49.121 1.00 29.96 152 GLY C CA 1
ATOM 2647 C C . GLY C 1 80 ? -91.900 26.758 49.754 1.00 27.93 152 GLY C C 1
ATOM 2648 O O . GLY C 1 80 ? -91.362 25.656 49.704 1.00 27.82 152 GLY C O 1
ATOM 2649 N N . MET C 1 81 ? -91.362 27.815 50.346 1.00 26.36 153 MET C N 1
ATOM 2650 C CA . MET C 1 81 ? -90.091 27.767 51.017 1.00 28.29 153 MET C CA 1
ATOM 2651 C C . MET C 1 81 ? -90.261 27.514 52.505 1.00 32.52 153 MET C C 1
ATOM 2652 O O . MET C 1 81 ? -91.158 28.051 53.124 1.00 34.12 153 MET C O 1
ATOM 2657 N N . VAL C 1 82 ? -89.475 26.626 53.059 1.00 40.09 154 VAL C N 1
ATOM 2658 C CA . VAL C 1 82 ? -89.535 26.301 54.486 1.00 48.72 154 VAL C CA 1
ATOM 2659 C C . VAL C 1 82 ? -88.175 26.532 55.131 1.00 53.45 154 VAL C C 1
ATOM 2660 O O . VAL C 1 82 ? -87.166 26.463 54.436 1.00 49.77 154 VAL C O 1
ATOM 2664 N N . ASP C 1 83 ? -88.186 26.726 56.459 1.00 65.17 155 ASP C N 1
ATOM 2665 C CA . ASP C 1 83 ? -86.989 27.006 57.280 1.00 72.65 155 ASP C CA 1
ATOM 2666 C C . ASP C 1 83 ? -86.414 25.855 58.158 1.00 81.24 155 ASP C C 1
ATOM 2667 O O . ASP C 1 83 ? -85.386 26.041 58.813 1.00 92.84 155 ASP C O 1
ATOM 2669 N N . GLY C 1 84 ? -87.051 24.681 58.170 1.00 84.23 156 GLY C N 1
ATOM 2670 C CA . GLY C 1 84 ? -86.455 23.467 58.770 1.00 78.02 156 GLY C CA 1
ATOM 2671 C C . GLY C 1 84 ? -85.770 22.586 57.754 1.00 76.73 156 GLY C C 1
ATOM 2672 O O . GLY C 1 84 ? -84.979 21.732 58.126 1.00 80.09 156 GLY C O 1
ATOM 2673 N N . ASP C 1 88 ? -84.207 15.750 60.366 1.00 56.91 160 ASP C N 1
ATOM 2674 C CA . ASP C 1 88 ? -85.182 15.295 61.369 1.00 60.51 160 ASP C CA 1
ATOM 2675 C C . ASP C 1 88 ? -86.428 14.649 60.701 1.00 61.18 160 ASP C C 1
ATOM 2676 O O . ASP C 1 88 ? -86.560 13.419 60.638 1.00 60.03 160 ASP C O 1
ATOM 2678 N N . VAL C 1 89 ? -87.328 15.510 60.220 1.00 55.19 161 VAL C N 1
ATOM 2679 C CA . VAL C 1 89 ? -88.515 15.114 59.476 1.00 52.27 161 VAL C CA 1
ATOM 2680 C C . VAL C 1 89 ? -88.365 15.465 58.001 1.00 45.03 161 VAL C C 1
ATOM 2681 O O . VAL C 1 89 ? -87.516 16.266 57.607 1.00 42.56 161 VAL C O 1
ATOM 2685 N N . ILE C 1 90 ? -89.163 14.828 57.175 1.00 36.70 162 ILE C N 1
ATOM 2686 C CA . ILE C 1 90 ? -89.267 15.262 55.824 1.00 39.20 162 ILE C CA 1
ATOM 2687 C C . ILE C 1 90 ? -90.181 16.477 55.877 1.00 41.61 162 ILE C C 1
ATOM 2688 O O . ILE C 1 90 ? -91.281 16.351 56.362 1.00 41.55 162 ILE C O 1
ATOM 2693 N N . PRO C 1 91 ? -89.733 17.637 55.376 1.00 45.11 163 PRO C N 1
ATOM 2694 C CA . PRO C 1 91 ? -90.544 18.876 55.493 1.00 43.94 163 PRO C CA 1
ATOM 2695 C C . PRO C 1 91 ? -91.798 18.899 54.633 1.00 42.17 163 PRO C C 1
ATOM 2696 O O . PRO C 1 91 ? -91.833 18.277 53.564 1.00 45.43 163 PRO C O 1
ATOM 2700 N N . ASP C 1 92 ? -92.836 19.562 55.150 1.00 39.95 164 ASP C N 1
ATOM 2701 C CA . ASP C 1 92 ? -93.983 20.002 54.371 1.00 40.14 164 ASP C CA 1
ATOM 2702 C C . ASP C 1 92 ? -93.753 21.432 53.781 1.00 36.92 164 ASP C C 1
ATOM 2703 O O . ASP C 1 92 ? -92.917 22.191 54.250 1.00 33.58 164 ASP C O 1
ATOM 2705 N N . PRO C 1 93 ? -94.485 21.790 52.715 1.00 34.93 165 PRO C N 1
ATOM 2706 C CA . PRO C 1 93 ? -94.509 23.176 52.273 1.00 36.21 165 PRO C CA 1
ATOM 2707 C C . PRO C 1 93 ? -94.985 24.022 53.478 1.00 36.66 165 PRO C C 1
ATOM 2708 O O . PRO C 1 93 ? -95.631 23.500 54.349 1.00 31.16 165 PRO C O 1
ATOM 2712 N N . PRO C 1 94 ? -94.602 25.291 53.553 1.00 33.73 166 PRO C N 1
ATOM 2713 C CA . PRO C 1 94 ? -95.007 26.069 54.723 1.00 36.32 166 PRO C CA 1
ATOM 2714 C C . PRO C 1 94 ? -96.550 26.233 54.824 1.00 34.16 166 PRO C C 1
ATOM 2715 O O . PRO C 1 94 ? -97.321 25.825 53.905 1.00 31.29 166 PRO C O 1
ATOM 2719 N N . VAL C 1 95 ? -97.000 26.751 55.971 1.00 30.26 167 VAL C N 1
ATOM 2720 C CA . VAL C 1 95 ? -98.403 27.056 56.170 1.00 26.94 167 VAL C CA 1
ATOM 2721 C C . VAL C 1 95 ? -98.624 28.401 55.538 1.00 27.82 167 VAL C C 1
ATOM 2722 O O . VAL C 1 95 ? -99.249 28.498 54.474 1.00 23.64 167 VAL C O 1
ATOM 2726 N N . VAL C 1 96 ? -98.042 29.434 56.144 1.00 30.02 168 VAL C N 1
ATOM 2727 C CA . VAL C 1 96 ? -98.098 30.782 55.571 1.00 35.84 168 VAL C CA 1
ATOM 2728 C C . VAL C 1 96 ? -97.196 30.843 54.331 1.00 36.10 168 VAL C C 1
ATOM 2729 O O . VAL C 1 96 ? -96.031 30.496 54.416 1.00 34.25 168 VAL C O 1
ATOM 2733 N N . GLY C 1 97 ? -97.738 31.368 53.235 1.00 32.41 169 GLY C N 1
ATOM 2734 C CA . GLY C 1 97 ? -96.973 31.537 52.009 1.00 36.52 169 GLY C CA 1
ATOM 2735 C C . GLY C 1 97 ? -96.890 30.300 51.153 1.00 36.20 169 GLY C C 1
ATOM 2736 O O . GLY C 1 97 ? -96.065 30.231 50.263 1.00 38.69 169 GLY C O 1
ATOM 2737 N N . ARG C 1 98 ? -97.690 29.296 51.485 1.00 34.49 170 ARG C N 1
ATOM 2738 C CA . ARG C 1 98 ? -97.907 28.140 50.644 1.00 37.94 170 ARG C CA 1
ATOM 2739 C C . ARG C 1 98 ? -98.640 28.612 49.406 1.00 36.90 170 ARG C C 1
ATOM 2740 O O . ARG C 1 98 ? -99.544 29.401 49.502 1.00 39.13 170 ARG C O 1
ATOM 2748 N N . LEU C 1 99 ? -98.269 28.104 48.253 1.00 37.86 171 LEU C N 1
ATOM 2749 C CA . LEU C 1 99 ? -98.996 28.394 46.997 1.00 38.96 171 LEU C CA 1
ATOM 2750 C C . LEU C 1 99 ? -99.372 27.156 46.228 1.00 31.48 171 LEU C C 1
ATOM 2751 O O . LEU C 1 99 ? -98.676 26.162 46.255 1.00 35.32 171 LEU C O 1
ATOM 2755 N N . GLY C 1 100 ? -100.5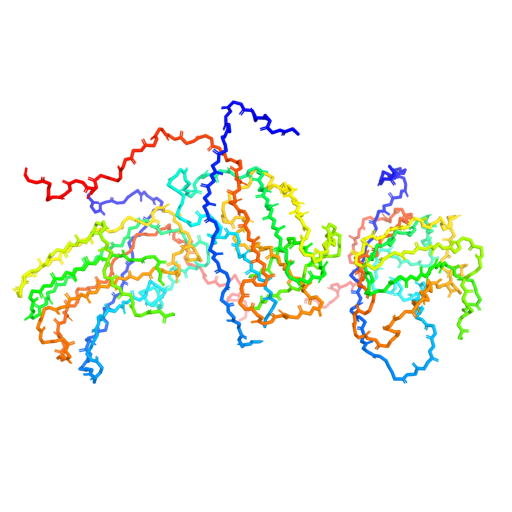21 27.209 45.631 1.00 28.11 172 GLY C N 1
ATOM 2756 C CA . GLY C 1 100 ? -101.063 26.125 44.892 1.00 34.87 172 GLY C CA 1
ATOM 2757 C C . GLY C 1 100 ? -100.622 26.228 43.436 1.00 33.10 172 GLY C C 1
ATOM 2758 O O . GLY C 1 100 ? -100.174 27.265 42.947 1.00 38.02 172 GLY C O 1
ATOM 2759 N N . PHE C 1 101 ? -100.644 25.098 42.785 1.00 32.98 173 PHE C N 1
ATOM 2760 C CA . PHE C 1 101 ? -100.386 25.092 41.363 1.00 33.47 173 PHE C CA 1
ATOM 2761 C C . PHE C 1 101 ? -101.350 24.086 40.770 1.00 31.66 173 PHE C C 1
ATOM 2762 O O . PHE C 1 101 ? -101.779 23.166 41.437 1.00 32.72 173 PHE C O 1
ATOM 2770 N N . LYS C 1 102 ? -101.579 24.210 39.481 1.00 36.97 174 LYS C N 1
ATOM 2771 C CA . LYS C 1 102 ? -102.375 23.275 38.695 1.00 33.61 174 LYS C CA 1
ATOM 2772 C C . LYS C 1 102 ? -101.459 22.466 37.778 1.00 32.46 174 LYS C C 1
ATOM 2773 O O . LYS C 1 102 ? -100.396 22.914 37.323 1.00 30.83 174 LYS C O 1
ATOM 2776 N N . LYS C 1 103 ? -101.935 21.275 37.443 1.00 29.51 175 LYS C N 1
ATOM 2777 C CA . LYS C 1 103 ? -101.297 20.389 36.508 1.00 33.24 175 LYS C CA 1
ATOM 2778 C C . LYS C 1 103 ? -101.005 21.125 35.166 1.00 27.99 175 LYS C C 1
ATOM 2779 O O . LYS C 1 103 ? -101.828 21.840 34.676 1.00 28.21 175 LYS C O 1
ATOM 2785 N N . ASN C 1 104 ? -99.818 20.907 34.633 1.00 29.05 176 ASN C N 1
ATOM 2786 C CA . ASN C 1 104 ? -99.369 21.411 33.344 1.00 31.51 176 ASN C CA 1
ATOM 2787 C C . ASN C 1 104 ? -99.414 22.915 33.128 1.00 31.82 176 ASN C C 1
ATOM 2788 O O . ASN C 1 104 ? -99.449 23.382 32.024 1.00 29.69 176 ASN C O 1
ATOM 2793 N N . THR C 1 105 ? -99.397 23.665 34.209 1.00 29.66 177 THR C N 1
ATOM 2794 C CA . THR C 1 105 ? -99.486 25.109 34.172 1.00 30.70 177 THR C CA 1
ATOM 2795 C C . THR C 1 105 ? -98.180 25.664 34.771 1.00 29.54 177 THR C C 1
ATOM 2796 O O . THR C 1 105 ? -97.778 25.264 35.850 1.00 29.38 177 THR C O 1
ATOM 2800 N N . TYR C 1 106 ? -97.559 26.604 34.079 1.00 24.63 178 TYR C N 1
ATOM 2801 C CA . TYR C 1 106 ? -96.368 27.297 34.535 1.00 23.57 178 TYR C CA 1
ATOM 2802 C C . TYR C 1 106 ? -96.677 28.113 35.779 1.00 23.63 178 TYR C C 1
ATOM 2803 O O . TYR C 1 106 ? -97.573 28.905 35.817 1.00 24.91 178 TYR C O 1
ATOM 2812 N N . ARG C 1 107 ? -95.878 27.910 36.805 1.00 24.35 179 ARG C N 1
ATOM 2813 C CA . ARG C 1 107 ? -96.044 28.639 38.058 1.00 24.70 179 ARG C CA 1
ATOM 2814 C C . ARG C 1 107 ? -94.655 29.160 38.454 1.00 25.46 179 ARG C C 1
ATOM 2815 O O . ARG C 1 107 ? -93.660 28.467 38.309 1.00 24.41 179 ARG C O 1
ATOM 2823 N N . SER C 1 108 ? -94.559 30.419 38.837 1.00 25.60 180 SER C N 1
ATOM 2824 C CA . SER C 1 108 ? -93.301 30.920 39.291 1.00 28.96 180 SER C CA 1
ATOM 2825 C C . SER C 1 108 ? -93.464 31.697 40.558 1.00 32.23 180 SER C C 1
ATOM 2826 O O . SER C 1 108 ? -94.562 32.026 40.959 1.00 34.96 180 SER C O 1
ATOM 2829 N N . ARG C 1 109 ? -92.365 31.928 41.234 1.00 35.06 181 ARG C N 1
ATOM 2830 C CA . ARG C 1 109 ? -92.384 32.690 42.470 1.00 33.45 181 ARG C CA 1
ATOM 2831 C C . ARG C 1 109 ? -91.016 33.324 42.713 1.00 35.60 181 ARG C C 1
ATOM 2832 O O . ARG C 1 109 ? -89.984 32.728 42.384 1.00 27.29 181 ARG C O 1
ATOM 2837 N N . ASP C 1 110 ? -91.030 34.561 43.200 1.00 34.28 182 ASP C N 1
ATOM 2838 C CA . ASP C 1 110 ? -89.818 35.291 43.650 1.00 37.35 182 ASP C CA 1
ATOM 2839 C C . ASP C 1 110 ? -89.778 35.215 45.172 1.00 36.94 182 ASP C C 1
ATOM 2840 O O . ASP C 1 110 ? -90.739 35.581 45.823 1.00 41.73 182 ASP C O 1
ATOM 2842 N N . PHE C 1 111 ? -88.726 34.640 45.726 1.00 35.99 183 PHE C N 1
ATOM 2843 C CA . PHE C 1 111 ? -88.585 34.475 47.165 1.00 38.89 183 PHE C CA 1
ATOM 2844 C C . PHE C 1 111 ? -87.569 35.501 47.620 1.00 41.87 183 PHE C C 1
ATOM 2845 O O . PHE C 1 111 ? -86.555 35.724 46.943 1.00 40.17 183 PHE C O 1
ATOM 2853 N N . ASP C 1 112 ? -87.911 36.214 48.674 1.00 47.80 184 ASP C N 1
ATOM 2854 C CA . ASP C 1 112 ? -87.064 37.283 49.142 1.00 58.59 184 ASP C CA 1
ATOM 2855 C C . ASP C 1 112 ? -86.090 36.644 50.097 1.00 54.00 184 ASP C C 1
ATOM 2856 O O . ASP C 1 112 ? -86.497 35.983 51.029 1.00 54.78 184 ASP C O 1
ATOM 2861 N N . LEU C 1 113 ? -84.801 36.858 49.884 1.00 51.50 185 LEU C N 1
ATOM 2862 C CA . LEU C 1 113 ? -83.812 36.232 50.777 1.00 54.35 185 LEU C CA 1
ATOM 2863 C C . LEU C 1 113 ? -83.189 37.199 51.803 1.00 58.26 185 LEU C C 1
ATOM 2864 O O . LEU C 1 1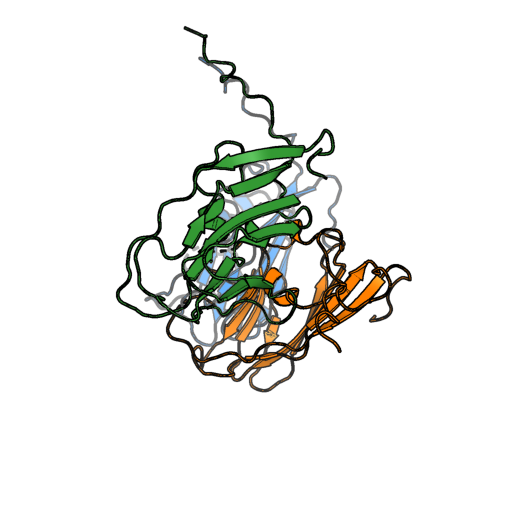13 ? -82.399 36.775 52.638 1.00 59.97 185 LEU C O 1
ATOM 2869 N N . GLY C 1 114 ? -83.560 38.481 51.741 1.00 58.95 186 GLY C N 1
ATOM 2870 C CA . GLY C 1 114 ? -83.287 39.410 52.838 1.00 65.55 186 GLY C CA 1
ATOM 2871 C C . GLY C 1 114 ? -81.867 39.931 52.984 1.00 65.48 186 GLY C C 1
ATOM 2872 O O . GLY C 1 114 ? -81.531 40.495 54.016 1.00 70.89 186 GLY C O 1
ATOM 2873 N N . GLY C 1 115 ? -81.032 39.748 51.971 1.00 54.45 187 GLY C N 1
ATOM 2874 C CA . GLY C 1 115 ? -79.664 40.169 52.057 1.00 57.96 187 GLY C CA 1
ATOM 2875 C C . GLY C 1 115 ? -78.850 39.305 53.015 1.00 57.69 187 GLY C C 1
ATOM 2876 O O . GLY C 1 115 ? -77.832 39.753 53.522 1.00 69.12 187 GLY C O 1
ATOM 2877 N N . LYS C 1 116 ? -79.249 38.057 53.224 1.00 52.70 188 LYS C N 1
ATOM 2878 C CA . LYS C 1 116 ? -78.563 37.180 54.155 1.00 52.18 188 LYS C CA 1
ATOM 2879 C C . LYS C 1 116 ? -77.405 36.401 53.517 1.00 48.35 188 LYS C C 1
ATOM 2880 O O . LYS C 1 116 ? -77.293 36.320 52.304 1.00 48.78 188 LYS C O 1
ATOM 2886 N N . LEU C 1 117 ? -76.520 35.885 54.369 1.00 50.73 189 LEU C N 1
ATOM 2887 C CA . LEU C 1 117 ? -75.404 35.062 53.961 1.00 51.52 189 LEU C CA 1
ATOM 2888 C C . LEU C 1 117 ? -75.833 33.609 53.906 1.00 47.20 189 LEU C C 1
ATOM 2889 O O . LEU C 1 117 ? -76.816 33.228 54.519 1.00 49.04 189 LEU C O 1
ATOM 2894 N N . LEU C 1 118 ? -75.035 32.793 53.237 1.00 45.53 190 LEU C N 1
ATOM 2895 C CA . LEU C 1 118 ? -75.351 31.386 53.082 1.00 49.73 190 LEU C CA 1
ATOM 2896 C C . LEU C 1 118 ? -75.535 30.634 54.380 1.00 56.13 190 LEU C C 1
ATOM 2897 O O . LEU C 1 118 ? -76.477 29.842 54.515 1.00 57.86 190 LEU C O 1
ATOM 2902 N N . ASN C 1 119 ? -74.683 30.888 55.368 1.00 63.18 191 ASN C N 1
ATOM 2903 C CA . ASN C 1 119 ? -74.827 30.178 56.651 1.00 65.62 191 ASN C CA 1
ATOM 2904 C C . ASN C 1 119 ? -76.175 30.452 57.353 1.00 60.81 191 ASN C C 1
ATOM 2905 O O . ASN C 1 119 ? -76.593 29.670 58.180 1.00 59.13 191 ASN C O 1
ATOM 2910 N N . GLN C 1 120 ? -76.824 31.576 57.026 1.00 61.96 192 GLN C N 1
ATOM 2911 C CA . GLN C 1 120 ? -78.156 31.896 57.545 1.00 62.35 192 GLN C CA 1
ATOM 2912 C C . GLN C 1 120 ? -79.303 31.337 56.721 1.00 63.74 192 GLN C C 1
ATOM 2913 O O . GLN C 1 120 ? -80.431 31.381 57.164 1.00 64.89 192 GLN C O 1
ATOM 2919 N N . LEU C 1 121 ? -79.016 30.854 55.510 1.00 60.80 193 LEU C N 1
ATOM 2920 C CA . LEU C 1 121 ? -80.034 30.312 54.620 1.00 55.15 193 LEU C CA 1
ATOM 2921 C C . LEU C 1 121 ? -79.904 28.787 54.447 1.00 59.25 193 LEU C C 1
ATOM 2922 O O . LEU C 1 121 ? -80.714 28.167 53.761 1.00 57.59 193 LEU C O 1
ATOM 2927 N N . ASP C 1 122 ? -78.889 28.194 55.062 1.00 63.69 194 ASP C N 1
ATOM 2928 C CA . ASP C 1 122 ? -78.559 26.770 54.879 1.00 66.09 194 ASP C CA 1
ATOM 2929 C C . ASP C 1 122 ? -79.571 25.806 55.468 1.00 60.29 194 ASP C C 1
ATOM 2930 O O . ASP C 1 122 ? -79.465 24.623 55.225 1.00 65.29 194 ASP C O 1
ATOM 2932 N N . ASP C 1 123 ? -80.505 26.293 56.277 1.00 56.21 195 ASP C N 1
ATOM 2933 C CA . ASP C 1 123 ? -81.611 25.450 56.780 1.00 54.04 195 ASP C CA 1
ATOM 2934 C C . ASP C 1 123 ? -82.899 25.573 55.916 1.00 52.08 195 ASP C C 1
ATOM 2935 O O . ASP C 1 123 ? -83.919 25.015 56.278 1.00 61.04 195 ASP C O 1
ATOM 2937 N N . ARG C 1 124 ? -82.844 26.307 54.803 1.00 48.99 196 ARG C N 1
ATOM 2938 C CA . ARG C 1 124 ? -84.013 26.544 53.973 1.00 48.42 196 ARG C CA 1
ATOM 2939 C C . ARG C 1 124 ? -84.122 25.568 52.803 1.00 44.99 196 ARG C C 1
ATOM 2940 O O . ARG C 1 124 ? -83.118 25.087 52.255 1.00 35.60 196 ARG C O 1
ATOM 2948 N N . ALA C 1 125 ? -85.361 25.310 52.414 1.00 39.03 197 ALA C N 1
ATOM 2949 C CA . ALA C 1 125 ? -85.612 24.460 51.248 1.00 39.64 197 ALA C CA 1
ATOM 2950 C C . ALA C 1 125 ? -86.870 24.885 50.547 1.00 34.06 197 ALA C C 1
ATOM 2951 O O . ALA C 1 125 ? -87.733 25.552 51.142 1.00 33.68 197 ALA C O 1
ATOM 2953 N N . ILE C 1 126 ? -86.960 24.546 49.274 1.00 28.58 198 ILE C N 1
ATOM 2954 C CA . ILE C 1 126 ? -88.215 24.666 48.562 1.00 28.13 198 ILE C CA 1
ATOM 2955 C C . ILE C 1 126 ? -88.808 23.283 48.536 1.00 26.33 198 ILE C C 1
ATOM 2956 O O . ILE C 1 126 ? -88.121 22.315 48.268 1.00 28.18 198 ILE C O 1
ATOM 2961 N N . VAL C 1 127 ? -90.066 23.201 48.866 1.00 24.26 199 VAL C N 1
ATOM 2962 C CA . VAL C 1 127 ? -90.731 21.946 49.021 1.00 27.91 199 VAL C CA 1
ATOM 2963 C C . VAL C 1 127 ? -91.980 21.937 48.161 1.00 28.62 199 VAL C C 1
ATOM 2964 O O . VAL C 1 127 ? -92.775 22.908 48.197 1.00 26.45 199 VAL C O 1
ATOM 2968 N N . TRP C 1 128 ? -92.179 20.828 47.460 1.00 25.49 200 TRP C N 1
ATOM 2969 C CA . TRP C 1 128 ? -93.377 20.584 46.649 1.00 26.05 200 TRP C CA 1
ATOM 2970 C C . TRP C 1 128 ? -94.114 19.414 47.229 1.00 28.52 200 TRP C C 1
ATOM 2971 O O . TRP C 1 128 ? -93.490 18.385 47.572 1.00 30.13 200 TRP C O 1
ATOM 2982 N N . CYS C 1 129 ? -95.426 19.535 47.277 1.00 28.59 201 CYS C N 1
ATOM 2983 C CA . CYS C 1 129 ? -96.304 18.439 47.666 1.00 32.68 201 CYS C CA 1
ATOM 2984 C C . CYS C 1 129 ? -97.329 18.210 46.551 1.00 32.75 201 CYS C C 1
ATOM 2985 O O . CYS C 1 129 ? -98.188 19.053 46.303 1.00 32.91 201 CYS C O 1
ATOM 2988 N N . LEU C 1 130 ? -97.192 17.092 45.843 1.00 31.21 202 LEU C N 1
ATOM 2989 C CA . LEU C 1 130 ? -98.044 16.767 44.710 1.00 33.87 202 LEU C CA 1
ATOM 2990 C C . LEU C 1 130 ? -99.211 15.908 45.135 1.00 38.05 202 LEU C C 1
ATOM 2991 O O . LEU C 1 130 ? -99.044 14.988 45.936 1.00 40.98 202 LEU C O 1
ATOM 2996 N N . ASP C 1 131 ? -100.375 16.204 44.590 1.00 39.44 203 ASP C N 1
ATOM 2997 C CA . ASP C 1 131 ? -101.590 15.435 44.867 1.00 47.79 203 ASP C CA 1
ATOM 2998 C C . ASP C 1 131 ? -101.516 14.022 44.278 1.00 47.19 203 ASP C C 1
ATOM 2999 O O . ASP C 1 131 ? -101.908 13.068 44.932 1.00 53.01 203 ASP C O 1
ATOM 3004 N N . GLU C 1 132 ? -100.974 13.894 43.076 1.00 45.14 204 GLU C N 1
ATOM 3005 C CA . GLU C 1 132 ? -100.875 12.607 42.372 1.00 46.44 204 GLU C CA 1
ATOM 3006 C C . GLU C 1 132 ? -99.524 12.471 41.703 1.00 45.18 204 GLU C C 1
ATOM 3007 O O . GLU C 1 132 ? -98.779 13.442 41.610 1.00 42.23 204 GLU C O 1
ATOM 3009 N N . ARG C 1 133 ? -99.238 11.272 41.200 1.00 41.81 205 ARG C N 1
ATOM 3010 C CA . ARG C 1 133 ? -98.029 10.976 40.449 1.00 41.79 205 ARG C CA 1
ATOM 3011 C C . ARG C 1 133 ? -96.763 11.358 41.212 1.00 44.21 205 ARG C C 1
ATOM 3012 O O . ARG C 1 133 ? -95.769 11.757 40.630 1.00 38.73 205 ARG C O 1
ATOM 3020 N N . ARG C 1 134 ? -96.801 11.122 42.518 1.00 43.74 206 ARG C N 1
ATOM 3021 C CA . ARG C 1 134 ? -95.808 11.620 43.467 1.00 40.63 206 ARG C CA 1
ATOM 3022 C C . ARG C 1 134 ? -94.442 10.975 43.312 1.00 41.57 206 ARG C C 1
ATOM 3023 O O . ARG C 1 134 ? -93.470 11.479 43.838 1.00 36.54 206 ARG C O 1
ATOM 3031 N N . ARG C 1 135 ? -94.357 9.874 42.568 1.00 41.02 207 ARG C N 1
ATOM 3032 C CA . ARG C 1 135 ? -93.102 9.168 42.366 1.00 44.96 207 ARG C CA 1
ATOM 3033 C C . ARG C 1 135 ? -92.568 9.154 40.931 1.00 40.35 207 ARG C C 1
ATOM 3034 O O . ARG C 1 135 ? -91.474 8.671 40.684 1.00 42.83 207 ARG C O 1
ATOM 3042 N N . ASP C 1 136 ? -93.334 9.706 40.006 1.00 44.00 208 ASP C N 1
ATOM 3043 C CA . ASP C 1 136 ? -92.992 9.688 38.603 1.00 45.34 208 ASP C CA 1
ATOM 3044 C C . ASP C 1 136 ? -91.772 10.529 38.247 1.00 43.93 208 ASP C C 1
ATOM 3045 O O . ASP C 1 136 ? -91.494 11.585 38.848 1.00 38.66 208 ASP C O 1
ATOM 3050 N N . ALA C 1 137 ? -91.043 10.051 37.250 1.00 34.58 209 ALA C N 1
ATOM 3051 C CA . ALA C 1 137 ? -89.950 10.781 36.718 1.00 36.81 209 ALA C CA 1
ATOM 3052 C C . ALA C 1 137 ? -90.486 12.061 36.093 1.00 34.35 209 ALA C C 1
ATOM 3053 O O . ALA C 1 137 ? -91.628 12.121 35.654 1.00 38.00 209 ALA C O 1
ATOM 3055 N N . LYS C 1 138 ? -89.700 13.124 36.161 1.00 38.37 210 LYS C N 1
ATOM 3056 C CA . LYS C 1 138 ? -90.099 14.444 35.650 1.00 37.59 210 LYS C CA 1
ATOM 3057 C C . LYS C 1 138 ? -91.460 14.923 36.194 1.00 38.83 210 LYS C C 1
ATOM 3058 O O . LYS C 1 138 ? -92.141 15.692 35.551 1.00 36.51 210 LYS C O 1
ATOM 3064 N N . ARG C 1 139 ? -91.824 14.535 37.405 1.00 30.23 211 ARG C N 1
ATOM 3065 C CA . ARG C 1 139 ? -93.098 15.012 37.936 1.00 28.02 211 ARG C CA 1
ATOM 3066 C C . ARG C 1 139 ? -93.139 16.555 38.079 1.00 26.01 211 ARG C C 1
ATOM 3067 O O . ARG C 1 139 ? -94.208 17.145 38.066 1.00 24.45 211 ARG C O 1
ATOM 3075 N N . VAL C 1 140 ? -91.987 17.165 38.278 1.00 23.11 212 VAL C N 1
ATOM 3076 C CA . VAL C 1 140 ? -91.842 18.609 38.307 1.00 27.32 212 VAL C CA 1
ATOM 3077 C C . VAL C 1 140 ? -90.712 18.906 37.358 1.00 27.42 212 VAL C C 1
ATOM 3078 O O . VAL C 1 140 ? -89.661 18.315 37.440 1.00 31.52 212 VAL C O 1
ATOM 3082 N N . GLN C 1 141 ? -90.951 19.812 36.436 1.00 24.84 213 GLN C N 1
ATOM 3083 C CA . GLN C 1 141 ? -89.898 20.240 35.520 1.00 27.82 213 GLN C CA 1
ATOM 3084 C C . GLN C 1 141 ? -89.557 21.681 35.799 1.00 22.94 213 GLN C C 1
ATOM 3085 O O . GLN C 1 141 ? -90.419 22.578 35.674 1.00 22.46 213 GLN C O 1
ATOM 3091 N N . LEU C 1 142 ? -88.325 21.935 36.196 1.00 23.64 214 LEU C N 1
ATOM 3092 C CA . LEU C 1 142 ? -87.921 23.260 36.639 1.00 26.32 214 LEU C CA 1
ATOM 3093 C C . LEU C 1 142 ? -87.300 24.069 35.499 1.00 32.83 214 LEU C C 1
ATOM 3094 O O . LEU C 1 142 ? -86.504 23.538 34.776 1.00 32.78 214 LEU C O 1
ATOM 3099 N N . ALA C 1 143 ? -87.592 25.369 35.424 1.00 26.25 215 ALA C N 1
ATOM 3100 C CA . ALA C 1 143 ? -86.740 26.270 34.686 1.00 35.15 215 ALA C CA 1
ATOM 3101 C C . ALA C 1 143 ? -85.393 26.421 35.422 1.00 33.78 215 ALA C C 1
ATOM 3102 O O . ALA C 1 143 ? -85.220 25.919 36.540 1.00 36.24 215 ALA C O 1
ATOM 3104 N N . GLY C 1 144 ? -84.436 27.130 34.844 1.00 35.25 216 GLY C N 1
ATOM 3105 C CA . GLY C 1 144 ? -83.186 27.435 35.600 1.00 35.63 216 GLY C CA 1
ATOM 3106 C C . GLY C 1 144 ? -83.484 28.195 36.902 1.00 36.46 216 GLY C C 1
ATOM 3107 O O . GLY C 1 144 ? -84.510 28.862 37.001 1.00 40.87 216 GLY C O 1
ATOM 3108 N N . TYR C 1 145 ? -82.633 28.043 37.919 1.00 31.41 217 TYR C N 1
ATOM 3109 C CA . TYR C 1 145 ? -82.739 28.800 39.153 1.00 32.13 217 TYR C CA 1
ATOM 3110 C C . TYR C 1 145 ? -82.090 30.143 38.852 1.00 34.67 217 TYR C C 1
ATOM 3111 O O . TYR C 1 145 ? -81.012 30.166 38.219 1.00 32.36 217 TYR C O 1
ATOM 3120 N N . TRP C 1 146 ? -82.696 31.237 39.311 1.00 30.14 218 TRP C N 1
ATOM 3121 C CA . TRP C 1 146 ? -82.084 32.571 39.192 1.00 28.39 218 TRP C CA 1
ATOM 3122 C C . TRP C 1 146 ? -81.957 33.157 40.541 1.00 29.72 218 TRP C C 1
ATOM 3123 O O . TRP C 1 146 ? -82.881 33.062 41.317 1.00 30.70 218 TRP C O 1
ATOM 3134 N N . ILE C 1 147 ? -80.780 33.691 40.865 1.00 28.61 219 ILE C N 1
ATOM 3135 C CA . ILE C 1 147 ? -80.488 34.190 42.187 1.00 30.99 219 ILE C CA 1
ATOM 3136 C C . ILE C 1 147 ? -79.814 35.535 42.072 1.00 29.62 219 ILE C C 1
ATOM 3137 O O . ILE C 1 147 ? -78.909 35.711 41.277 1.00 30.32 219 ILE C O 1
ATOM 3142 N N . ALA C 1 148 ? -80.319 36.495 42.840 1.00 34.08 220 ALA C N 1
ATOM 3143 C CA . ALA C 1 148 ? -79.725 37.829 42.838 1.00 39.23 220 ALA C CA 1
ATOM 3144 C C . ALA C 1 148 ? -78.815 37.872 44.040 1.00 29.85 220 ALA C C 1
ATOM 3145 O O . ALA C 1 148 ? -79.250 37.653 45.145 1.00 34.43 220 ALA C O 1
ATOM 3147 N N . ILE C 1 149 ? -77.566 38.185 43.772 1.00 32.25 221 ILE C N 1
ATOM 3148 C CA . ILE C 1 149 ? -76.546 38.246 44.806 1.00 37.89 221 ILE C CA 1
ATOM 3149 C C . ILE C 1 149 ? -75.763 39.584 44.775 1.00 35.92 221 ILE C C 1
ATOM 3150 O O . ILE C 1 149 ? -75.758 40.278 43.770 1.00 37.13 221 ILE C O 1
ATOM 3155 N N . SER C 1 150 ? -75.048 39.854 45.855 1.00 42.67 222 SER C N 1
ATOM 3156 C CA . SER C 1 150 ? -74.022 40.927 45.860 1.00 44.68 222 SER C CA 1
ATOM 3157 C C . SER C 1 150 ? -73.017 40.707 44.754 1.00 40.27 222 SER C C 1
ATOM 3158 O O . SER C 1 150 ? -72.612 39.591 44.468 1.00 40.04 222 SER C O 1
ATOM 3161 N N . LYS C 1 151 ? -72.698 41.786 44.064 1.00 49.12 223 LYS C N 1
ATOM 3162 C CA . LYS C 1 151 ? -71.844 41.737 42.891 1.00 53.35 223 LYS C CA 1
ATOM 3163 C C . LYS C 1 151 ? -70.428 41.255 43.275 1.00 60.80 223 LYS C C 1
ATOM 3164 O O . LYS C 1 151 ? -69.812 41.811 44.156 1.00 53.96 223 LYS C O 1
ATOM 3170 N N . PRO C 1 152 ? -69.932 40.196 42.621 1.00 67.52 224 PRO C N 1
ATOM 3171 C CA . PRO C 1 152 ? -68.641 39.606 42.993 1.00 68.15 224 PRO C CA 1
ATOM 3172 C C . PRO C 1 152 ? -67.459 40.438 42.475 1.00 70.15 224 PRO C C 1
ATOM 3173 O O . PRO C 1 152 ? -67.600 41.184 41.496 1.00 71.95 224 PRO C O 1
ATOM 3177 N N . ALA C 1 153 ? -66.298 40.285 43.109 1.00 71.16 225 ALA C N 1
ATOM 3178 C CA . ALA C 1 153 ? -65.094 41.050 42.739 1.00 68.99 225 ALA C CA 1
ATOM 3179 C C . ALA C 1 153 ? -64.667 40.724 41.291 1.00 61.54 225 ALA C C 1
ATOM 3180 O O . ALA C 1 153 ? -64.770 39.579 40.877 1.00 65.39 225 ALA C O 1
ATOM 3182 N N . PRO C 1 154 ? -64.251 41.729 40.492 1.00 59.66 226 PRO C N 1
ATOM 3183 C CA . PRO C 1 154 ? -63.793 41.396 39.108 1.00 57.18 226 PRO C CA 1
ATOM 3184 C C . PRO C 1 154 ? -62.673 40.342 39.127 1.00 57.79 226 PRO C C 1
ATOM 3185 O O . PRO C 1 154 ? -61.805 40.393 39.990 1.00 49.71 226 PRO C O 1
ATOM 3189 N N . LEU C 1 155 ? -62.737 39.365 38.225 1.00 52.32 227 LEU C N 1
ATOM 3190 C CA . LEU C 1 155 ? -61.785 38.271 38.223 1.00 54.85 227 LEU C CA 1
ATOM 3191 C C . LEU C 1 155 ? -60.421 38.759 37.732 1.00 52.79 227 LEU C C 1
ATOM 3192 O O . LEU C 1 155 ? -60.358 39.402 36.693 1.00 45.48 227 LEU C O 1
ATOM 3197 N N . MET C 1 156 ? -59.338 38.417 38.428 1.00 47.92 228 MET C N 1
ATOM 3198 C CA . MET C 1 156 ? -58.000 38.721 37.927 1.00 52.70 228 MET C CA 1
ATOM 3199 C C . MET C 1 156 ? -57.129 37.504 38.148 1.00 43.61 228 MET C C 1
ATOM 3200 O O . MET C 1 156 ? -57.268 36.847 39.156 1.00 40.70 228 MET C O 1
ATOM 3205 N N . PRO C 1 157 ? -56.197 37.205 37.221 1.00 41.54 229 PRO C N 1
ATOM 3206 C CA . PRO C 1 157 ? -55.207 36.150 37.527 1.00 43.09 229 PRO C CA 1
ATOM 3207 C C . PRO C 1 157 ? -54.289 36.532 38.718 1.00 45.30 229 PRO C C 1
ATOM 3208 O O . PRO C 1 157 ? -54.149 37.699 39.012 1.00 43.72 229 PRO C O 1
ATOM 3212 N N . PRO C 1 158 ? -53.641 35.561 39.371 1.00 46.44 230 PRO C N 1
ATOM 3213 C CA . PRO C 1 158 ? -52.705 35.992 40.441 1.00 46.12 230 PRO C CA 1
ATOM 3214 C C . PRO C 1 158 ? -51.636 36.898 39.904 1.00 43.89 230 PRO C C 1
ATOM 3215 O O . PRO C 1 158 ? -51.250 36.793 38.726 1.00 46.67 230 PRO C O 1
ATOM 3219 N N . GLU C 1 159 ? -51.188 37.824 40.737 1.00 45.13 231 GLU C N 1
ATOM 3220 C CA . GLU C 1 159 ? -50.199 38.828 40.333 1.00 47.72 231 GLU C CA 1
ATOM 3221 C C . GLU C 1 159 ? -48.911 38.171 39.842 1.00 46.56 231 GLU C C 1
ATOM 3222 O O . GLU C 1 159 ? -48.283 38.615 38.893 1.00 45.49 231 GLU C O 1
ATOM 3224 N N . ASP C 1 160 ? -48.533 37.075 40.465 1.00 40.86 232 ASP C N 1
ATOM 3225 C CA . ASP C 1 160 ? -47.335 36.388 40.018 1.00 47.47 232 ASP C CA 1
ATOM 3226 C C . ASP C 1 160 ? -47.530 35.420 38.821 1.00 41.54 232 ASP C C 1
ATOM 3227 O O . ASP C 1 160 ? -46.684 34.567 38.590 1.00 39.93 232 ASP C O 1
ATOM 3232 N N . PHE C 1 161 ? -48.634 35.505 38.084 1.00 40.92 233 PHE C N 1
ATOM 3233 C CA . PHE C 1 161 ? -48.855 34.513 37.019 1.00 35.47 233 PHE C CA 1
ATOM 3234 C C . PHE C 1 161 ? -47.820 34.531 35.921 1.00 35.18 233 PHE C C 1
ATOM 3235 O O . PHE C 1 161 ? -47.415 33.465 35.424 1.00 35.03 233 PHE C O 1
ATOM 3243 N N . LEU C 1 162 ? -47.370 35.713 35.521 1.00 33.99 234 LEU C N 1
ATOM 3244 C CA . LEU C 1 162 ? -46.431 35.785 34.406 1.00 39.80 234 LEU C CA 1
ATOM 3245 C C . LEU C 1 162 ? -44.954 35.956 34.790 1.00 41.99 234 LEU C C 1
ATOM 3246 O O . LEU C 1 162 ? -44.134 36.244 33.934 1.00 46.14 234 LEU C O 1
ATOM 3251 N N . VAL C 1 163 ? -44.602 35.744 36.041 1.00 46.03 235 VAL C N 1
ATOM 3252 C CA . VAL C 1 163 ? -43.187 35.841 36.429 1.00 51.54 235 VAL C CA 1
ATOM 3253 C C . VAL C 1 163 ? -42.435 34.509 36.273 1.00 50.08 235 VAL C C 1
ATOM 3254 O O . VAL C 1 163 ? -42.590 33.599 37.105 1.00 50.44 235 VAL C O 1
ATOM 3258 N N . ASN C 1 164 ? -41.566 34.467 35.256 1.00 53.14 236 ASN C N 1
ATOM 3259 C CA . ASN C 1 164 ? -41.057 33.235 34.583 1.00 56.35 236 ASN C CA 1
ATOM 3260 C C . ASN C 1 164 ? -42.156 32.348 33.916 1.00 54.81 236 ASN C C 1
ATOM 3261 O O . ASN C 1 164 ? -42.069 31.978 32.700 1.00 37.72 236 ASN C O 1
#

Radius of gyration: 28.89 Å; Cα contacts (8 Å, |Δi|>4): 901; chains: 3; bounding box: 82×50×69 Å

B-factor: mean 41.24, std 14.35, range [17.52, 100.64]

Nearest PDB structures (foldseek):
  4y6x-assembly2_B-3  TM=1.007E+00  e=2.517E-29  Tobacco streak virus
  4y6t-assembly2_C  TM=9.122E-01  e=7.136E-27  Tobacco streak virus
  4y6x-assembly1_A-2  TM=9.357E-01  e=3.229E-26  Tobacco streak virus
  4y6x-assembly3_C-4  TM=9.256E-01  e=4.516E-26  Tobacco streak virus
  4y6t-assembly3_D  TM=9.032E-01  e=5.972E-26  Tobacco streak virus

Solvent-accessible surface area: 24746 Å² total; per-residue (Å²): 128,124,135,42,77,134,95,21,41,63,11,61,48,81,25,90,82,31,87,65,43,92,95,79,85,59,17,34,21,54,2,49,62,0,10,87,66,12,106,52,25,88,96,74,7,92,0,58,56,0,30,5,4,0,3,0,24,5,60,6,37,0,0,32,17,71,80,84,139,31,65,62,1,128,139,35,98,65,35,10,88,58,10,70,79,82,58,64,52,6,89,2,63,19,68,56,48,105,102,0,76,40,49,1,1,0,4,30,14,106,54,130,90,122,24,52,104,10,1,42,16,12,26,8,108,0,0,0,29,106,48,82,127,130,162,93,86,116,102,138,113,113,153,173,123,121,137,32,76,147,92,24,44,64,10,61,48,180,14,79,102,25,84,63,53,102,95,93,52,17,38,18,54,2,67,60,1,9,82,67,10,102,42,25,78,28,113,6,93,0,48,45,0,38,4,2,2,51,0,44,0,27,0,7,0,2,25,8,69,58,95,137,34,58,48,4,66,15,95,34,8,54,13,7,110,114,99,73,136,82,55,67,61,6,121,2,54,15,68,58,23,70,99,0,22,43,51,3,2,0,4,38,10,58,58,82,152,81,63,49,110,9,2,57,27,47,25,6,112,0,0,0,28,114,40,81,112,103,146,98,76,117,59,111,113,98,150,121,140,126,118,113,30,77,145,97,25,37,62,10,61,58,84,25,82,84,28,89,65,49,133,64,66,46,29,17,41,23,63,2,49,65,1,9,64,72,12,128,71,26,82,101,78,7,35,0,62,55,0,33,3,4,2,49,1,32,5,41,4,36,0,0,29,17,75,90,162,124,105,33,58,6,27,137,61,26,94,49,35,10,83,125,99,72,136,89,61,42,60,19,112,1,39,19,45,28,48,72,34,0,57,63,52,10,1,0,1,33,4,108,52,125,57,121,54,51,136,10,2,132,26,50,27,7,110,0,0,0,32,131,41,87,126,176,158,89,89,111,99,142,161,109,202

Secondary structure (DSSP, 8-state):
-----TTEEEEEEPPPPPPP-SS---EEEEHHHHHTT-TT--TT-EEEEEEEEEEESS-EEEEEE----PPPP-TT-EEE-TT--EEEEEEEEEEEHHHHTT-EEEEEESS-TT-TTSEEEPPEEEEEEPPPPP---GGGGTT-/-----TTEEEEEEPPPPPPP-----EEEEHHHHHTT-TT--TT-EEEEEEEEEEESS-EEEEEE-----PPPPSTT-EEE-TT--EEEEEEEEEEEHHHHTT-EEEEEESS-TT-TTSEEE--EEEEEEPPSPP---TTTTTT--/-----TTEEEEEEPPPPPPP-SS---EEEEHHHHHTT-TT--TT-EEEEEEEEEEESS-EEEEEE----PPPPPSTT-EEE-TT--EEEEEEEEEEEHHHHTT-EEEEEESS-TT-TTSEEE--EEEEEEPPPPP---GGGG--